Protein AF-A0A9P8C6A2-F1 (afdb_monomer_lite)

Sequence (750 aa):
MFENSEIDPVHVASVTIGTTHFINAVVEMDQARLAKVAIIRLYGPFGRGVPPCVDWPQRLRELISAYFCFVDGGLEVGGNLISDIDEEQIRKEALIIREKGIKSVVVNGIFSPVDVSCQQEERAAAILKGVYPGVEVIMSKDVANLGFLERENAAILNASILPFARKTIASFQSAISRLSLKCPVFITQNDGTIILASTASKLPIRTFLSGPTNSMRVAAFLTHNEIKETMMVVDTARQQTEISGVRTNFSYPDVRSIGLGGGSIVRRREDGTLTLTFGGDVATTTDYTVLAESELAIGNRDLIVKVGLAENLMEFKALVKKMLERAIDTMKTSAEDIPVMLVGGGAVIAPECWSGVANAIGAATARVSGIIDTIESTETKSTAQVKEEISKRVIKKAVENGAREDTVQVVEMDHIPLQYIANKSRFIIKAIPLSTEPEPVNGNMDEFSKNSKQEIAPTTNGDSNHTEEFDILTYKPKIQGREWIISEIYLAWITIGCYIVGTGGGGSPYSYMLRLREIMRKGGVVRVISPPDLKDGDLVACGGGKGSPTVTSEKLAGDEMMEAQNELYNYMNVKPDAVIALEIGGGNGLQAVALSRHTNQIEAVAESIIAQVGGDKSAKVLFKGKIVGVERTLRMGHVYGEVIIEGVDGEWKGRMKIPFKNENIVAYIVASVPDLICVIDAQNGEAIGTPEYRYGLLVIVLGIVASEKWTSTQRGLEIGGPKGFGMNDVVYKPLGNFVKPRSVINEYML

Organism: NCBI:txid45428

Radius of gyration: 28.16 Å; chains: 1; bounding box: 68×75×90 Å

pLDDT: mean 77.86, std 16.12, range [22.2, 98.62]

Structure (mmCIF, N/CA/C/O backbone):
data_AF-A0A9P8C6A2-F1
#
_entry.id   AF-A0A9P8C6A2-F1
#
loop_
_atom_site.group_PDB
_atom_site.id
_atom_site.type_symbol
_atom_site.label_atom_id
_atom_site.label_alt_id
_atom_site.label_comp_id
_atom_site.label_asym_id
_atom_site.label_entity_id
_atom_site.label_seq_id
_atom_site.pdbx_PDB_ins_code
_atom_site.Cartn_x
_atom_site.Cartn_y
_atom_site.Cartn_z
_atom_site.occupancy
_atom_site.B_iso_or_equiv
_atom_site.auth_seq_id
_atom_site.auth_comp_id
_atom_site.auth_asym_id
_atom_site.auth_atom_id
_atom_site.pdbx_PDB_model_num
ATOM 1 N N . MET A 1 1 ? -10.660 -11.711 41.673 1.00 66.31 1 MET A N 1
ATOM 2 C CA . MET A 1 1 ? -9.409 -11.131 41.122 1.00 66.31 1 MET A CA 1
ATOM 3 C C . MET A 1 1 ? -8.668 -10.395 42.220 1.00 66.31 1 MET A C 1
ATOM 5 O O . MET A 1 1 ? -7.771 -11.013 42.759 1.00 66.31 1 MET A O 1
ATOM 9 N N . PHE A 1 2 ? -9.078 -9.182 42.612 1.00 75.19 2 PHE A N 1
ATOM 10 C CA . PHE A 1 2 ? -8.416 -8.419 43.685 1.00 75.19 2 PHE A CA 1
ATOM 11 C C . PHE A 1 2 ? -8.308 -9.189 45.012 1.00 75.19 2 PHE A C 1
ATOM 13 O O . PHE A 1 2 ? -7.241 -9.215 45.609 1.00 75.19 2 PHE A O 1
ATOM 20 N N . GLU A 1 3 ? -9.352 -9.933 45.394 1.00 71.62 3 GLU A N 1
ATOM 21 C CA . GLU A 1 3 ? -9.337 -10.852 46.550 1.00 71.62 3 GLU A CA 1
ATOM 22 C C . GLU A 1 3 ? -8.289 -11.978 46.446 1.00 71.62 3 GLU A C 1
ATOM 24 O O . GLU A 1 3 ? -7.779 -12.427 47.462 1.00 71.62 3 GLU A O 1
ATOM 29 N N . ASN A 1 4 ? -7.938 -12.420 45.231 1.00 75.44 4 ASN A N 1
ATOM 30 C CA . ASN A 1 4 ? -6.939 -13.473 44.999 1.00 75.44 4 ASN A CA 1
ATOM 31 C C . ASN A 1 4 ? -5.522 -12.909 44.805 1.00 75.44 4 ASN A C 1
ATOM 33 O O . ASN A 1 4 ? -4.569 -13.680 44.789 1.00 75.44 4 ASN A O 1
ATOM 37 N N . SER A 1 5 ? -5.391 -11.604 44.546 1.00 75.44 5 SER A N 1
ATOM 38 C CA . SER A 1 5 ? -4.112 -10.948 44.253 1.00 75.44 5 SER A CA 1
ATOM 39 C C . SER A 1 5 ? -3.644 -10.007 45.360 1.00 75.44 5 SER A C 1
ATOM 41 O O . SER A 1 5 ? -2.578 -9.426 45.212 1.00 75.44 5 SER A O 1
ATOM 43 N N . GLU A 1 6 ? -4.448 -9.809 46.411 1.00 80.31 6 GLU A N 1
ATOM 44 C CA . GLU A 1 6 ? -4.167 -8.929 47.558 1.00 80.31 6 GLU A CA 1
ATOM 45 C C . GLU A 1 6 ? -3.833 -7.468 47.170 1.00 80.31 6 GLU A C 1
ATOM 47 O O . GLU A 1 6 ? -3.120 -6.760 47.878 1.00 80.31 6 GLU A O 1
ATOM 52 N N . ILE A 1 7 ? -4.374 -6.989 46.040 1.00 79.50 7 ILE A N 1
ATOM 53 C CA . ILE A 1 7 ? -4.152 -5.625 45.523 1.00 79.50 7 ILE A CA 1
ATOM 54 C C . ILE A 1 7 ? -5.399 -4.771 45.764 1.00 79.50 7 ILE A C 1
ATOM 56 O O . ILE A 1 7 ? -6.489 -5.128 45.315 1.00 79.50 7 ILE A O 1
ATOM 60 N N . ASP A 1 8 ? -5.223 -3.610 46.400 1.00 80.44 8 ASP A N 1
ATOM 61 C CA . ASP A 1 8 ? -6.260 -2.577 46.486 1.00 80.44 8 ASP A CA 1
ATOM 62 C C . ASP A 1 8 ? -6.532 -1.979 45.083 1.00 80.44 8 ASP A C 1
ATOM 64 O O . ASP A 1 8 ? -5.593 -1.498 44.437 1.00 80.44 8 ASP A O 1
ATOM 68 N N . PRO A 1 9 ? -7.791 -1.959 44.596 1.00 79.38 9 PRO A N 1
ATOM 69 C CA . PRO A 1 9 ? -8.177 -1.298 43.345 1.00 79.38 9 PRO A CA 1
ATOM 70 C C . PRO A 1 9 ? -7.699 0.159 43.201 1.00 79.38 9 PRO A C 1
ATOM 72 O O . PRO A 1 9 ? -7.498 0.623 42.078 1.00 79.38 9 PRO A O 1
ATOM 75 N N . VAL A 1 10 ? -7.488 0.886 44.305 1.00 80.12 10 VAL A N 1
ATOM 76 C CA . VAL A 1 10 ? -6.966 2.266 44.318 1.00 80.12 10 VAL A CA 1
ATOM 77 C C . VAL A 1 10 ? -5.506 2.345 43.847 1.00 80.12 10 VAL A C 1
ATOM 79 O O . VAL A 1 10 ? -5.095 3.375 43.316 1.00 80.12 10 VAL A O 1
ATOM 82 N N . HIS A 1 11 ? -4.728 1.266 43.971 1.00 83.19 11 HIS A N 1
ATOM 83 C CA . HIS A 1 11 ? -3.335 1.204 43.507 1.00 83.19 11 HIS A CA 1
ATOM 84 C C . HIS A 1 11 ? -3.184 0.831 42.020 1.00 83.19 11 HIS A C 1
ATOM 86 O O . HIS A 1 11 ? -2.067 0.795 41.503 1.00 83.19 11 HIS A O 1
ATOM 92 N N . VAL A 1 12 ? -4.280 0.581 41.296 1.00 83.62 12 VAL A N 1
ATOM 93 C CA . VAL A 1 12 ? -4.234 0.287 39.856 1.00 83.62 12 VAL A CA 1
ATOM 94 C C . VAL A 1 12 ? -4.043 1.585 39.065 1.00 83.62 12 VAL A C 1
ATOM 96 O O . VAL A 1 12 ? -4.995 2.329 38.843 1.00 83.62 12 VAL A O 1
ATOM 99 N N . ALA A 1 13 ? -2.820 1.843 38.596 1.00 81.06 13 ALA A N 1
ATOM 100 C CA . ALA A 1 13 ? -2.476 3.073 37.872 1.00 81.06 13 ALA A CA 1
ATOM 101 C C . ALA A 1 13 ? -3.147 3.208 36.487 1.00 81.06 13 ALA A C 1
ATOM 103 O O . ALA A 1 13 ? -3.465 4.316 36.062 1.00 81.06 13 ALA A O 1
ATOM 104 N N . SER A 1 14 ? -3.373 2.101 35.771 1.00 85.50 14 SER A N 1
ATOM 105 C CA . SER A 1 14 ? -4.074 2.073 34.475 1.00 85.50 14 SER A CA 1
ATOM 106 C C . SER A 1 14 ? -4.558 0.663 34.121 1.00 85.50 14 SER A C 1
ATOM 108 O O . SER A 1 14 ? -4.124 -0.317 34.729 1.00 85.50 14 SER A O 1
ATOM 110 N N . VAL A 1 15 ? -5.445 0.552 33.128 1.00 87.88 15 VAL A N 1
ATOM 111 C CA . VAL A 1 15 ? -5.824 -0.728 32.505 1.00 87.88 15 VAL A CA 1
ATOM 112 C C . VAL A 1 15 ? -5.519 -0.669 31.013 1.00 87.88 15 VAL A C 1
ATOM 114 O O . VAL A 1 15 ? -6.146 0.102 30.290 1.00 87.88 15 VAL A O 1
ATOM 117 N N . THR A 1 16 ? -4.606 -1.516 30.534 1.00 87.25 16 THR A N 1
ATOM 118 C CA . THR A 1 16 ? -4.254 -1.605 29.107 1.00 87.25 16 THR A CA 1
ATOM 119 C C . THR A 1 16 ? -4.794 -2.888 28.483 1.00 87.25 16 THR A C 1
ATOM 121 O O . THR A 1 16 ? -4.585 -3.981 29.005 1.00 87.25 16 THR A O 1
ATOM 124 N N . ILE A 1 17 ? -5.474 -2.762 27.341 1.00 85.88 17 ILE A N 1
ATOM 125 C CA . ILE A 1 17 ? -6.135 -3.864 26.636 1.00 85.88 17 ILE A CA 1
ATOM 126 C C . ILE A 1 17 ? -5.459 -4.096 25.279 1.00 85.88 17 ILE A C 1
ATOM 128 O O . ILE A 1 17 ? -5.492 -3.230 24.407 1.00 85.88 17 ILE A O 1
ATOM 132 N N . GLY A 1 18 ? -4.897 -5.289 25.070 1.00 81.88 18 GLY A N 1
ATOM 133 C CA . GLY A 1 18 ? -4.509 -5.778 23.742 1.00 81.88 18 GLY A CA 1
ATOM 134 C C . GLY A 1 18 ? -5.561 -6.737 23.195 1.00 81.88 18 GLY A C 1
ATOM 135 O O . GLY A 1 18 ? -5.806 -7.776 23.805 1.00 81.88 18 GLY A O 1
ATOM 136 N N . THR A 1 19 ? -6.199 -6.400 22.070 1.00 78.12 19 THR A N 1
ATOM 137 C CA . THR A 1 19 ? -7.351 -7.149 21.538 1.00 78.12 19 THR A CA 1
ATOM 138 C C . THR A 1 19 ? -7.269 -7.396 20.034 1.00 78.12 19 THR A C 1
ATOM 140 O O . THR A 1 19 ? -6.971 -6.498 19.255 1.00 78.12 19 THR A O 1
ATOM 143 N N . THR A 1 20 ? -7.607 -8.616 19.617 1.00 76.75 20 THR A N 1
ATOM 144 C CA . THR A 1 20 ? -7.760 -9.009 18.207 1.00 76.75 20 THR A CA 1
ATOM 145 C C . THR A 1 20 ? -9.208 -8.910 17.711 1.00 76.75 20 THR A C 1
ATOM 147 O O . THR A 1 20 ? -9.461 -9.096 16.523 1.00 76.75 20 THR A O 1
ATOM 150 N N . HIS A 1 21 ? -10.176 -8.563 18.573 1.00 79.50 21 HIS A N 1
ATOM 151 C CA . HIS A 1 21 ? -11.607 -8.568 18.224 1.00 79.50 21 HIS A CA 1
ATOM 152 C C . HIS A 1 21 ? -11.964 -7.721 16.991 1.00 79.50 21 HIS A C 1
ATOM 154 O O . HIS A 1 21 ? -12.874 -8.086 16.247 1.00 79.50 21 HIS A O 1
ATOM 160 N N . PHE A 1 22 ? -11.281 -6.592 16.773 1.00 84.62 22 PHE A N 1
ATOM 161 C CA . PHE A 1 22 ? -11.595 -5.687 15.663 1.00 84.62 22 PHE A CA 1
ATOM 162 C C . PHE A 1 22 ? -11.053 -6.186 14.322 1.00 84.62 22 PHE A C 1
ATOM 164 O O . PHE A 1 22 ? -11.785 -6.161 13.336 1.00 84.62 22 PHE A O 1
ATOM 171 N N . ILE A 1 23 ? -9.814 -6.693 14.288 1.00 81.56 23 ILE A N 1
ATOM 172 C CA . ILE A 1 23 ? -9.247 -7.283 13.069 1.00 81.56 23 ILE A CA 1
ATOM 173 C C . ILE A 1 23 ? -9.960 -8.589 12.706 1.00 81.56 23 ILE A C 1
ATOM 175 O O . ILE A 1 23 ? -10.263 -8.804 11.534 1.00 81.56 23 ILE A O 1
ATOM 179 N N . ASN A 1 24 ? -10.331 -9.408 13.696 1.00 80.44 24 ASN A N 1
ATOM 180 C CA . ASN A 1 24 ? -11.081 -10.641 13.462 1.00 80.44 24 ASN A CA 1
ATOM 181 C C . ASN A 1 24 ? -12.401 -10.383 12.729 1.00 80.44 24 ASN A C 1
ATOM 183 O O . ASN A 1 24 ? -12.704 -11.111 11.799 1.00 80.44 24 ASN A O 1
ATOM 187 N N . ALA A 1 25 ? -13.141 -9.315 13.045 1.00 84.88 25 ALA A N 1
ATOM 188 C CA . ALA A 1 25 ? -14.364 -8.974 12.312 1.00 84.88 25 ALA A CA 1
ATOM 189 C C . ALA A 1 25 ? -14.129 -8.722 10.804 1.00 84.88 25 ALA A C 1
ATOM 191 O O . ALA A 1 25 ? -14.985 -9.065 9.991 1.00 84.88 25 ALA A O 1
ATOM 192 N N . VAL A 1 26 ? -12.971 -8.159 10.430 1.00 85.06 26 VAL A N 1
ATOM 193 C CA . VAL A 1 26 ? -12.576 -7.898 9.030 1.00 85.06 26 VAL A CA 1
ATOM 194 C C . VAL A 1 26 ? -12.058 -9.168 8.340 1.00 85.06 26 VAL A C 1
ATOM 196 O O . VAL A 1 26 ? -12.344 -9.392 7.165 1.00 85.06 26 VAL A O 1
ATOM 199 N N . VAL A 1 27 ? -11.329 -10.022 9.064 1.00 80.12 27 VAL A N 1
ATOM 200 C CA . VAL A 1 27 ? -10.811 -11.312 8.562 1.00 80.12 27 VAL A CA 1
ATOM 201 C C . VAL A 1 27 ? -11.929 -12.353 8.408 1.00 80.12 27 VAL A C 1
ATOM 203 O O . VAL A 1 27 ? -11.976 -13.069 7.414 1.00 80.12 27 VAL A O 1
ATOM 206 N N . GLU A 1 28 ? -12.866 -12.404 9.357 1.00 80.56 28 GLU A N 1
ATOM 207 C CA . GLU A 1 28 ? -14.078 -13.241 9.329 1.00 80.56 28 GLU A CA 1
ATOM 208 C C . GLU A 1 28 ? -15.127 -12.712 8.330 1.00 80.56 28 GLU A C 1
ATOM 210 O O . GLU A 1 28 ? -16.074 -13.425 7.999 1.00 80.56 28 GLU A O 1
ATOM 215 N N . MET A 1 29 ? -14.967 -11.470 7.847 1.00 85.81 29 MET A N 1
ATOM 216 C CA . MET A 1 29 ? -15.942 -10.741 7.024 1.00 85.81 29 MET A CA 1
ATOM 217 C C . MET A 1 29 ? -17.350 -10.745 7.658 1.00 85.81 29 MET A C 1
ATOM 219 O O . MET A 1 29 ? -18.354 -11.003 6.990 1.00 85.81 29 MET A O 1
ATOM 223 N N . ASP A 1 30 ? -17.420 -10.491 8.972 1.00 85.56 30 ASP A N 1
ATOM 224 C CA . ASP A 1 30 ? -18.649 -10.607 9.765 1.00 85.56 30 ASP A CA 1
ATOM 225 C C . ASP A 1 30 ? -19.607 -9.433 9.491 1.00 85.56 30 ASP A C 1
ATOM 227 O O . ASP A 1 30 ? -19.441 -8.316 9.994 1.00 85.56 30 ASP A O 1
ATOM 231 N N . GLN A 1 31 ? -20.665 -9.714 8.729 1.00 87.88 31 GLN A N 1
ATOM 232 C CA . GLN A 1 31 ? -21.721 -8.765 8.371 1.00 87.88 31 GLN A CA 1
ATOM 233 C C . GLN A 1 31 ? -22.494 -8.183 9.570 1.00 87.88 31 GLN A C 1
ATOM 235 O O . GLN A 1 31 ? -23.090 -7.115 9.442 1.00 87.88 31 GLN A O 1
ATOM 240 N N . ALA A 1 32 ? -22.486 -8.829 10.739 1.00 88.56 32 ALA A N 1
ATOM 241 C CA . ALA A 1 32 ? -23.093 -8.283 11.953 1.00 88.56 32 ALA A CA 1
ATOM 242 C C . ALA A 1 32 ? -22.178 -7.277 12.682 1.00 88.56 32 ALA A C 1
ATOM 244 O O . ALA A 1 32 ? -22.652 -6.516 13.531 1.00 88.56 32 ALA A O 1
ATOM 245 N N . ARG A 1 33 ? -20.872 -7.262 12.368 1.00 91.56 33 ARG A N 1
ATOM 246 C CA . ARG A 1 33 ? -19.862 -6.370 12.975 1.00 91.56 33 ARG A CA 1
ATOM 247 C C . ARG A 1 33 ? -19.364 -5.278 12.026 1.00 91.56 33 ARG A C 1
ATOM 249 O O . ARG A 1 33 ? -18.873 -4.257 12.505 1.00 91.56 33 ARG A O 1
ATOM 256 N N . LEU A 1 34 ? -19.494 -5.474 10.714 1.00 94.81 34 LEU A N 1
ATOM 257 C CA . LEU A 1 34 ? -19.049 -4.543 9.678 1.00 94.81 34 LEU A CA 1
ATOM 258 C C . LEU A 1 34 ? -20.217 -3.725 9.118 1.00 94.81 34 LEU A C 1
ATOM 260 O O . LEU A 1 34 ? -21.179 -4.260 8.570 1.00 94.81 34 LEU A O 1
ATOM 264 N N . ALA A 1 35 ? -20.121 -2.403 9.236 1.00 96.12 35 ALA A N 1
ATOM 265 C CA . ALA A 1 35 ? -21.082 -1.472 8.669 1.00 96.12 35 ALA A CA 1
ATOM 266 C C . ALA A 1 35 ? -20.821 -1.211 7.180 1.00 96.12 35 ALA A C 1
ATOM 268 O O . ALA A 1 35 ? -19.678 -1.101 6.734 1.00 96.12 35 ALA A O 1
ATOM 269 N N . LYS A 1 36 ? -21.912 -1.019 6.434 1.00 97.69 36 LYS A N 1
ATOM 270 C CA . LYS A 1 36 ? -21.887 -0.467 5.077 1.00 97.69 36 LYS A CA 1
ATOM 271 C C . LYS A 1 36 ? -21.415 0.986 5.097 1.00 97.69 36 LYS A C 1
ATOM 273 O O . LYS A 1 36 ? -21.870 1.772 5.929 1.00 97.69 36 LYS A O 1
ATOM 278 N N . VAL A 1 37 ? -20.545 1.330 4.154 1.00 98.50 37 VAL A N 1
ATOM 279 C CA . VAL A 1 37 ? -19.881 2.631 4.023 1.00 98.50 37 VAL A CA 1
ATOM 280 C C . VAL A 1 37 ? -20.253 3.281 2.689 1.00 98.50 37 VAL A C 1
ATOM 282 O O . VAL A 1 37 ? -20.305 2.614 1.652 1.00 98.50 37 VAL A O 1
ATOM 285 N N . ALA A 1 38 ? -20.499 4.590 2.723 1.00 98.62 38 ALA A N 1
ATOM 286 C CA . ALA A 1 38 ? -20.545 5.448 1.545 1.00 98.62 38 ALA A CA 1
ATOM 287 C C . ALA A 1 38 ? -19.235 6.242 1.427 1.00 98.62 38 ALA A C 1
ATOM 289 O O . ALA A 1 38 ? -18.716 6.711 2.438 1.00 98.62 38 ALA A O 1
ATOM 290 N N . ILE A 1 39 ? -18.700 6.406 0.217 1.00 98.38 39 ILE A N 1
ATOM 291 C CA . ILE A 1 39 ? -17.434 7.109 -0.030 1.00 98.38 39 ILE A CA 1
ATOM 292 C C . ILE A 1 39 ? -17.686 8.349 -0.889 1.00 98.38 39 ILE A C 1
ATOM 294 O O . ILE A 1 39 ? -18.171 8.232 -2.011 1.00 98.38 39 ILE A O 1
ATOM 298 N N . ILE A 1 40 ? -17.314 9.526 -0.392 1.00 97.75 40 ILE A N 1
ATOM 299 C CA . ILE A 1 40 ? -17.306 10.775 -1.157 1.00 97.75 40 ILE A CA 1
ATOM 300 C C . ILE A 1 40 ? -15.853 11.161 -1.424 1.00 97.75 40 ILE A C 1
ATOM 302 O O . ILE A 1 40 ? -15.105 11.456 -0.489 1.00 97.75 40 ILE A O 1
ATOM 306 N N . ARG A 1 41 ? -15.450 11.173 -2.697 1.00 96.75 41 ARG A N 1
ATOM 307 C CA . ARG A 1 41 ? -14.142 11.704 -3.097 1.00 96.75 41 ARG A CA 1
ATOM 308 C C . ARG A 1 41 ? -14.253 13.171 -3.490 1.00 96.75 41 ARG A C 1
ATOM 310 O O . ARG A 1 41 ? -15.011 13.492 -4.404 1.00 96.75 41 ARG A O 1
ATOM 317 N N . LEU A 1 42 ? -13.467 14.021 -2.828 1.00 95.06 42 LEU A N 1
ATOM 318 C CA . LEU A 1 42 ? -13.307 15.440 -3.158 1.00 95.06 42 LEU A CA 1
ATOM 319 C C . LEU A 1 42 ? -12.190 15.569 -4.200 1.00 95.06 42 LEU A C 1
ATOM 321 O O . LEU A 1 42 ? -11.004 15.622 -3.850 1.00 95.06 42 LEU A O 1
ATOM 325 N N . TYR A 1 43 ? -12.560 15.527 -5.479 1.00 82.50 43 TYR A N 1
ATOM 326 C CA . TYR A 1 43 ? -11.620 15.615 -6.594 1.00 82.50 43 TYR A CA 1
ATOM 327 C C . TYR A 1 43 ? -12.304 16.005 -7.921 1.00 82.50 43 TYR A C 1
ATOM 329 O O . TYR A 1 43 ? -13.395 15.544 -8.234 1.00 82.50 43 TYR A O 1
ATOM 337 N N . GLY A 1 44 ? -11.659 16.842 -8.736 1.00 73.00 44 GLY A N 1
ATOM 338 C CA . GLY A 1 44 ? -12.228 17.277 -10.023 1.00 73.00 44 GLY A CA 1
ATOM 339 C C . GLY A 1 44 ? -12.210 16.195 -11.135 1.00 73.00 44 GLY A C 1
ATOM 340 O O . GLY A 1 44 ? -12.963 15.213 -11.090 1.00 73.00 44 GLY A O 1
ATOM 341 N N . PRO A 1 45 ? -11.386 16.351 -12.194 1.00 76.75 45 PRO A N 1
ATOM 342 C CA . PRO A 1 45 ? -11.353 15.415 -13.331 1.00 76.75 45 PRO A CA 1
ATOM 343 C C . PRO A 1 45 ? -10.507 14.148 -13.089 1.00 76.75 45 PRO A C 1
ATOM 345 O O . PRO A 1 45 ? -10.569 13.193 -13.862 1.00 76.75 45 PRO A O 1
ATOM 348 N N . PHE A 1 46 ? -9.700 14.135 -12.028 1.00 84.25 46 PHE A N 1
ATOM 349 C CA . PHE A 1 46 ? -8.682 13.117 -11.753 1.00 84.25 46 PHE A CA 1
ATOM 350 C C . PHE A 1 46 ? -9.272 11.746 -11.376 1.00 84.25 46 PHE A C 1
ATOM 352 O O . PHE A 1 46 ? -10.459 11.628 -11.101 1.00 84.25 46 PHE A O 1
ATOM 359 N N . GLY A 1 47 ? -8.460 10.682 -11.392 1.00 77.25 47 GLY A N 1
ATOM 360 C CA . GLY A 1 47 ? -8.720 9.351 -10.807 1.00 77.25 47 GLY A CA 1
ATOM 361 C C . GLY A 1 47 ? -10.050 8.609 -11.079 1.00 77.25 47 GLY A C 1
ATOM 362 O O . GLY A 1 47 ? -10.281 7.571 -10.458 1.00 77.25 47 GLY A O 1
ATOM 363 N N . ARG A 1 48 ? -10.943 9.072 -11.970 1.00 85.62 48 ARG A N 1
ATOM 364 C CA . ARG A 1 48 ? -12.241 8.424 -12.308 1.00 85.62 48 ARG A CA 1
ATOM 365 C C . ARG A 1 48 ? -12.093 6.998 -12.848 1.00 85.62 48 ARG A C 1
ATOM 367 O O . ARG A 1 48 ? -13.004 6.184 -12.712 1.00 85.62 48 ARG A O 1
ATOM 374 N N . GLY A 1 49 ? -10.925 6.673 -13.401 1.00 82.06 49 GLY A N 1
ATOM 375 C CA . GLY A 1 49 ? -10.571 5.326 -13.850 1.00 82.06 49 GLY A CA 1
ATOM 376 C C . GLY A 1 49 ? -10.263 4.311 -12.737 1.00 82.06 49 GLY A C 1
ATOM 377 O O . GLY A 1 49 ? -10.096 3.139 -13.054 1.00 82.06 49 GLY A O 1
ATOM 378 N N . VAL A 1 50 ? -10.177 4.725 -11.465 1.00 88.50 50 VAL A N 1
ATOM 379 C CA . VAL A 1 50 ? -9.774 3.872 -10.329 1.00 88.50 50 VAL A CA 1
ATOM 380 C C . VAL A 1 50 ? -10.793 4.025 -9.185 1.00 88.50 50 VAL A C 1
ATOM 382 O O . VAL A 1 50 ? -10.591 4.867 -8.308 1.00 88.50 50 VAL A O 1
ATOM 385 N N . PRO A 1 51 ? -11.924 3.292 -9.184 1.00 91.69 51 PRO A N 1
ATOM 386 C CA . PRO A 1 51 ? -12.982 3.456 -8.180 1.00 91.69 51 PRO A CA 1
ATOM 387 C C . PRO A 1 51 ? -12.535 3.011 -6.770 1.00 91.69 51 PRO A C 1
ATOM 389 O O . PRO A 1 51 ? -11.541 2.292 -6.644 1.00 91.69 51 PRO A O 1
ATOM 392 N N . PRO A 1 52 ? -13.257 3.389 -5.698 1.00 94.00 52 PRO A N 1
ATOM 393 C CA . PRO A 1 52 ? -12.982 2.884 -4.353 1.00 94.00 52 PRO A CA 1
ATOM 394 C C . PRO A 1 52 ? -13.043 1.353 -4.271 1.00 94.00 52 PRO A C 1
ATOM 396 O O . PRO A 1 52 ? -13.853 0.705 -4.950 1.00 94.00 52 PRO A O 1
ATOM 399 N N . CYS A 1 53 ? -12.187 0.784 -3.419 1.00 93.56 53 CYS A N 1
ATOM 400 C CA . CYS A 1 53 ? -12.069 -0.658 -3.171 1.00 93.56 53 CYS A CA 1
ATOM 401 C C . CYS A 1 53 ? -11.806 -1.518 -4.432 1.00 93.56 53 CYS A C 1
ATOM 403 O O . CYS A 1 53 ? -12.165 -2.694 -4.462 1.00 93.56 53 CYS A O 1
ATOM 405 N N . VAL A 1 54 ? -11.227 -0.951 -5.498 1.00 89.00 54 VAL A N 1
ATOM 406 C CA . VAL A 1 54 ? -11.007 -1.616 -6.804 1.00 89.00 54 VAL A CA 1
ATOM 407 C C . VAL A 1 54 ? -10.150 -2.889 -6.740 1.00 89.00 54 VAL A C 1
ATOM 409 O O . VAL A 1 54 ? -10.254 -3.759 -7.611 1.00 89.00 54 VAL A O 1
ATOM 412 N N . ASP A 1 55 ? -9.286 -2.981 -5.735 1.00 86.69 55 ASP A N 1
ATOM 413 C CA . ASP A 1 55 ? -8.305 -4.033 -5.473 1.00 86.69 55 ASP A CA 1
ATOM 414 C C . ASP A 1 55 ? -8.619 -4.896 -4.248 1.00 86.69 55 ASP A C 1
ATOM 416 O O . ASP A 1 55 ? -7.892 -5.846 -3.982 1.00 86.69 55 ASP A O 1
ATOM 420 N N . TRP A 1 56 ? -9.720 -4.621 -3.549 1.00 91.12 56 TRP A N 1
ATOM 421 C CA . TRP A 1 56 ? -10.140 -5.402 -2.387 1.00 91.12 56 TRP A CA 1
ATOM 422 C C . TRP A 1 56 ? -10.655 -6.791 -2.793 1.00 91.12 56 TRP A C 1
ATOM 424 O O . TRP A 1 56 ? -11.220 -6.941 -3.884 1.00 91.12 56 TRP A O 1
ATOM 434 N N . PRO A 1 57 ? -10.598 -7.790 -1.889 1.00 87.62 57 PRO A N 1
ATOM 435 C CA . PRO A 1 57 ? -11.316 -9.045 -2.067 1.00 87.62 57 PRO A CA 1
ATOM 436 C C . PRO A 1 57 ? -12.802 -8.784 -2.322 1.00 87.62 57 PRO A C 1
ATOM 438 O O . PRO A 1 57 ? -13.447 -8.044 -1.575 1.00 87.62 57 PRO A O 1
ATOM 441 N N . GLN A 1 58 ? -13.355 -9.407 -3.365 1.00 85.75 58 GLN A N 1
ATOM 442 C CA . GLN A 1 58 ? -14.700 -9.104 -3.864 1.00 85.75 58 GLN A CA 1
ATOM 443 C C . GLN A 1 58 ? -15.774 -9.167 -2.764 1.00 85.75 58 GLN A C 1
ATOM 445 O O . GLN A 1 58 ? -16.535 -8.216 -2.604 1.00 85.75 58 GLN A O 1
ATOM 450 N N . ARG A 1 59 ? -15.775 -10.225 -1.942 1.00 87.44 59 ARG A N 1
ATOM 451 C CA . ARG A 1 59 ? -16.716 -10.389 -0.818 1.00 87.44 59 ARG A CA 1
ATOM 452 C C . ARG A 1 59 ? -16.621 -9.251 0.207 1.00 87.44 59 ARG A C 1
ATOM 454 O O . ARG A 1 59 ? -17.646 -8.772 0.680 1.00 87.44 59 ARG A O 1
ATOM 461 N N . LEU A 1 60 ? -15.411 -8.787 0.529 1.00 90.88 60 LEU A N 1
ATOM 462 C CA . LEU A 1 60 ? -15.200 -7.679 1.469 1.00 90.88 60 LEU A CA 1
ATOM 463 C C . LEU A 1 60 ? -15.654 -6.340 0.863 1.00 90.88 60 LEU A C 1
ATOM 465 O O . LEU A 1 60 ? -16.276 -5.526 1.548 1.00 90.88 60 LEU A O 1
ATOM 469 N N . ARG A 1 61 ? -15.403 -6.139 -0.439 1.00 93.06 61 ARG A N 1
ATOM 470 C CA . ARG A 1 61 ? -15.894 -4.985 -1.205 1.00 93.06 61 ARG A CA 1
ATOM 471 C C . ARG A 1 61 ? -17.421 -4.929 -1.223 1.00 93.06 61 ARG A C 1
ATOM 473 O O . ARG A 1 61 ? -17.973 -3.887 -0.896 1.00 93.06 61 ARG A O 1
ATOM 480 N N . GLU A 1 62 ? -18.090 -6.024 -1.573 1.00 92.94 62 GLU A N 1
ATOM 481 C CA . GLU A 1 62 ? -19.559 -6.126 -1.627 1.00 92.94 62 GLU A CA 1
ATOM 482 C C . GLU A 1 62 ? -20.214 -5.939 -0.251 1.00 92.94 62 GLU A C 1
ATOM 484 O O . GLU A 1 62 ? -21.306 -5.374 -0.142 1.00 92.94 62 GLU A O 1
ATOM 489 N N . LEU A 1 63 ? -19.534 -6.382 0.810 1.00 93.81 63 LEU A N 1
ATOM 490 C CA . LEU A 1 63 ? -19.997 -6.239 2.184 1.00 93.81 63 LEU A CA 1
ATOM 491 C C . LEU A 1 63 ? -19.943 -4.784 2.680 1.00 93.81 63 LEU A C 1
ATOM 493 O O . LEU A 1 63 ? -20.898 -4.313 3.303 1.00 93.81 63 LEU A O 1
ATOM 497 N N . ILE A 1 64 ? -18.835 -4.084 2.414 1.00 96.38 64 ILE A N 1
ATOM 498 C CA . ILE A 1 64 ? -18.542 -2.765 2.994 1.00 96.38 64 ILE A CA 1
ATOM 499 C C . ILE A 1 64 ? -18.880 -1.610 2.038 1.00 96.38 64 ILE A C 1
ATOM 501 O O . ILE A 1 64 ? -19.516 -0.644 2.457 1.00 96.38 64 ILE A O 1
ATOM 505 N N . SER A 1 65 ? -18.468 -1.675 0.771 1.00 95.75 65 SER A N 1
ATOM 506 C CA . SER A 1 65 ? -18.564 -0.565 -0.190 1.00 95.75 65 SER A CA 1
ATOM 507 C C . SER A 1 65 ? -19.973 -0.481 -0.789 1.00 95.75 65 SER A C 1
ATOM 509 O O . SER A 1 65 ? -20.284 -1.104 -1.802 1.00 95.75 65 SER A O 1
ATOM 511 N N . ALA A 1 66 ? -20.862 0.265 -0.129 1.00 95.69 66 ALA A N 1
ATOM 512 C CA . ALA A 1 66 ? -22.291 0.291 -0.454 1.00 95.69 66 ALA A CA 1
ATOM 513 C C . ALA A 1 66 ? -22.705 1.443 -1.382 1.00 95.69 66 ALA A C 1
ATOM 515 O O . ALA A 1 66 ? -23.735 1.362 -2.057 1.00 95.69 66 ALA A O 1
ATOM 516 N N . TYR A 1 67 ? -21.930 2.526 -1.401 1.00 97.75 67 TYR A N 1
ATOM 517 C CA . TYR A 1 67 ? -22.108 3.651 -2.313 1.00 97.75 67 TYR A CA 1
ATOM 518 C C . TYR A 1 67 ? -20.788 4.399 -2.483 1.00 97.75 67 TYR A C 1
ATOM 520 O O . TYR A 1 67 ? -20.011 4.502 -1.536 1.00 97.75 67 TYR A O 1
ATOM 528 N N . PHE A 1 68 ? -20.549 4.975 -3.655 1.00 96.69 68 PHE A N 1
ATOM 529 C CA . PHE A 1 68 ? -19.511 5.983 -3.807 1.00 96.69 68 PHE A CA 1
ATOM 530 C C . PHE A 1 68 ? -19.929 7.039 -4.819 1.00 96.69 68 PHE A C 1
ATOM 532 O O . PHE A 1 68 ? -20.664 6.750 -5.765 1.00 96.69 68 PHE A O 1
ATOM 539 N N . CYS A 1 69 ? -19.432 8.252 -4.623 1.00 95.44 69 CYS A N 1
ATOM 540 C CA . CYS A 1 69 ? -19.622 9.359 -5.539 1.00 95.44 69 CYS A CA 1
ATOM 541 C C . CYS A 1 69 ? -18.377 10.248 -5.618 1.00 95.44 69 CYS A C 1
ATOM 543 O O . CYS A 1 69 ? -17.406 10.121 -4.865 1.00 95.44 69 CYS A O 1
ATOM 545 N N . PHE A 1 70 ? -18.425 11.121 -6.610 1.00 94.31 70 PHE A N 1
ATOM 546 C CA . PHE A 1 70 ? -17.355 11.989 -7.057 1.00 94.31 70 PHE A CA 1
ATOM 547 C C . PHE A 1 70 ? -17.915 13.408 -7.043 1.00 94.31 70 PHE A C 1
ATOM 549 O O . PHE A 1 70 ? -18.921 13.652 -7.710 1.00 94.31 70 PHE A O 1
ATOM 556 N N . VAL A 1 71 ? -17.304 14.302 -6.270 1.00 95.00 71 VAL A N 1
ATOM 557 C CA . VAL A 1 71 ? -17.713 15.709 -6.173 1.00 95.00 71 VAL A CA 1
ATOM 558 C C . VAL A 1 71 ? -16.500 16.612 -6.340 1.00 95.00 71 VAL A C 1
ATOM 560 O O . VAL A 1 71 ? -15.372 16.200 -6.047 1.00 95.00 71 VAL A O 1
ATOM 563 N N . ASP A 1 72 ? -16.742 17.841 -6.786 1.00 95.31 72 ASP A N 1
ATOM 564 C CA . ASP A 1 72 ? -15.683 18.834 -6.949 1.00 95.31 72 ASP A CA 1
ATOM 565 C C . ASP A 1 72 ? -14.938 19.104 -5.629 1.00 95.31 72 ASP A C 1
ATOM 567 O O . ASP A 1 72 ? -15.462 18.921 -4.525 1.00 95.31 72 ASP A O 1
ATOM 571 N N . GLY A 1 73 ? -13.668 19.485 -5.754 1.00 94.06 73 GLY A N 1
ATOM 572 C CA . GLY A 1 73 ? -12.736 19.615 -4.639 1.00 94.06 73 GLY A CA 1
ATOM 573 C C . GLY A 1 73 ? -11.332 19.112 -4.977 1.00 94.06 73 GLY A C 1
ATOM 574 O O . GLY A 1 73 ? -10.969 18.923 -6.143 1.00 94.06 73 GLY A O 1
ATOM 575 N N . GLY A 1 74 ? -10.545 18.871 -3.934 1.00 93.69 74 GLY A N 1
ATOM 576 C CA . GLY A 1 74 ? -9.161 18.427 -4.016 1.00 93.69 74 GLY A CA 1
ATOM 577 C C . GLY A 1 74 ? -8.174 19.590 -4.097 1.00 93.69 74 GLY A C 1
ATOM 578 O O . GLY A 1 74 ? -8.472 20.675 -4.606 1.00 93.69 74 GLY A O 1
ATOM 579 N N . LEU A 1 75 ? -6.963 19.342 -3.606 1.00 91.06 75 LEU A N 1
ATOM 580 C CA . LEU A 1 75 ? -5.874 20.311 -3.586 1.00 91.06 75 LEU A CA 1
ATOM 581 C C . LEU A 1 75 ? -4.748 19.886 -4.525 1.00 91.06 75 LEU A C 1
ATOM 583 O O . LEU A 1 75 ? -4.522 18.705 -4.773 1.00 91.06 75 LEU A O 1
ATOM 587 N N . GLU A 1 76 ? -3.996 20.860 -5.019 1.00 87.75 76 GLU A N 1
ATOM 588 C CA . GLU A 1 76 ? -2.656 20.633 -5.538 1.00 87.75 76 GLU A CA 1
ATOM 589 C C . GLU A 1 76 ? -1.680 20.425 -4.375 1.00 87.75 76 GLU A C 1
ATOM 591 O O . GLU A 1 76 ? -1.901 20.895 -3.260 1.00 87.75 76 GLU A O 1
ATOM 596 N N . VAL A 1 77 ? -0.511 19.841 -4.647 1.00 80.88 77 VAL A N 1
ATOM 597 C CA . VAL A 1 77 ? 0.582 19.690 -3.658 1.00 80.88 77 VAL A CA 1
ATOM 598 C C . VAL A 1 77 ? 1.045 21.024 -3.034 1.00 80.88 77 VAL A C 1
ATOM 600 O O . VAL A 1 77 ? 1.680 21.069 -1.976 1.00 80.88 77 VAL A O 1
ATOM 603 N N . GLY A 1 78 ? 0.707 22.146 -3.677 1.00 73.44 78 GLY A N 1
ATOM 604 C CA . GLY A 1 78 ? 0.867 23.498 -3.148 1.00 73.44 78 GLY A CA 1
ATOM 605 C C . GLY A 1 78 ? -0.001 23.807 -1.918 1.00 73.44 78 GLY A C 1
ATOM 606 O O . GLY A 1 78 ? 0.399 24.654 -1.126 1.00 73.44 78 GLY A O 1
ATOM 607 N N . GLY A 1 79 ? -1.111 23.096 -1.703 1.00 79.12 79 GLY A N 1
ATOM 608 C CA . GLY A 1 79 ? -2.207 23.516 -0.817 1.00 79.12 79 GLY A CA 1
ATOM 609 C C . GLY A 1 79 ? -3.185 24.488 -1.496 1.00 79.12 79 GLY A C 1
ATOM 610 O O . GLY A 1 79 ? -4.121 24.964 -0.865 1.00 79.12 79 GLY A O 1
ATOM 611 N N . ASN A 1 80 ? -2.970 24.778 -2.784 1.00 85.81 80 ASN A N 1
ATOM 612 C CA . ASN A 1 80 ? -3.904 25.520 -3.628 1.00 85.81 80 ASN A CA 1
ATOM 613 C C . ASN A 1 80 ? -5.039 24.590 -4.072 1.00 85.81 80 ASN A C 1
ATOM 615 O O . ASN A 1 80 ? -4.821 23.393 -4.235 1.00 85.81 80 ASN A O 1
ATOM 619 N N . LEU A 1 81 ? -6.218 25.141 -4.335 1.00 91.31 81 LEU A N 1
ATOM 620 C CA . LEU A 1 81 ? -7.367 24.390 -4.845 1.00 91.31 81 LEU A CA 1
ATOM 621 C C . LEU A 1 81 ? -7.101 23.854 -6.266 1.00 91.31 81 LEU A C 1
ATOM 623 O O . LEU A 1 81 ? -6.665 24.613 -7.130 1.00 91.31 81 LEU A O 1
ATOM 627 N N . ILE A 1 82 ? -7.422 22.578 -6.521 1.00 91.88 82 ILE A N 1
ATOM 628 C CA . ILE A 1 82 ? -7.736 22.091 -7.883 1.00 91.88 82 ILE A CA 1
ATOM 629 C C . ILE A 1 82 ? -9.088 22.686 -8.293 1.00 91.88 82 ILE A C 1
ATOM 631 O O . ILE A 1 82 ? -9.247 23.257 -9.367 1.00 91.88 82 ILE A O 1
ATOM 635 N N . SER A 1 83 ? -10.047 22.563 -7.379 1.00 93.75 83 SER A N 1
ATOM 636 C CA . SER A 1 83 ? -11.385 23.147 -7.400 1.00 93.75 83 SER A CA 1
ATOM 637 C C . SER A 1 83 ? -11.828 23.314 -5.947 1.00 93.75 83 SER A C 1
ATOM 639 O O . SER A 1 83 ? -11.360 22.563 -5.084 1.00 93.75 83 SER A O 1
ATOM 641 N N . ASP A 1 84 ? -12.698 24.283 -5.650 1.00 95.00 84 ASP A N 1
ATOM 642 C CA . ASP A 1 84 ? -13.378 24.261 -4.351 1.00 95.00 84 ASP A CA 1
ATOM 643 C C . ASP A 1 84 ? -14.516 23.235 -4.349 1.00 95.00 84 ASP A C 1
ATOM 645 O O . ASP A 1 84 ? -14.947 22.783 -5.410 1.00 95.00 84 ASP A O 1
ATOM 649 N N . ILE A 1 85 ? -14.984 22.853 -3.163 1.00 96.50 85 ILE A N 1
ATOM 650 C CA . ILE A 1 85 ? -16.123 21.946 -3.039 1.00 96.50 85 ILE A CA 1
ATOM 651 C C . ILE A 1 85 ? -17.416 22.601 -3.537 1.00 96.50 85 ILE A C 1
ATOM 653 O O . ILE A 1 85 ? -17.735 23.736 -3.178 1.00 96.50 85 ILE A O 1
ATOM 657 N N . ASP A 1 86 ? -18.203 21.856 -4.310 1.00 96.88 86 ASP A N 1
ATOM 658 C CA . ASP A 1 86 ? -19.587 22.220 -4.613 1.00 96.88 86 ASP A CA 1
ATOM 659 C C . ASP A 1 86 ? -20.490 21.711 -3.478 1.00 96.88 86 ASP A C 1
ATOM 661 O O . ASP A 1 86 ? -20.705 20.507 -3.291 1.00 96.88 86 ASP A O 1
ATOM 665 N N . GLU A 1 87 ? -21.014 22.642 -2.681 1.00 97.25 87 GLU A N 1
ATOM 666 C CA . GLU A 1 87 ? -21.868 22.295 -1.549 1.00 97.25 87 GLU A CA 1
ATOM 667 C C . GLU A 1 87 ? -23.205 21.669 -1.971 1.00 97.25 87 GLU A C 1
ATOM 669 O O . GLU A 1 87 ? -23.737 20.844 -1.228 1.00 97.25 87 GLU A O 1
ATOM 674 N N . GLU A 1 88 ? -23.753 22.018 -3.138 1.00 97.81 88 GLU A N 1
ATOM 675 C CA . GLU A 1 88 ? -25.019 21.461 -3.626 1.00 97.81 88 GLU A CA 1
ATOM 676 C C . GLU A 1 88 ? -24.834 20.039 -4.159 1.00 97.81 88 GLU A C 1
ATOM 678 O O . GLU A 1 88 ? -25.691 19.183 -3.919 1.00 97.81 88 GLU A O 1
ATOM 683 N N . GLN A 1 89 ? -23.683 19.735 -4.773 1.00 97.19 89 GLN A N 1
ATOM 684 C CA . GLN A 1 89 ? -23.280 18.347 -5.032 1.00 97.19 89 GLN A CA 1
ATOM 685 C C . GLN A 1 89 ? -23.244 17.552 -3.720 1.00 97.19 89 GLN A C 1
ATOM 687 O O . GLN A 1 89 ? -23.916 16.528 -3.607 1.00 97.19 89 GLN A O 1
ATOM 692 N N . ILE A 1 90 ? -22.551 18.047 -2.688 1.00 98.00 90 ILE A N 1
ATOM 693 C CA . ILE A 1 90 ? -22.455 17.346 -1.396 1.00 98.00 90 ILE A CA 1
ATOM 694 C C . ILE A 1 90 ? -23.836 17.196 -0.731 1.00 98.00 90 ILE A C 1
ATOM 696 O O . ILE A 1 90 ? -24.142 16.119 -0.217 1.00 98.00 90 ILE A O 1
ATOM 700 N N . ARG A 1 91 ? -24.706 18.217 -0.771 1.00 98.44 91 ARG A N 1
ATOM 701 C CA . ARG A 1 91 ? -26.089 18.133 -0.252 1.00 98.44 91 ARG A CA 1
ATOM 702 C C . ARG A 1 91 ? -26.911 17.075 -0.981 1.00 98.44 91 ARG A C 1
ATOM 704 O O . ARG A 1 91 ? -27.584 16.278 -0.328 1.00 98.44 91 ARG A O 1
ATOM 711 N N . LYS A 1 92 ? -26.840 17.031 -2.312 1.00 98.31 92 LYS A N 1
ATOM 712 C CA . LYS A 1 92 ? -27.530 16.030 -3.136 1.00 98.31 92 LYS A CA 1
ATOM 713 C C . LYS A 1 92 ? -27.048 14.612 -2.819 1.00 98.31 92 LYS A C 1
ATOM 715 O O . LYS A 1 92 ? -27.866 13.725 -2.581 1.00 98.31 92 LYS A O 1
ATOM 720 N N . GLU A 1 93 ? -25.738 14.403 -2.755 1.00 97.88 93 GLU A N 1
ATOM 721 C CA . GLU A 1 93 ? -25.157 13.097 -2.434 1.00 97.88 93 GLU A CA 1
ATOM 722 C C . GLU A 1 93 ? -25.484 12.664 -0.993 1.00 97.88 93 GLU A C 1
ATOM 724 O O . GLU A 1 93 ? -25.812 11.501 -0.752 1.00 97.88 93 GLU A O 1
ATOM 729 N N . ALA A 1 94 ? -25.524 13.602 -0.040 1.00 98.25 94 ALA A N 1
ATOM 730 C CA . ALA A 1 94 ? -25.970 13.349 1.330 1.00 98.25 94 ALA A CA 1
ATOM 731 C C . ALA A 1 94 ? -27.435 12.870 1.409 1.00 98.25 94 ALA A C 1
ATOM 733 O O . ALA A 1 94 ? -27.750 11.991 2.216 1.00 98.25 94 ALA A O 1
ATOM 734 N N . LEU A 1 95 ? -28.329 13.399 0.562 1.00 98.31 95 LEU A N 1
ATOM 735 C CA . LEU A 1 95 ? -29.714 12.920 0.456 1.00 98.31 95 LEU A CA 1
ATOM 736 C C . LEU A 1 95 ? -29.769 11.477 -0.068 1.00 98.31 95 LEU A C 1
ATOM 738 O O . LEU A 1 95 ? -30.447 10.649 0.537 1.00 98.31 95 LEU A O 1
ATOM 742 N N . ILE A 1 96 ? -28.999 11.149 -1.111 1.00 98.38 96 ILE A N 1
ATOM 743 C CA . ILE A 1 96 ? -28.920 9.790 -1.680 1.00 98.38 96 ILE A CA 1
ATOM 744 C C . ILE A 1 96 ? -28.382 8.786 -0.644 1.00 98.38 96 ILE A C 1
ATOM 746 O O . ILE A 1 96 ? -28.919 7.687 -0.491 1.00 98.38 96 ILE A O 1
ATOM 750 N N . ILE A 1 97 ? -27.344 9.162 0.109 1.00 98.38 97 ILE A N 1
ATOM 751 C CA . ILE A 1 97 ? -26.774 8.356 1.202 1.00 98.38 97 ILE A CA 1
ATOM 752 C C . ILE A 1 97 ? -27.820 8.101 2.300 1.00 98.38 97 ILE A C 1
ATOM 754 O O . ILE A 1 97 ? -27.958 6.968 2.776 1.00 98.38 97 ILE A O 1
ATOM 758 N N . ARG A 1 98 ? -28.598 9.131 2.660 1.00 97.94 98 ARG A N 1
ATOM 759 C CA . ARG A 1 98 ? -29.684 9.050 3.646 1.00 97.94 98 ARG A CA 1
ATOM 760 C C . ARG A 1 98 ? -30.831 8.153 3.179 1.00 97.94 98 ARG A C 1
ATOM 762 O O . ARG A 1 98 ? -31.308 7.339 3.964 1.00 97.94 98 ARG A O 1
ATOM 769 N N . GLU A 1 99 ? -31.245 8.255 1.917 1.00 97.69 99 GLU A N 1
ATOM 770 C CA . GLU A 1 99 ? -32.268 7.390 1.306 1.00 97.69 99 GLU A CA 1
ATOM 771 C C . GLU A 1 99 ? -31.830 5.920 1.251 1.00 97.69 99 GLU A C 1
ATOM 773 O O . GLU A 1 99 ? -32.633 5.022 1.493 1.00 97.69 99 GLU A O 1
ATOM 778 N N . LYS A 1 100 ? -30.536 5.664 1.021 1.00 97.25 100 LYS A N 1
ATOM 779 C CA . LYS A 1 100 ? -29.932 4.323 1.110 1.00 97.25 100 LYS A CA 1
ATOM 780 C C . LYS A 1 100 ? -29.751 3.820 2.552 1.00 97.25 100 LYS A C 1
ATOM 782 O O . LYS A 1 100 ? -29.356 2.671 2.740 1.00 97.25 100 LYS A O 1
ATOM 787 N N . GLY A 1 101 ? -30.005 4.655 3.565 1.00 96.81 101 GLY A N 1
ATOM 788 C CA . GLY A 1 101 ? -29.861 4.315 4.984 1.00 96.81 101 GLY A CA 1
ATOM 789 C C . GLY A 1 101 ? -28.416 4.082 5.447 1.00 96.81 101 GLY A C 1
ATOM 790 O O . GLY A 1 101 ? -28.203 3.429 6.471 1.00 96.81 101 GLY A O 1
ATOM 791 N N . ILE A 1 102 ? -27.420 4.574 4.703 1.00 97.75 102 ILE A N 1
ATOM 792 C CA . ILE A 1 102 ? -26.000 4.324 4.983 1.00 97.75 102 ILE A CA 1
ATOM 793 C C . ILE A 1 102 ? -25.507 5.323 6.036 1.00 97.75 102 ILE A C 1
ATOM 795 O O . ILE A 1 102 ? -25.442 6.522 5.779 1.00 97.75 102 ILE A O 1
ATOM 799 N N . LYS A 1 103 ? -25.157 4.831 7.231 1.00 96.88 103 LYS A N 1
ATOM 800 C CA . LYS A 1 103 ? -24.776 5.682 8.374 1.00 96.88 103 LYS A CA 1
ATOM 801 C C . LYS A 1 103 ? -23.289 6.011 8.477 1.00 96.88 103 LYS A C 1
ATOM 803 O O . LYS A 1 103 ? -22.971 7.008 9.114 1.00 96.88 103 LYS A O 1
ATOM 808 N N . SER A 1 104 ? -22.404 5.205 7.892 1.00 97.94 104 SER A N 1
ATOM 809 C CA . SER A 1 104 ? -20.961 5.471 7.864 1.00 97.94 104 SER A CA 1
ATOM 810 C C . SER A 1 104 ? -20.581 6.108 6.528 1.00 97.94 104 SER A C 1
ATOM 812 O O . SER A 1 104 ? -20.793 5.505 5.477 1.00 97.94 104 SER A O 1
ATOM 814 N N . VAL A 1 105 ? -20.003 7.307 6.557 1.00 98.56 105 VAL A N 1
ATOM 815 C CA . VAL A 1 105 ? -19.551 8.042 5.368 1.00 98.56 105 VAL A CA 1
ATOM 816 C C . VAL A 1 105 ? -18.068 8.365 5.498 1.00 98.56 105 VAL A C 1
ATOM 818 O O . VAL A 1 105 ? -17.642 8.924 6.504 1.00 98.56 105 VAL A O 1
ATOM 821 N N . VAL A 1 106 ? -17.284 8.045 4.473 1.00 98.56 106 VAL A N 1
ATOM 822 C CA . VAL A 1 106 ? -15.895 8.490 4.325 1.00 98.56 106 VAL A CA 1
ATOM 823 C C . VAL A 1 106 ? -15.859 9.684 3.384 1.00 98.56 106 VAL A C 1
ATOM 825 O O . VAL A 1 106 ? -16.439 9.627 2.301 1.00 98.56 106 VAL A O 1
ATOM 828 N N . VAL A 1 107 ? -15.145 10.737 3.774 1.00 98.31 107 VAL A N 1
ATOM 829 C CA . VAL A 1 107 ? -14.766 11.843 2.888 1.00 98.31 107 VAL A CA 1
ATOM 830 C C . VAL A 1 107 ? -13.262 11.756 2.650 1.00 98.31 107 VAL A C 1
ATOM 832 O O . VAL A 1 107 ? -12.499 11.734 3.614 1.00 98.31 107 VAL A O 1
ATOM 835 N N . ASN A 1 108 ? -12.846 11.676 1.385 1.00 96.75 108 ASN A N 1
ATOM 836 C CA . ASN A 1 108 ? -11.445 11.543 0.984 1.00 96.75 108 ASN A CA 1
ATOM 837 C C . ASN A 1 108 ? -11.079 12.581 -0.089 1.00 96.75 108 ASN A C 1
ATOM 839 O O . ASN A 1 108 ? -11.577 12.517 -1.213 1.00 96.75 108 ASN A O 1
ATOM 843 N N . GLY A 1 109 ? -10.221 13.542 0.250 1.00 95.31 109 GLY A N 1
ATOM 844 C CA . GLY A 1 109 ? -9.715 14.557 -0.677 1.00 95.31 109 GLY A CA 1
ATOM 845 C C . GLY A 1 109 ? -8.296 14.286 -1.174 1.00 95.31 109 GLY A C 1
ATOM 846 O O . GLY A 1 109 ? -7.453 13.749 -0.451 1.00 95.31 109 GLY A O 1
ATOM 847 N N . ILE A 1 110 ? -8.002 14.712 -2.408 1.00 94.06 110 ILE A N 1
ATOM 848 C CA . ILE A 1 110 ? -6.617 14.767 -2.909 1.00 94.06 110 ILE A CA 1
ATOM 849 C C . ILE A 1 110 ? -5.828 15.755 -2.042 1.00 94.06 110 ILE A C 1
ATOM 851 O O . ILE A 1 110 ? -6.257 16.899 -1.882 1.00 94.06 110 ILE A O 1
ATOM 855 N N . PHE A 1 111 ? -4.679 15.320 -1.505 1.00 91.00 111 PHE A N 1
ATOM 856 C CA . PHE A 1 111 ? -3.826 16.122 -0.619 1.00 91.00 111 PHE A CA 1
ATOM 857 C C . PHE A 1 111 ? -4.522 16.636 0.664 1.00 91.00 111 PHE A C 1
ATOM 859 O O . PHE A 1 111 ? -4.014 17.545 1.319 1.00 91.00 111 PHE A O 1
ATOM 866 N N . SER A 1 112 ? -5.626 16.025 1.109 1.00 91.19 112 SER A N 1
ATOM 867 C CA . SER A 1 112 ? -6.306 16.453 2.344 1.00 91.19 112 SER A CA 1
ATOM 868 C C . SER A 1 112 ? -5.457 16.410 3.632 1.00 91.19 112 SER A C 1
ATOM 870 O O . SER A 1 112 ? -5.672 17.286 4.472 1.00 91.19 112 SER A O 1
ATOM 872 N N . PRO A 1 113 ? -4.441 15.532 3.816 1.00 85.12 113 PRO A N 1
ATOM 873 C CA . PRO A 1 113 ? -3.567 15.586 4.996 1.00 85.12 113 PRO A CA 1
ATOM 874 C C . PRO A 1 113 ? -2.698 16.846 5.101 1.00 85.12 113 PRO A C 1
ATOM 876 O O . PRO A 1 113 ? -2.141 17.107 6.163 1.00 85.12 113 PRO A O 1
ATOM 879 N N . VAL A 1 114 ? -2.571 17.625 4.020 1.00 78.75 114 VAL A N 1
ATOM 880 C CA . VAL A 1 114 ? -1.825 18.897 4.002 1.00 78.75 114 VAL A CA 1
ATOM 881 C C . VAL A 1 114 ? -2.753 20.115 3.919 1.00 78.75 114 VAL A C 1
ATOM 883 O O . VAL A 1 114 ? -2.285 21.245 3.772 1.00 78.75 114 VAL A O 1
ATOM 886 N N . ASP A 1 115 ? -4.068 19.898 4.027 1.00 84.62 115 ASP A N 1
ATOM 887 C CA . ASP A 1 115 ? -5.076 20.955 4.044 1.00 84.62 115 ASP A CA 1
ATOM 888 C C . ASP A 1 115 ? -5.155 21.624 5.422 1.00 84.62 115 ASP A C 1
ATOM 890 O O . ASP A 1 115 ? -5.802 21.125 6.350 1.00 84.62 115 ASP A O 1
ATOM 894 N N . VAL A 1 116 ? -4.489 22.774 5.536 1.00 75.62 116 VAL A N 1
ATOM 895 C CA . VAL A 1 116 ? -4.517 23.640 6.725 1.00 75.62 116 VAL A CA 1
ATOM 896 C C . VAL A 1 116 ? -5.457 24.843 6.580 1.00 75.62 116 VAL A C 1
ATOM 898 O O . VAL A 1 116 ? -5.818 25.453 7.587 1.00 75.62 116 VAL A O 1
ATOM 901 N N . SER A 1 117 ? -5.840 25.205 5.351 1.00 79.69 117 SER A N 1
ATOM 902 C CA . SER A 1 117 ? -6.464 26.497 5.022 1.00 79.69 117 SER A CA 1
ATOM 903 C C . SER A 1 117 ? -7.831 26.393 4.348 1.00 79.69 117 SER A C 1
ATOM 905 O O . SER A 1 117 ? -8.682 27.241 4.604 1.00 79.69 117 SER A O 1
ATOM 907 N N . CYS A 1 118 ? -8.052 25.392 3.495 1.00 89.38 118 CYS A N 1
ATOM 908 C CA . CYS A 1 118 ? -9.291 25.232 2.729 1.00 89.38 118 CYS A CA 1
ATOM 909 C C . CYS A 1 118 ? -10.319 24.379 3.488 1.00 89.38 118 CYS A C 1
ATOM 911 O O . CYS A 1 118 ? -11.525 24.577 3.320 1.00 89.38 118 CYS A O 1
ATOM 913 N N . GLN A 1 119 ? -9.823 23.465 4.329 1.00 93.56 119 GLN A N 1
ATOM 914 C CA . GLN A 1 119 ? -10.566 22.579 5.231 1.00 93.56 119 GLN A CA 1
ATOM 915 C C . GLN A 1 119 ? -11.719 21.854 4.518 1.00 93.56 119 GLN A C 1
ATOM 917 O O . GLN A 1 119 ? -12.865 21.842 4.974 1.00 93.56 119 GLN A O 1
ATOM 922 N N . GLN A 1 120 ? -11.429 21.294 3.340 1.00 96.44 120 GLN A N 1
ATOM 923 C CA . GLN A 1 120 ? -12.452 20.746 2.449 1.00 96.44 120 GLN A CA 1
ATOM 924 C C . GLN A 1 120 ? -13.138 19.501 3.027 1.00 96.44 120 GLN A C 1
ATOM 926 O O . GLN A 1 120 ? -14.358 19.378 2.911 1.00 96.44 120 GLN A O 1
ATOM 931 N N . GLU A 1 121 ? -12.394 18.606 3.694 1.00 97.50 121 GLU A N 1
ATOM 932 C CA . GLU A 1 121 ? -12.994 17.442 4.366 1.00 97.50 121 GLU A CA 1
ATOM 933 C C . GLU A 1 121 ? -13.892 17.875 5.540 1.00 97.50 121 GLU A C 1
ATOM 935 O O . GLU A 1 121 ? -14.995 17.346 5.685 1.00 97.50 121 GLU A O 1
ATOM 940 N N . GLU A 1 122 ? -13.492 18.885 6.324 1.00 97.38 122 GLU A N 1
ATOM 941 C CA . GLU A 1 122 ? -14.297 19.436 7.420 1.00 97.38 122 GLU A CA 1
ATOM 942 C C . GLU A 1 122 ? -15.580 20.106 6.923 1.00 97.38 122 GLU A C 1
ATOM 944 O O . GLU A 1 122 ? -16.659 19.857 7.469 1.00 97.38 122 GLU A O 1
ATOM 949 N N . ARG A 1 123 ? -15.487 20.939 5.878 1.00 97.94 123 ARG A N 1
ATOM 950 C CA . ARG A 1 123 ? -16.646 21.615 5.275 1.00 97.94 123 ARG A CA 1
ATOM 951 C C . ARG A 1 123 ? -17.631 20.597 4.701 1.00 97.94 123 ARG A C 1
ATOM 953 O O . ARG A 1 123 ? -18.821 20.663 5.009 1.00 97.94 123 ARG A O 1
ATOM 960 N N . ALA A 1 124 ? -17.143 19.599 3.963 1.00 98.12 124 ALA A N 1
ATOM 961 C CA . ALA A 1 124 ? -17.968 18.497 3.473 1.00 98.12 124 ALA A CA 1
ATOM 962 C C . ALA A 1 124 ? -18.619 17.705 4.625 1.00 98.12 124 ALA A C 1
ATOM 964 O O . ALA A 1 124 ? -19.819 17.422 4.586 1.00 98.12 124 ALA A O 1
ATOM 965 N N . ALA A 1 125 ? -17.871 17.409 5.695 1.00 98.06 125 ALA A N 1
ATOM 966 C CA . ALA A 1 125 ? -18.393 16.723 6.875 1.00 98.06 125 ALA A CA 1
ATOM 967 C C . ALA A 1 125 ? -19.459 17.536 7.630 1.00 98.06 125 ALA A C 1
ATOM 969 O O . ALA A 1 125 ? -20.414 16.953 8.153 1.00 98.06 125 ALA A O 1
ATOM 970 N N . ALA A 1 126 ? -19.336 18.866 7.677 1.00 98.19 126 ALA A N 1
ATOM 971 C CA . ALA A 1 126 ? -20.345 19.752 8.251 1.00 98.19 126 ALA A CA 1
ATOM 972 C C . ALA A 1 126 ? -21.649 19.736 7.432 1.00 98.19 126 ALA A C 1
ATOM 974 O O . ALA A 1 126 ? -22.730 19.589 8.006 1.00 98.19 126 ALA A O 1
ATOM 975 N N . ILE A 1 127 ? -21.553 19.800 6.097 1.00 98.38 127 ILE A N 1
ATOM 976 C CA . ILE A 1 127 ? -22.710 19.730 5.186 1.00 98.38 127 ILE A CA 1
ATOM 977 C C . ILE A 1 127 ? -23.430 18.378 5.325 1.00 98.38 127 ILE A C 1
ATOM 979 O O . ILE A 1 127 ? -24.649 18.346 5.509 1.00 98.38 127 ILE A O 1
ATOM 983 N N . LEU A 1 128 ? -22.680 17.269 5.319 1.00 98.25 128 LEU A N 1
ATOM 984 C CA . LEU A 1 128 ? -23.210 15.913 5.510 1.00 98.25 128 LEU A CA 1
ATOM 985 C C . LEU A 1 128 ? -24.007 15.782 6.815 1.00 98.25 128 LEU A C 1
ATOM 987 O O . LEU A 1 128 ? -25.143 15.307 6.800 1.00 98.25 128 LEU A O 1
ATOM 991 N N . LYS A 1 129 ? -23.442 16.252 7.935 1.00 97.88 129 LYS A N 1
ATOM 992 C CA . LYS A 1 129 ? -24.096 16.220 9.256 1.00 97.88 129 LYS A CA 1
ATOM 993 C C . LYS A 1 129 ? -25.331 17.123 9.329 1.00 97.88 129 LYS A C 1
ATOM 995 O O . LYS A 1 129 ? -26.274 16.785 10.041 1.00 97.88 129 LYS A O 1
ATOM 1000 N N . GLY A 1 130 ? -25.348 18.233 8.587 1.00 97.56 130 GLY A N 1
ATOM 1001 C CA . GLY A 1 130 ? -26.513 19.113 8.470 1.00 97.56 130 GLY A CA 1
ATOM 1002 C C . GLY A 1 130 ? -27.680 18.482 7.700 1.00 97.56 130 GLY A C 1
ATOM 1003 O O . GLY A 1 130 ? -28.830 18.617 8.111 1.00 97.56 130 GLY A O 1
ATOM 1004 N N . VAL A 1 131 ? -27.400 17.760 6.609 1.00 97.62 131 VAL A N 1
ATOM 1005 C CA . VAL A 1 131 ? -28.428 17.116 5.759 1.00 97.62 131 VAL A CA 1
ATOM 1006 C C . VAL A 1 131 ? -28.908 15.777 6.336 1.00 97.62 131 VAL A C 1
ATOM 1008 O O . VAL A 1 131 ? -30.086 15.416 6.200 1.00 97.62 131 VAL A O 1
ATOM 1011 N N . TYR A 1 132 ? -28.014 15.038 6.999 1.00 97.38 132 TYR A N 1
ATOM 1012 C CA . TYR A 1 132 ? -28.310 13.763 7.647 1.00 97.38 132 TYR A CA 1
ATOM 1013 C C . TYR A 1 132 ? -27.847 13.755 9.119 1.00 97.38 132 TYR A C 1
ATOM 1015 O O . TYR A 1 132 ? -26.788 13.216 9.448 1.00 97.38 132 TYR A O 1
ATOM 1023 N N . PRO A 1 133 ? -28.660 14.299 10.044 1.00 94.75 133 PRO A N 1
ATOM 1024 C CA . PRO A 1 133 ? -28.383 14.218 11.475 1.00 94.75 133 PRO A CA 1
ATOM 1025 C C . PRO A 1 133 ? -28.223 12.765 11.947 1.00 94.75 133 PRO A C 1
ATOM 1027 O O . PRO A 1 133 ? -29.078 11.915 11.689 1.00 94.75 133 PRO A O 1
ATOM 1030 N N . GLY A 1 134 ? -27.127 12.484 12.656 1.00 90.31 134 GLY A N 1
ATOM 1031 C CA . GLY A 1 134 ? -26.778 11.135 13.121 1.00 90.31 134 GLY A CA 1
ATOM 1032 C C . GLY A 1 134 ? -25.985 10.282 12.122 1.00 90.31 134 GLY A C 1
ATOM 1033 O O . GLY A 1 134 ? -25.793 9.094 12.384 1.00 90.31 134 GLY A O 1
ATOM 1034 N N . VAL A 1 135 ? -25.522 10.858 11.006 1.00 96.12 135 VAL A N 1
ATOM 1035 C CA . VAL A 1 135 ? -24.507 10.240 10.142 1.00 96.12 135 VAL A CA 1
ATOM 1036 C C . VAL A 1 135 ? -23.114 10.338 10.779 1.00 96.12 135 VAL A C 1
ATOM 1038 O O . VAL A 1 135 ? -22.714 11.383 11.299 1.00 96.12 135 VAL A O 1
ATOM 1041 N N . GLU A 1 136 ? -22.358 9.246 10.729 1.00 95.56 136 GLU A N 1
ATOM 1042 C CA . GLU A 1 136 ? -20.956 9.192 11.134 1.00 95.56 136 GLU A CA 1
ATOM 1043 C C . GLU A 1 136 ? -20.085 9.551 9.932 1.00 95.56 136 GLU A C 1
ATOM 1045 O O . GLU A 1 136 ? -20.043 8.807 8.953 1.00 95.56 136 GLU A O 1
ATOM 1050 N N . VAL A 1 137 ? -19.388 10.688 10.001 1.00 97.62 137 VAL A N 1
ATOM 1051 C CA . VAL A 1 137 ? -18.462 11.122 8.944 1.00 97.62 137 VAL A CA 1
ATOM 1052 C C . VAL A 1 137 ? -17.025 10.927 9.403 1.00 97.62 137 VAL A C 1
ATOM 1054 O O . VAL A 1 137 ? -16.618 11.493 10.419 1.00 97.62 137 VAL A O 1
ATOM 1057 N N . ILE A 1 138 ? -16.274 10.145 8.634 1.00 97.38 138 ILE A N 1
ATOM 1058 C CA . ILE A 1 138 ? -14.855 9.863 8.803 1.00 97.38 138 ILE A CA 1
ATOM 1059 C C . ILE A 1 138 ? -14.106 10.686 7.751 1.00 97.38 138 ILE A C 1
ATOM 1061 O O . ILE A 1 138 ? -14.286 10.479 6.551 1.00 97.38 138 ILE A O 1
ATOM 1065 N N . MET A 1 139 ? -13.273 11.618 8.204 1.00 96.88 139 MET A N 1
ATOM 1066 C CA . MET A 1 139 ? -12.376 12.390 7.344 1.00 96.88 139 MET A CA 1
ATOM 1067 C C . MET A 1 139 ? -11.105 11.569 7.133 1.00 96.88 139 MET A C 1
ATOM 1069 O O . MET A 1 139 ? -10.512 11.088 8.101 1.00 96.88 139 MET A O 1
ATOM 1073 N N . SER A 1 140 ? -10.718 11.341 5.879 1.00 94.94 140 SER A N 1
ATOM 1074 C CA . SER A 1 140 ? -9.615 10.441 5.542 1.00 94.94 140 SER A CA 1
ATOM 1075 C C . SER A 1 140 ? -8.297 10.873 6.195 1.00 94.94 140 SER A C 1
ATOM 1077 O O . SER A 1 140 ? -7.537 10.020 6.665 1.00 94.94 140 SER A O 1
ATOM 1079 N N . LYS A 1 141 ? -8.075 12.191 6.315 1.00 89.19 141 LYS A N 1
ATOM 1080 C CA . LYS A 1 141 ? -6.861 12.778 6.897 1.00 89.19 141 LYS A CA 1
ATOM 1081 C C . LYS A 1 141 ? -6.679 12.529 8.396 1.00 89.19 141 LYS A C 1
ATOM 1083 O O . LYS A 1 141 ? -5.552 12.535 8.879 1.00 89.19 141 LYS A O 1
ATOM 1088 N N . ASP A 1 142 ? -7.763 12.264 9.127 1.00 87.31 142 ASP A N 1
ATOM 1089 C CA . ASP A 1 142 ? -7.692 11.897 10.549 1.00 87.31 142 ASP A CA 1
ATOM 1090 C C . ASP A 1 142 ? -7.234 10.439 10.736 1.00 87.31 142 ASP A C 1
ATOM 1092 O O . ASP A 1 142 ? -6.742 10.056 11.802 1.00 87.31 142 ASP A O 1
ATOM 1096 N N . VAL A 1 143 ? -7.415 9.603 9.707 1.00 87.75 143 VAL A N 1
ATOM 1097 C CA . VAL A 1 143 ? -7.147 8.164 9.767 1.00 87.75 143 VAL A CA 1
ATOM 1098 C C . VAL A 1 143 ? -5.692 7.868 9.419 1.00 87.75 143 VAL A C 1
ATOM 1100 O O . VAL A 1 143 ? -4.995 7.236 10.223 1.00 87.75 143 VAL A O 1
ATOM 1103 N N . ALA A 1 144 ? -5.234 8.343 8.258 1.00 80.38 144 ALA A N 1
ATOM 1104 C CA . ALA A 1 144 ? -3.889 8.104 7.741 1.00 80.38 144 ALA A CA 1
ATOM 1105 C C . ALA A 1 144 ? -3.373 9.265 6.868 1.00 80.38 144 ALA A C 1
ATOM 1107 O O . ALA A 1 144 ? -4.125 10.156 6.478 1.00 80.38 144 ALA A O 1
ATOM 1108 N N . ASN A 1 145 ? -2.073 9.237 6.563 1.00 80.62 145 ASN A N 1
ATOM 1109 C CA . ASN A 1 145 ? -1.362 10.329 5.892 1.00 80.62 145 ASN A CA 1
ATOM 1110 C C . ASN A 1 145 ? -1.352 10.135 4.358 1.00 80.62 145 ASN A C 1
ATOM 1112 O O . ASN A 1 145 ? -2.332 9.685 3.765 1.00 80.62 145 ASN A O 1
ATOM 1116 N N . LEU A 1 146 ? -0.247 10.489 3.695 1.00 80.38 146 LEU A N 1
ATOM 1117 C CA . LEU A 1 146 ? -0.096 10.422 2.237 1.00 80.38 146 LEU A CA 1
ATOM 1118 C C . LEU A 1 146 ? -0.117 8.985 1.680 1.00 80.38 146 LEU A C 1
ATOM 1120 O O . LEU A 1 146 ? 0.358 8.047 2.324 1.00 80.38 146 LEU A O 1
ATOM 1124 N N . GLY A 1 147 ? -0.609 8.857 0.448 1.00 81.38 147 GLY A N 1
ATOM 1125 C CA . GLY A 1 147 ? -0.987 7.612 -0.224 1.00 81.38 147 GLY A CA 1
ATOM 1126 C C . GLY A 1 147 ? -2.507 7.572 -0.353 1.00 81.38 147 GLY A C 1
ATOM 1127 O O . GLY A 1 147 ? -3.190 7.203 0.597 1.00 81.38 147 GLY A O 1
ATOM 1128 N N . PHE A 1 148 ? -3.054 8.017 -1.487 1.00 90.56 148 PHE A N 1
ATOM 1129 C CA . PHE A 1 148 ? -4.494 8.259 -1.647 1.00 90.56 148 PHE A CA 1
ATOM 1130 C C . PHE A 1 148 ? -5.320 6.976 -1.551 1.00 90.56 148 PHE A C 1
ATOM 1132 O O . PHE A 1 148 ? -6.333 6.950 -0.855 1.00 90.56 148 PHE A O 1
ATOM 1139 N N . LEU A 1 149 ? -4.884 5.906 -2.226 1.00 90.50 149 LEU A N 1
ATOM 1140 C CA . LEU A 1 149 ? -5.567 4.610 -2.184 1.00 90.50 149 LEU A CA 1
ATOM 1141 C C . LEU A 1 149 ? -5.428 3.978 -0.799 1.00 90.50 149 LEU A C 1
ATOM 1143 O O . LEU A 1 149 ? -6.401 3.495 -0.234 1.00 90.50 149 LEU A O 1
ATOM 1147 N N . GLU A 1 150 ? -4.234 4.039 -0.220 1.00 87.19 150 GLU A N 1
ATOM 1148 C CA . GLU A 1 150 ? -3.923 3.481 1.089 1.00 87.19 150 GLU A CA 1
ATOM 1149 C C . GLU A 1 150 ? -4.683 4.183 2.227 1.00 87.19 150 GLU A C 1
ATOM 1151 O O . GLU A 1 150 ? -5.218 3.512 3.115 1.00 87.19 150 GLU A O 1
ATOM 1156 N N . ARG A 1 151 ? -4.776 5.520 2.182 1.00 91.50 151 ARG A N 1
ATOM 1157 C CA . ARG A 1 151 ? -5.551 6.346 3.121 1.00 91.50 151 ARG A CA 1
ATOM 1158 C C . ARG A 1 151 ? -7.047 6.119 2.955 1.00 91.50 151 ARG A C 1
ATOM 1160 O O . ARG A 1 151 ? -7.742 5.959 3.956 1.00 91.50 151 ARG A O 1
ATOM 1167 N N . GLU A 1 152 ? -7.547 6.070 1.720 1.00 95.19 152 GLU A N 1
ATOM 1168 C CA . GLU A 1 152 ? -8.949 5.748 1.452 1.00 95.19 152 GLU A CA 1
ATOM 1169 C C . GLU A 1 152 ? -9.306 4.364 1.998 1.00 95.19 152 GLU A C 1
ATOM 1171 O O . GLU A 1 152 ? -10.278 4.220 2.738 1.00 95.19 152 GLU A O 1
ATOM 1176 N N . ASN A 1 153 ? -8.476 3.362 1.706 1.00 94.50 153 ASN A N 1
ATOM 1177 C CA . ASN A 1 153 ? -8.663 1.996 2.171 1.00 94.50 153 ASN A CA 1
ATOM 1178 C C . ASN A 1 153 ? -8.707 1.925 3.704 1.00 94.50 153 ASN A C 1
ATOM 1180 O O . ASN A 1 153 ? -9.621 1.326 4.277 1.00 94.50 153 ASN A O 1
ATOM 1184 N N . ALA A 1 154 ? -7.762 2.594 4.371 1.00 91.69 154 ALA A N 1
ATOM 1185 C CA . ALA A 1 154 ? -7.736 2.720 5.822 1.00 91.69 154 ALA A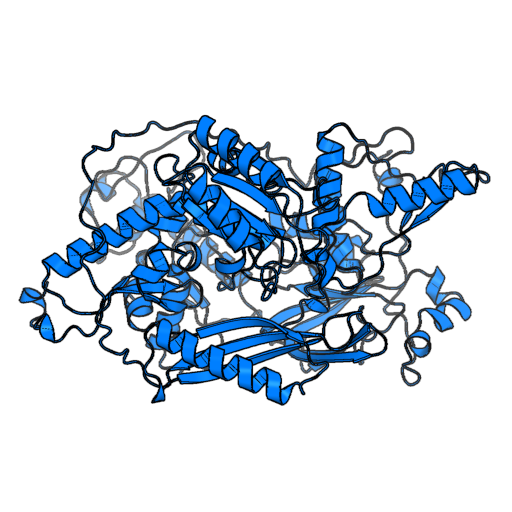 CA 1
ATOM 1186 C C . ALA A 1 154 ? -8.997 3.413 6.372 1.00 91.69 154 ALA A C 1
ATOM 1188 O O . ALA A 1 154 ? -9.584 2.944 7.349 1.00 91.69 154 ALA A O 1
ATOM 1189 N N . ALA A 1 155 ? -9.449 4.501 5.744 1.00 95.75 155 ALA A N 1
ATOM 1190 C CA . ALA A 1 155 ? -10.633 5.240 6.169 1.00 95.75 155 ALA A CA 1
ATOM 1191 C C . ALA A 1 155 ? -11.924 4.421 6.018 1.00 95.75 155 ALA A C 1
ATOM 1193 O O . ALA A 1 155 ? -12.748 4.424 6.934 1.00 95.75 155 ALA A O 1
ATOM 1194 N N . ILE A 1 156 ? -12.079 3.666 4.924 1.00 97.19 156 ILE A N 1
ATOM 1195 C CA . ILE A 1 156 ? -13.230 2.778 4.687 1.00 97.19 156 ILE A CA 1
ATOM 1196 C C . ILE A 1 156 ? -13.245 1.627 5.698 1.00 97.19 156 ILE A C 1
ATOM 1198 O O . ILE A 1 156 ? -14.276 1.381 6.328 1.00 97.19 156 ILE A O 1
ATOM 1202 N N . LEU A 1 157 ? -12.107 0.959 5.916 1.00 94.62 157 LEU A N 1
ATOM 1203 C CA . LEU A 1 157 ? -11.993 -0.085 6.939 1.00 94.62 157 LEU A CA 1
ATOM 1204 C C . LEU A 1 157 ? -12.333 0.467 8.331 1.00 94.62 157 LEU A C 1
ATOM 1206 O O . LEU A 1 157 ? -13.167 -0.114 9.029 1.00 94.62 157 LEU A O 1
ATOM 1210 N N . ASN A 1 158 ? -11.776 1.625 8.705 1.00 94.50 158 ASN A N 1
ATOM 1211 C CA . ASN A 1 158 ? -12.068 2.283 9.977 1.00 94.50 158 ASN A CA 1
ATOM 1212 C C . ASN A 1 158 ? -13.564 2.616 10.122 1.00 94.50 158 ASN A C 1
ATOM 1214 O O . ASN A 1 158 ? -14.160 2.300 11.149 1.00 94.50 158 ASN A O 1
ATOM 1218 N N . ALA A 1 159 ? -14.186 3.192 9.088 1.00 96.31 159 ALA A N 1
ATOM 1219 C CA . ALA A 1 159 ? -15.607 3.543 9.060 1.00 96.31 159 ALA A CA 1
ATOM 1220 C C . ALA A 1 159 ? -16.543 2.322 9.147 1.00 96.31 159 ALA A C 1
ATOM 1222 O O . ALA A 1 159 ? -17.625 2.420 9.734 1.00 96.31 159 ALA A O 1
ATOM 1223 N N . SER A 1 160 ? -16.126 1.177 8.594 1.00 96.19 160 SER A N 1
ATOM 1224 C CA . SER A 1 160 ? -16.889 -0.075 8.646 1.00 96.19 160 SER A CA 1
ATOM 1225 C C . SER A 1 160 ? -16.904 -0.695 10.048 1.00 96.19 160 SER A C 1
ATOM 1227 O O . SER A 1 160 ? -17.956 -1.120 10.522 1.00 96.19 160 SER A O 1
ATOM 1229 N N . ILE A 1 161 ? -15.769 -0.695 10.757 1.00 94.19 161 ILE A N 1
ATOM 1230 C CA . ILE A 1 161 ? -15.643 -1.324 12.081 1.00 94.19 161 ILE A CA 1
ATOM 1231 C C . ILE A 1 161 ? -16.064 -0.392 13.234 1.00 94.19 161 ILE A C 1
ATOM 1233 O O . ILE A 1 161 ? -16.320 -0.854 14.349 1.00 94.19 161 ILE A O 1
ATOM 1237 N N . LEU A 1 162 ? -16.164 0.921 12.982 1.00 92.62 162 LEU A N 1
ATOM 1238 C CA . LEU A 1 162 ? -16.400 1.956 13.997 1.00 92.62 162 LEU A CA 1
ATOM 1239 C C . LEU A 1 162 ? -17.592 1.680 14.940 1.00 92.62 162 LEU A C 1
ATOM 1241 O O . LEU A 1 162 ? -17.413 1.822 16.154 1.00 92.62 162 LEU A O 1
ATOM 1245 N N . PRO A 1 163 ? -18.782 1.248 14.466 1.00 92.81 163 PRO A N 1
ATOM 1246 C CA . PRO A 1 163 ? -19.924 1.016 15.355 1.00 92.81 163 PRO A CA 1
ATOM 1247 C C . PRO A 1 163 ? -19.699 -0.165 16.309 1.00 92.81 163 PRO A C 1
ATOM 1249 O O . PRO A 1 163 ? -20.026 -0.083 17.497 1.00 92.81 163 PRO A O 1
ATOM 1252 N N . PHE A 1 164 ? -19.088 -1.247 15.815 1.00 93.00 164 PHE A N 1
ATOM 1253 C CA . PHE A 1 164 ? -18.720 -2.409 16.624 1.00 93.00 164 PHE A CA 1
ATOM 1254 C C . PHE A 1 164 ? -17.613 -2.068 17.630 1.00 93.00 164 PHE A C 1
ATOM 1256 O O . PHE A 1 164 ? -17.703 -2.443 18.804 1.00 93.00 164 PHE A O 1
ATOM 1263 N N . ALA A 1 165 ? -16.609 -1.295 17.206 1.00 91.31 165 ALA A N 1
ATOM 1264 C CA . ALA A 1 165 ? -15.531 -0.844 18.074 1.00 91.31 165 ALA A CA 1
ATOM 1265 C C . ALA A 1 165 ? -16.047 0.000 19.246 1.00 91.31 165 ALA A C 1
ATOM 1267 O O . ALA A 1 165 ? -15.738 -0.305 20.398 1.00 91.31 165 ALA A O 1
ATOM 1268 N N . ARG A 1 166 ? -16.910 0.994 18.987 1.00 91.75 166 ARG A N 1
ATOM 1269 C CA . ARG A 1 166 ? -17.523 1.822 20.043 1.00 91.75 166 ARG A CA 1
ATOM 1270 C C . ARG A 1 166 ? -18.326 0.990 21.045 1.00 91.75 166 ARG A C 1
ATOM 1272 O O . ARG A 1 166 ? -18.135 1.153 22.247 1.00 91.75 166 ARG A O 1
ATOM 1279 N N . LYS A 1 167 ? -19.165 0.054 20.577 1.00 91.56 167 LYS A N 1
ATOM 1280 C CA . LYS A 1 167 ? -19.937 -0.856 21.451 1.00 91.56 167 LYS A CA 1
ATOM 1281 C C . LYS A 1 167 ? -19.026 -1.710 22.342 1.00 91.56 167 LYS A C 1
ATOM 1283 O O . LYS A 1 167 ? -19.304 -1.892 23.529 1.00 91.56 167 LYS A O 1
ATOM 1288 N N . THR A 1 168 ? -17.933 -2.216 21.778 1.00 90.62 168 THR A N 1
ATOM 1289 C CA . THR A 1 168 ? -16.956 -3.052 22.490 1.00 90.62 168 THR A CA 1
ATOM 1290 C C . THR A 1 168 ? -16.189 -2.240 23.537 1.00 90.62 168 THR A C 1
ATOM 1292 O O . THR A 1 168 ? -16.111 -2.641 24.694 1.00 90.62 168 THR A O 1
ATOM 1295 N N . ILE A 1 169 ? -15.706 -1.050 23.171 1.00 89.50 169 ILE A N 1
ATOM 1296 C CA . ILE A 1 169 ? -14.956 -0.162 24.068 1.00 89.50 169 ILE A CA 1
ATOM 1297 C C . ILE A 1 169 ? -15.829 0.344 25.223 1.00 89.50 169 ILE A C 1
ATOM 1299 O O . ILE A 1 169 ? -15.402 0.282 26.376 1.00 89.50 169 ILE A O 1
ATOM 1303 N N . ALA A 1 170 ? -17.077 0.738 24.952 1.00 89.00 170 ALA A N 1
ATOM 1304 C CA . ALA A 1 170 ? -18.034 1.100 25.998 1.00 89.00 170 ALA A CA 1
ATOM 1305 C C . ALA A 1 170 ? -18.307 -0.070 26.966 1.00 89.00 170 ALA A C 1
ATOM 1307 O O . ALA A 1 170 ? -18.503 0.138 28.164 1.00 89.00 170 ALA A O 1
ATOM 1308 N N . SER A 1 171 ? -18.264 -1.314 26.472 1.00 89.94 171 SER A N 1
ATOM 1309 C CA . SER A 1 171 ? -18.392 -2.513 27.311 1.00 89.94 171 SER A CA 1
ATOM 1310 C C . SER A 1 171 ? -17.166 -2.718 28.211 1.00 89.94 171 SER A C 1
ATOM 1312 O O . SER A 1 171 ? -17.338 -3.031 29.389 1.00 89.94 171 SER A O 1
ATOM 1314 N N . PHE A 1 172 ? -15.947 -2.473 27.709 1.00 88.00 172 PHE A N 1
ATOM 1315 C CA . PHE A 1 172 ? -14.726 -2.482 28.527 1.00 88.00 172 PHE A CA 1
ATOM 1316 C C . PHE A 1 172 ? -14.757 -1.401 29.614 1.00 88.00 172 PHE A C 1
ATOM 1318 O O . PHE A 1 172 ? -14.530 -1.703 30.783 1.00 88.00 172 PHE A O 1
ATOM 1325 N N . GLN A 1 173 ? -15.114 -0.163 29.259 1.00 86.25 173 GLN A N 1
ATOM 1326 C CA . GLN A 1 173 ? -15.250 0.934 30.223 1.00 86.25 173 GLN A CA 1
ATOM 1327 C C . GLN A 1 173 ? -16.299 0.597 31.295 1.00 86.25 173 GLN A C 1
ATOM 1329 O O . GLN A 1 173 ? -16.007 0.686 32.482 1.00 86.25 173 GLN A O 1
ATOM 1334 N N . SER A 1 174 ? -17.472 0.086 30.901 1.00 87.12 174 SER A N 1
ATOM 1335 C CA . SER A 1 174 ? -18.523 -0.349 31.835 1.00 87.12 174 SER A CA 1
ATOM 1336 C C . SER A 1 174 ? -18.093 -1.486 32.774 1.00 87.12 174 SER A C 1
ATOM 1338 O O . SER A 1 174 ? -18.595 -1.569 33.898 1.00 87.12 174 SER A O 1
ATOM 1340 N N . ALA A 1 175 ? -17.197 -2.377 32.340 1.00 87.06 175 ALA A N 1
ATOM 1341 C CA . ALA A 1 175 ? -16.628 -3.414 33.199 1.00 87.06 175 ALA A CA 1
ATOM 1342 C C . ALA A 1 175 ? -15.641 -2.821 34.221 1.00 87.06 175 ALA A C 1
ATOM 1344 O O . ALA A 1 175 ? -15.694 -3.169 35.397 1.00 87.06 175 ALA A O 1
ATOM 1345 N N . ILE A 1 176 ? -14.803 -1.874 33.797 1.00 86.62 176 ILE A N 1
ATOM 1346 C CA . ILE A 1 176 ? -13.804 -1.200 34.641 1.00 86.62 176 ILE A CA 1
ATOM 1347 C C . ILE A 1 176 ? -14.485 -0.310 35.694 1.00 86.62 176 ILE A C 1
ATOM 1349 O O . ILE A 1 176 ? -14.152 -0.405 36.875 1.00 86.62 176 ILE A O 1
ATOM 1353 N N . SER A 1 177 ? -15.529 0.442 35.324 1.00 84.94 177 SER A N 1
ATOM 1354 C CA . SER A 1 177 ? -16.356 1.195 36.282 1.00 84.94 177 SER A CA 1
ATOM 1355 C C . SER A 1 177 ? -17.054 0.283 37.301 1.00 84.94 177 SER A C 1
ATOM 1357 O O . SER A 1 177 ? -17.179 0.649 38.465 1.00 84.94 177 SER A O 1
ATOM 1359 N N . ARG A 1 178 ? -17.482 -0.926 36.896 1.00 87.00 178 ARG A N 1
ATOM 1360 C CA . ARG A 1 178 ? -18.071 -1.932 37.805 1.00 87.00 178 ARG A CA 1
ATOM 1361 C C . ARG A 1 178 ? -17.067 -2.535 38.790 1.00 87.00 178 ARG A C 1
ATOM 1363 O O . ARG A 1 178 ? -17.484 -3.021 39.835 1.00 87.00 178 ARG A O 1
ATOM 1370 N N . LEU A 1 179 ? -15.773 -2.481 38.480 1.00 84.50 179 LEU A N 1
ATOM 1371 C CA . LEU A 1 179 ? -14.683 -2.836 39.393 1.00 84.50 179 LEU A CA 1
ATOM 1372 C C . LEU A 1 179 ? -14.261 -1.658 40.296 1.00 84.50 179 LEU A C 1
ATOM 1374 O O . LEU A 1 179 ? -13.271 -1.771 41.013 1.00 84.50 179 LEU A O 1
ATOM 1378 N N . SER A 1 180 ? -14.989 -0.532 40.265 1.00 82.62 180 SER A N 1
ATOM 1379 C CA . SER A 1 180 ? -14.686 0.709 41.002 1.00 82.62 180 SER A CA 1
ATOM 1380 C C . SER A 1 180 ? -13.313 1.324 40.687 1.00 82.62 180 SER A C 1
ATOM 1382 O O . SER A 1 180 ? -12.808 2.153 41.447 1.00 82.62 180 SER A O 1
ATOM 1384 N N . LEU A 1 181 ? -12.719 0.957 39.549 1.00 84.31 181 LEU A N 1
ATOM 1385 C CA . LEU A 1 181 ? -11.431 1.468 39.094 1.00 84.31 181 LEU A CA 1
ATOM 1386 C C . LEU A 1 181 ? -11.593 2.881 38.519 1.00 84.31 181 LEU A C 1
ATOM 1388 O O . LEU A 1 181 ? -12.433 3.120 37.651 1.00 84.31 181 LEU A O 1
ATOM 1392 N N . LYS A 1 182 ? -10.764 3.818 38.993 1.00 80.69 182 LYS A N 1
ATOM 1393 C CA . LYS A 1 182 ? -10.764 5.236 38.573 1.00 80.69 182 LYS A CA 1
ATOM 1394 C C . LYS A 1 182 ? -9.659 5.586 37.571 1.00 80.69 182 LYS A C 1
ATOM 1396 O O . LYS A 1 182 ? -9.428 6.757 37.293 1.00 80.69 182 LYS A O 1
ATOM 1401 N N . CYS A 1 183 ? -8.946 4.585 37.073 1.00 81.25 183 CYS A N 1
ATOM 1402 C CA . CYS A 1 183 ? -7.758 4.761 36.253 1.00 81.25 183 CYS A CA 1
ATOM 1403 C C . CYS A 1 183 ? -8.072 4.847 34.746 1.00 81.25 183 CYS A C 1
ATOM 1405 O O . CYS A 1 183 ? -9.123 4.373 34.298 1.00 81.25 183 CYS A O 1
ATOM 1407 N N . PRO A 1 184 ? -7.180 5.455 33.939 1.00 82.25 184 PRO A N 1
ATOM 1408 C CA . PRO A 1 184 ? -7.338 5.508 32.492 1.00 82.25 184 PRO A CA 1
ATOM 1409 C C . PRO A 1 184 ? -7.316 4.112 31.857 1.00 82.25 184 PRO A C 1
ATOM 1411 O O . PRO A 1 184 ? -6.566 3.218 32.262 1.00 82.25 184 PRO A O 1
ATOM 1414 N N . VAL A 1 185 ? -8.131 3.958 30.812 1.00 86.81 185 VAL A N 1
ATOM 1415 C CA . VAL A 1 185 ? -8.212 2.744 29.994 1.00 86.81 185 VAL A CA 1
ATOM 1416 C C . VAL A 1 185 ? -7.481 2.986 28.680 1.00 86.81 185 VAL A C 1
ATOM 1418 O O . VAL A 1 185 ? -7.851 3.887 27.923 1.00 86.81 185 VAL A O 1
ATOM 1421 N N . PHE A 1 186 ? -6.476 2.168 28.398 1.00 88.81 186 PHE A N 1
ATOM 1422 C CA . PHE A 1 186 ? -5.661 2.218 27.190 1.00 88.81 186 PHE A CA 1
ATOM 1423 C C . PHE A 1 186 ? -5.910 1.000 26.296 1.00 88.81 186 PHE A C 1
ATOM 1425 O O . PHE A 1 186 ? -6.284 -0.076 26.766 1.00 88.81 186 PHE A O 1
ATOM 1432 N N . ILE A 1 187 ? -5.674 1.158 24.996 1.00 88.19 187 ILE A N 1
ATOM 1433 C CA . ILE A 1 187 ? -5.690 0.076 24.009 1.00 88.19 187 ILE A CA 1
ATOM 1434 C C . ILE A 1 187 ? -4.370 0.099 23.240 1.00 88.19 187 ILE A C 1
ATOM 1436 O O . ILE A 1 187 ? -3.876 1.173 22.884 1.00 88.19 187 ILE A O 1
ATOM 1440 N N . THR A 1 188 ? -3.786 -1.078 23.011 1.00 86.38 188 THR A N 1
ATOM 1441 C CA . THR A 1 188 ? -2.515 -1.206 22.289 1.00 86.38 188 THR A CA 1
ATOM 1442 C C . THR A 1 188 ? -2.677 -0.996 20.792 1.00 86.38 188 THR A C 1
ATOM 1444 O O . THR A 1 188 ? -3.664 -1.409 20.177 1.00 86.38 188 THR A O 1
ATOM 1447 N N . GLN A 1 189 ? -1.675 -0.354 20.205 1.00 83.00 189 GLN A N 1
ATOM 1448 C CA . GLN A 1 189 ? -1.582 -0.079 18.783 1.00 83.00 189 GLN A CA 1
ATOM 1449 C C . GLN A 1 189 ? -0.737 -1.110 18.035 1.00 83.00 189 GLN A C 1
ATOM 1451 O O . GLN A 1 189 ? 0.087 -1.824 18.608 1.00 83.00 189 GLN A O 1
ATOM 1456 N N . ASN A 1 190 ? -0.909 -1.115 16.718 1.00 76.44 190 ASN A N 1
ATOM 1457 C CA . ASN A 1 190 ? -0.114 -1.872 15.758 1.00 76.44 190 ASN A CA 1
ATOM 1458 C C . ASN A 1 190 ? 1.397 -1.551 15.821 1.00 76.44 190 ASN A C 1
ATOM 1460 O O . ASN A 1 190 ? 2.219 -2.427 15.571 1.00 76.44 190 ASN A O 1
ATOM 1464 N N . ASP A 1 191 ? 1.774 -0.328 16.205 1.00 72.12 191 ASP A N 1
ATOM 1465 C CA . ASP A 1 191 ? 3.169 0.119 16.343 1.00 72.12 191 ASP A CA 1
ATOM 1466 C C . ASP A 1 191 ? 3.785 -0.154 17.735 1.00 72.12 191 ASP A C 1
ATOM 1468 O O . ASP A 1 191 ? 4.901 0.281 18.022 1.00 72.12 191 ASP A O 1
ATOM 1472 N N . GLY A 1 192 ? 3.065 -0.866 18.612 1.00 74.38 192 GLY A N 1
ATOM 1473 C CA . GLY A 1 192 ? 3.544 -1.243 19.946 1.00 74.38 192 GLY A CA 1
ATOM 1474 C C . GLY A 1 192 ? 3.422 -0.141 20.999 1.00 74.38 192 GLY A C 1
ATOM 1475 O O . GLY A 1 192 ? 3.986 -0.264 22.091 1.00 74.38 192 GLY A O 1
ATOM 1476 N N . THR A 1 193 ? 2.706 0.937 20.678 1.00 80.31 193 THR A N 1
ATOM 1477 C CA . THR A 1 193 ? 2.393 2.033 21.602 1.00 80.31 193 THR A CA 1
ATOM 1478 C C . THR A 1 193 ? 0.949 1.928 22.111 1.00 80.31 193 THR A C 1
ATOM 1480 O O . THR A 1 193 ? 0.236 0.979 21.774 1.00 80.31 193 THR A O 1
ATOM 1483 N N . ILE A 1 194 ? 0.514 2.836 22.987 1.00 85.19 194 ILE A N 1
ATOM 1484 C CA . ILE A 1 194 ? -0.851 2.850 23.545 1.00 85.19 194 ILE A CA 1
ATOM 1485 C C . ILE A 1 194 ? -1.566 4.180 23.327 1.00 85.19 194 ILE A C 1
ATOM 1487 O O . ILE A 1 194 ? -0.964 5.251 23.410 1.00 85.19 194 ILE A O 1
ATOM 1491 N N . ILE A 1 195 ? -2.883 4.085 23.130 1.00 84.06 195 ILE A N 1
ATOM 1492 C CA . ILE A 1 195 ? -3.826 5.210 23.074 1.00 84.06 195 ILE A CA 1
ATOM 1493 C C . ILE A 1 195 ? -4.959 5.023 24.072 1.00 84.06 195 ILE A C 1
ATOM 1495 O O . ILE A 1 195 ? -5.384 3.902 24.352 1.00 84.06 195 ILE A O 1
ATOM 1499 N N . LEU A 1 196 ? -5.496 6.137 24.570 1.00 84.25 196 LEU A N 1
ATOM 1500 C CA . LEU A 1 196 ? -6.721 6.147 25.367 1.00 84.25 196 LEU A CA 1
ATOM 1501 C C . LEU A 1 196 ? -7.871 5.461 24.614 1.00 84.25 196 LEU A C 1
ATOM 1503 O O . LEU A 1 196 ? -8.070 5.678 23.416 1.00 84.25 196 LEU A O 1
ATOM 1507 N N . ALA A 1 197 ? -8.680 4.684 25.331 1.00 85.56 197 ALA A N 1
ATOM 1508 C CA . ALA A 1 197 ? -9.824 3.964 24.775 1.00 85.56 197 ALA A CA 1
ATOM 1509 C C . ALA A 1 197 ? -10.843 4.903 24.091 1.00 85.56 197 ALA A C 1
ATOM 1511 O O . ALA A 1 197 ? -11.418 4.562 23.057 1.00 85.56 197 ALA A O 1
ATOM 1512 N N . SER A 1 198 ? -11.004 6.128 24.601 1.00 80.56 198 SER A N 1
ATOM 1513 C CA . SER A 1 198 ? -11.812 7.190 23.982 1.00 80.56 198 SER A CA 1
ATOM 1514 C C . SER A 1 198 ? -11.281 7.633 22.609 1.00 80.56 198 SER A C 1
ATOM 1516 O O . SER A 1 198 ? -12.076 7.918 21.713 1.00 80.56 198 SER A O 1
ATOM 1518 N N . THR A 1 199 ? -9.963 7.619 22.396 1.00 79.56 199 THR A N 1
ATOM 1519 C CA . THR A 1 199 ? -9.320 7.873 21.093 1.00 79.56 199 THR A CA 1
ATOM 1520 C C . THR A 1 199 ? -9.413 6.645 20.183 1.00 79.56 199 THR A C 1
ATOM 1522 O O . THR A 1 199 ? -9.788 6.768 19.015 1.00 79.56 199 THR A O 1
ATOM 1525 N N . ALA A 1 200 ? -9.184 5.445 20.723 1.00 83.25 200 ALA A N 1
ATOM 1526 C CA . ALA A 1 200 ? -9.349 4.183 19.996 1.00 83.25 200 ALA A CA 1
ATOM 1527 C C . ALA A 1 200 ? -10.791 3.962 19.495 1.00 83.25 200 ALA A C 1
ATOM 1529 O O . ALA A 1 200 ? -10.996 3.329 18.466 1.00 83.25 200 ALA A O 1
ATOM 1530 N N . SER A 1 201 ? -11.798 4.542 20.157 1.00 84.69 201 SER A N 1
ATOM 1531 C CA . SER A 1 201 ? -13.205 4.512 19.716 1.00 84.69 201 SER A CA 1
ATOM 1532 C C . SER A 1 201 ? -13.521 5.396 18.492 1.00 84.69 201 SER A C 1
ATOM 1534 O O . SER A 1 201 ? -14.625 5.329 17.943 1.00 84.69 201 SER A O 1
ATOM 1536 N N . LYS A 1 202 ? -12.551 6.215 18.056 1.00 84.12 202 LYS A N 1
ATOM 1537 C CA . LYS A 1 202 ? -12.590 7.036 16.831 1.00 84.12 202 LYS A CA 1
ATOM 1538 C C . LYS A 1 202 ? -11.732 6.428 15.715 1.00 84.12 202 LYS A C 1
ATOM 1540 O O . LYS A 1 202 ? -12.124 6.466 14.551 1.00 84.12 202 LYS A O 1
ATOM 1545 N N . LEU A 1 203 ? -10.587 5.844 16.080 1.00 86.19 203 LEU A N 1
ATOM 1546 C CA . LEU A 1 203 ? -9.606 5.253 15.161 1.00 86.19 203 LEU A CA 1
ATOM 1547 C C . LEU A 1 203 ? -9.267 3.785 15.509 1.00 86.19 203 LEU A C 1
ATOM 1549 O O . LEU A 1 203 ? -8.092 3.466 15.716 1.00 86.19 203 LEU A O 1
ATOM 1553 N N . PRO A 1 204 ? -10.256 2.870 15.585 1.00 89.19 204 PRO A N 1
ATOM 1554 C CA . PRO A 1 204 ? -10.016 1.467 15.934 1.00 89.19 204 PRO A CA 1
ATOM 1555 C C . PRO A 1 204 ? -9.035 0.753 15.001 1.00 89.19 204 PRO A C 1
ATOM 1557 O O . PRO A 1 204 ? -8.356 -0.174 15.441 1.00 89.19 204 PRO A O 1
ATOM 1560 N N . ILE A 1 205 ? -8.893 1.193 13.747 1.00 86.38 205 ILE A N 1
ATOM 1561 C CA . ILE A 1 205 ? -7.947 0.588 12.800 1.00 86.38 205 ILE A CA 1
ATOM 1562 C C . ILE A 1 205 ? -6.489 0.619 13.288 1.00 86.38 205 ILE A C 1
ATOM 1564 O O . ILE A 1 205 ? -5.735 -0.310 13.018 1.00 86.38 205 ILE A O 1
ATOM 1568 N N . ARG A 1 206 ? -6.105 1.613 14.107 1.00 82.38 206 ARG A N 1
ATOM 1569 C CA . ARG A 1 206 ? -4.755 1.711 14.701 1.00 82.38 206 ARG A CA 1
ATOM 1570 C C . ARG A 1 206 ? -4.440 0.609 15.719 1.00 82.38 206 ARG A C 1
ATOM 1572 O O . ARG A 1 206 ? -3.302 0.501 16.159 1.00 82.38 206 ARG A O 1
ATOM 1579 N N . THR A 1 207 ? -5.436 -0.185 16.106 1.00 83.44 207 THR A N 1
ATOM 1580 C CA . THR A 1 207 ? -5.310 -1.299 17.064 1.00 83.44 207 THR A CA 1
ATOM 1581 C C . THR A 1 207 ? -5.286 -2.672 16.379 1.00 83.44 207 THR A C 1
ATOM 1583 O O . THR A 1 207 ? -5.103 -3.694 17.038 1.00 83.44 207 THR A O 1
ATOM 1586 N N . PHE A 1 208 ? -5.450 -2.721 15.051 1.00 81.44 208 PHE A N 1
ATOM 1587 C CA . PHE A 1 208 ? -5.304 -3.953 14.273 1.00 81.44 208 PHE A CA 1
ATOM 1588 C C . PHE A 1 208 ? -3.855 -4.451 14.369 1.00 81.44 208 PHE A C 1
ATOM 1590 O O . PHE A 1 208 ? -2.948 -3.644 14.503 1.00 81.44 208 PHE A O 1
ATOM 1597 N N . LEU A 1 209 ? -3.614 -5.765 14.301 1.00 70.62 209 LEU A N 1
ATOM 1598 C CA . LEU A 1 209 ? -2.259 -6.342 14.396 1.00 70.62 209 LEU A CA 1
ATOM 1599 C C . LEU A 1 209 ? -1.461 -5.935 15.664 1.00 70.62 209 LEU A C 1
ATOM 1601 O O . LEU A 1 209 ? -0.244 -6.080 15.686 1.00 70.62 209 LEU A O 1
ATOM 1605 N N . SER A 1 210 ? -2.101 -5.472 16.750 1.00 76.00 210 SER A N 1
ATOM 1606 C CA . SER A 1 210 ? -1.370 -5.153 17.991 1.00 76.00 210 SER A CA 1
ATOM 1607 C C . SER A 1 210 ? -0.856 -6.396 18.731 1.00 76.00 210 SER A C 1
ATOM 1609 O O . SER A 1 210 ? 0.080 -6.293 19.517 1.00 76.00 210 SER A O 1
ATOM 1611 N N . GLY A 1 211 ? -1.438 -7.575 18.472 1.00 72.75 211 GLY A N 1
ATOM 1612 C CA . GLY A 1 211 ? -1.036 -8.856 19.070 1.00 72.75 211 GLY A CA 1
ATOM 1613 C C . GLY A 1 211 ? 0.439 -9.204 18.826 1.00 72.75 211 GLY A C 1
ATOM 1614 O O . GLY A 1 211 ? 1.187 -9.275 19.801 1.00 72.75 211 GLY A O 1
ATOM 1615 N N . PRO A 1 212 ? 0.889 -9.337 17.561 1.00 70.50 212 PRO A N 1
ATOM 1616 C CA . PRO A 1 212 ? 2.294 -9.567 17.233 1.00 70.50 212 PRO A CA 1
ATOM 1617 C C . PRO A 1 212 ? 3.232 -8.536 17.856 1.00 70.50 212 PRO A C 1
ATOM 1619 O O . PRO A 1 212 ? 4.262 -8.906 18.414 1.00 70.50 212 PRO A O 1
ATOM 1622 N N . THR A 1 213 ? 2.864 -7.252 17.852 1.00 74.19 213 THR A N 1
ATOM 1623 C CA . THR A 1 213 ? 3.705 -6.203 18.440 1.00 74.19 213 THR A CA 1
ATOM 1624 C C . THR A 1 213 ? 3.780 -6.310 19.964 1.00 74.19 213 THR A C 1
ATOM 1626 O O . THR A 1 213 ? 4.851 -6.111 20.533 1.00 74.19 213 THR A O 1
ATOM 1629 N N . ASN A 1 214 ? 2.698 -6.700 20.646 1.00 76.94 214 ASN A N 1
ATOM 1630 C CA . ASN A 1 214 ? 2.738 -7.026 22.075 1.00 76.94 214 ASN A CA 1
ATOM 1631 C C . ASN A 1 214 ? 3.671 -8.227 22.322 1.00 76.94 214 ASN A C 1
ATOM 1633 O O . ASN A 1 214 ? 4.543 -8.157 23.186 1.00 76.94 214 ASN A O 1
ATOM 1637 N N . SER A 1 215 ? 3.551 -9.286 21.522 1.00 76.00 215 SER A N 1
ATOM 1638 C CA . SER A 1 215 ? 4.401 -10.481 21.586 1.00 76.00 215 SER A CA 1
ATOM 1639 C C . SER A 1 215 ? 5.893 -10.167 21.369 1.00 76.00 215 SER A C 1
ATOM 1641 O O . SER A 1 215 ? 6.728 -10.588 22.172 1.00 76.00 215 SER A O 1
ATOM 1643 N N . MET A 1 216 ? 6.243 -9.330 20.385 1.00 74.00 216 MET A N 1
ATOM 1644 C CA . MET A 1 216 ? 7.616 -8.837 20.180 1.00 74.00 216 MET A CA 1
ATOM 1645 C C . MET A 1 216 ? 8.146 -8.053 21.386 1.00 74.00 216 MET A C 1
ATOM 1647 O O . MET A 1 216 ? 9.307 -8.194 21.773 1.00 74.00 216 MET A O 1
ATOM 1651 N N . ARG A 1 217 ? 7.295 -7.237 22.015 1.00 75.44 217 ARG A N 1
ATOM 1652 C CA . ARG A 1 217 ? 7.681 -6.443 23.188 1.00 75.44 217 ARG A CA 1
ATOM 1653 C C . ARG A 1 217 ? 7.876 -7.291 24.441 1.00 75.44 217 ARG A C 1
ATOM 1655 O O . ARG A 1 217 ? 8.713 -6.936 25.265 1.00 75.44 217 ARG A O 1
ATOM 1662 N N . VAL A 1 218 ? 7.180 -8.424 24.567 1.00 74.44 218 VAL A N 1
ATOM 1663 C CA . VAL A 1 218 ? 7.487 -9.421 25.605 1.00 74.44 218 VAL A CA 1
ATOM 1664 C C . VAL A 1 218 ? 8.851 -10.044 25.388 1.00 74.44 218 VAL A C 1
ATOM 1666 O O . VAL A 1 218 ? 9.608 -10.127 26.347 1.00 74.44 218 VAL A O 1
ATOM 1669 N N . ALA A 1 219 ? 9.198 -10.424 24.158 1.00 72.88 219 ALA A N 1
ATOM 1670 C CA . ALA A 1 219 ? 10.519 -10.979 23.881 1.00 72.88 219 ALA A CA 1
ATOM 1671 C C . ALA A 1 219 ? 11.640 -9.989 24.241 1.00 72.88 219 ALA A C 1
ATOM 1673 O O . ALA A 1 219 ? 12.578 -10.354 24.945 1.00 72.88 219 ALA A O 1
ATOM 1674 N N . ALA A 1 220 ? 11.498 -8.713 23.864 1.00 73.06 220 ALA A N 1
ATOM 1675 C CA . ALA A 1 220 ? 12.440 -7.658 24.250 1.00 73.06 220 ALA A CA 1
ATOM 1676 C C . ALA A 1 220 ? 12.491 -7.402 25.774 1.00 73.06 220 ALA A C 1
ATOM 1678 O O . ALA A 1 220 ? 13.548 -7.092 26.319 1.00 73.06 220 ALA A O 1
ATOM 1679 N N . PHE A 1 221 ? 11.361 -7.535 26.478 1.00 73.12 221 PHE A N 1
ATOM 1680 C CA . PHE A 1 221 ? 11.300 -7.378 27.934 1.00 73.12 221 PHE A CA 1
ATOM 1681 C C . PHE A 1 221 ? 11.956 -8.556 28.671 1.00 73.12 221 PHE A C 1
ATOM 1683 O O . PHE A 1 221 ? 12.785 -8.341 29.551 1.00 73.12 221 PHE A O 1
ATOM 1690 N N . LEU A 1 222 ? 11.627 -9.798 28.297 1.00 70.44 222 LEU A N 1
ATOM 1691 C CA . LEU A 1 222 ? 12.146 -11.009 28.943 1.00 70.44 222 LEU A CA 1
ATOM 1692 C C . LEU A 1 222 ? 13.655 -11.184 28.739 1.00 70.44 222 LEU A C 1
ATOM 1694 O O . LEU A 1 222 ? 14.337 -11.658 29.645 1.00 70.44 222 LEU A O 1
ATOM 1698 N N . THR A 1 223 ? 14.196 -10.768 27.591 1.00 70.19 223 THR A N 1
ATOM 1699 C CA . THR A 1 223 ? 15.644 -10.823 27.326 1.00 70.19 223 THR A CA 1
ATOM 1700 C C . THR A 1 223 ? 16.435 -9.689 27.980 1.00 70.19 223 THR A C 1
ATOM 1702 O O . THR A 1 223 ? 17.652 -9.659 27.831 1.00 70.19 223 THR A O 1
ATOM 1705 N N . HIS A 1 224 ? 15.784 -8.752 28.687 1.00 62.88 224 HIS A N 1
ATOM 1706 C CA . HIS A 1 224 ? 16.416 -7.633 29.409 1.00 62.88 224 HIS A CA 1
ATOM 1707 C C . HIS A 1 224 ? 17.364 -6.750 28.554 1.00 62.88 224 HIS A C 1
ATOM 1709 O O . HIS A 1 224 ? 18.158 -5.980 29.094 1.00 62.88 224 HIS A O 1
ATOM 1715 N N . ASN A 1 225 ? 17.269 -6.817 27.218 1.00 55.47 225 ASN A N 1
ATOM 1716 C CA . ASN A 1 225 ? 18.263 -6.313 26.251 1.00 55.47 225 ASN A CA 1
ATOM 1717 C C . ASN A 1 225 ? 19.689 -6.904 26.400 1.00 55.47 225 ASN A C 1
ATOM 1719 O O . ASN A 1 225 ? 20.652 -6.323 25.893 1.00 55.47 225 ASN A O 1
ATOM 1723 N N . GLU A 1 226 ? 19.850 -8.043 27.081 1.00 52.59 226 GLU A N 1
ATOM 1724 C CA . GLU A 1 226 ? 21.130 -8.758 27.189 1.00 52.59 226 GLU A CA 1
ATOM 1725 C C . GLU A 1 226 ? 21.493 -9.454 25.870 1.00 52.59 226 GLU A C 1
ATOM 1727 O O . GLU A 1 226 ? 22.648 -9.415 25.439 1.00 52.59 226 GLU A O 1
ATOM 1732 N N . ILE A 1 227 ? 20.492 -10.014 25.182 1.00 57.44 227 ILE A N 1
ATOM 1733 C CA . ILE A 1 227 ? 20.636 -10.528 23.817 1.00 57.44 227 ILE A CA 1
ATOM 1734 C C . ILE A 1 227 ? 20.657 -9.336 22.854 1.00 57.44 227 ILE A C 1
ATOM 1736 O O . ILE A 1 227 ? 19.639 -8.691 22.613 1.00 57.44 227 ILE A O 1
ATOM 1740 N N . LYS A 1 228 ? 21.840 -9.049 22.301 1.00 54.88 228 LYS A N 1
ATOM 1741 C CA . LYS A 1 228 ? 22.063 -8.010 21.274 1.00 54.88 228 LYS A CA 1
ATOM 1742 C C . LYS A 1 228 ? 21.924 -8.528 19.839 1.00 54.88 228 LYS A C 1
ATOM 1744 O O . LYS A 1 228 ? 22.094 -7.764 18.892 1.00 54.88 228 LYS A O 1
ATOM 1749 N N . GLU A 1 229 ? 21.672 -9.821 19.695 1.00 56.34 229 GLU A N 1
ATOM 1750 C CA . GLU A 1 229 ? 21.554 -10.533 18.425 1.00 56.34 229 GLU A CA 1
ATOM 1751 C C . GLU A 1 229 ? 20.111 -10.507 17.903 1.00 56.34 229 GLU A C 1
ATOM 1753 O O . GLU A 1 229 ? 19.158 -10.257 18.645 1.00 56.34 229 GLU A O 1
ATOM 1758 N N . THR A 1 230 ? 19.942 -10.764 16.606 1.00 54.69 230 THR A N 1
ATOM 1759 C CA . THR A 1 230 ? 18.621 -10.814 15.971 1.00 54.69 230 THR A CA 1
ATOM 1760 C C . THR A 1 230 ? 17.841 -12.026 16.483 1.00 54.69 230 THR A C 1
ATOM 1762 O O . THR A 1 230 ? 18.239 -13.163 16.248 1.00 54.69 230 THR A O 1
ATOM 1765 N N . MET A 1 231 ? 16.712 -11.786 17.152 1.00 60.31 231 MET A N 1
ATOM 1766 C CA . MET A 1 231 ? 15.817 -12.825 17.670 1.00 60.31 231 MET A CA 1
ATOM 1767 C C . MET A 1 231 ? 14.525 -12.893 16.854 1.00 60.31 231 MET A C 1
ATOM 1769 O O . MET A 1 231 ? 13.949 -11.862 16.502 1.00 60.31 231 MET A O 1
ATOM 1773 N N . MET A 1 232 ? 14.029 -14.107 16.618 1.00 64.62 232 MET A N 1
ATOM 1774 C CA . MET A 1 232 ? 12.713 -14.324 16.021 1.00 64.62 232 MET A CA 1
ATOM 1775 C C . MET A 1 232 ? 11.650 -14.562 17.089 1.00 64.62 232 MET A C 1
ATOM 1777 O O . MET A 1 232 ? 11.862 -15.341 18.014 1.00 64.62 232 MET A O 1
ATOM 1781 N N . VAL A 1 233 ? 10.485 -13.935 16.932 1.00 63.03 233 VAL A N 1
ATOM 1782 C CA . VAL A 1 233 ? 9.339 -14.120 17.830 1.00 63.03 233 VAL A CA 1
ATOM 1783 C C . VAL A 1 233 ? 8.228 -14.828 17.071 1.00 63.03 233 VAL A C 1
ATOM 1785 O O . VAL A 1 233 ? 7.687 -14.285 16.109 1.00 63.03 233 VAL A O 1
ATOM 1788 N N . VAL A 1 234 ? 7.894 -16.043 17.498 1.00 62.94 234 VAL A N 1
ATOM 1789 C CA . VAL A 1 234 ? 6.856 -16.867 16.871 1.00 62.94 234 VAL A CA 1
ATOM 1790 C C . VAL A 1 234 ? 5.614 -16.847 17.756 1.00 62.94 234 VAL A C 1
ATOM 1792 O O . VAL A 1 234 ? 5.551 -17.535 18.776 1.00 62.94 234 VAL A O 1
ATOM 1795 N N . ASP A 1 235 ? 4.627 -16.047 17.352 1.00 61.06 235 ASP A N 1
ATOM 1796 C CA . ASP A 1 235 ? 3.282 -16.038 17.932 1.00 61.06 235 ASP A CA 1
ATOM 1797 C C . ASP A 1 235 ? 2.366 -16.961 17.114 1.00 61.06 235 ASP A C 1
ATOM 1799 O O . ASP A 1 235 ? 2.236 -16.843 15.893 1.00 61.06 235 ASP A O 1
ATOM 1803 N N . THR A 1 236 ? 1.731 -17.911 17.789 1.00 46.62 236 THR A N 1
ATOM 1804 C CA . THR A 1 236 ? 0.943 -19.001 17.186 1.00 46.62 236 THR A CA 1
ATOM 1805 C C . THR A 1 236 ? -0.515 -18.585 16.958 1.00 46.62 236 THR A C 1
ATOM 1807 O O . THR A 1 236 ? -1.466 -19.220 17.424 1.00 46.62 236 THR A O 1
ATOM 1810 N N . ALA A 1 237 ? -0.686 -17.490 16.210 1.00 44.31 237 ALA A N 1
ATOM 1811 C CA . ALA A 1 237 ? -1.969 -16.904 15.831 1.00 44.31 237 ALA A CA 1
ATOM 1812 C C . ALA A 1 237 ? -2.096 -16.715 14.302 1.00 44.31 237 ALA A C 1
ATOM 1814 O O . ALA A 1 237 ? -1.119 -16.463 13.595 1.00 44.31 237 ALA A O 1
ATOM 1815 N N . ARG A 1 238 ? -3.327 -16.803 13.774 1.00 36.91 238 ARG A N 1
ATOM 1816 C CA . ARG A 1 238 ? -3.629 -16.599 12.340 1.00 36.91 238 ARG A CA 1
ATOM 1817 C C . ARG A 1 238 ? -3.740 -15.098 12.021 1.00 36.91 238 ARG A C 1
ATOM 1819 O O . ARG A 1 238 ? -4.742 -14.502 12.406 1.00 36.91 238 ARG A O 1
ATOM 1826 N N . GLN A 1 239 ? -2.765 -14.494 11.330 1.00 38.31 239 GLN A N 1
ATOM 1827 C CA . GLN A 1 239 ? -2.779 -13.066 10.929 1.00 38.31 239 GLN A CA 1
ATOM 1828 C C . GLN A 1 239 ? -2.035 -12.810 9.602 1.00 38.31 239 GLN A C 1
ATOM 1830 O O . GLN A 1 239 ? -0.895 -13.221 9.445 1.00 38.31 239 GLN A O 1
ATOM 1835 N N . GLN A 1 240 ? -2.641 -12.122 8.633 1.00 37.78 240 GLN A N 1
ATOM 1836 C CA . GLN A 1 240 ? -1.980 -11.816 7.352 1.00 37.78 240 GLN A CA 1
ATOM 1837 C C . GLN A 1 240 ? -1.247 -10.464 7.373 1.00 37.78 240 GLN A C 1
ATOM 1839 O O . GLN A 1 240 ? -1.621 -9.561 8.118 1.00 37.78 240 GLN A O 1
ATOM 1844 N N . THR A 1 241 ? -0.228 -10.332 6.517 1.00 44.69 241 THR A N 1
ATOM 1845 C CA . THR A 1 241 ? 0.563 -9.105 6.291 1.00 44.69 241 THR A CA 1
ATOM 1846 C C . THR A 1 241 ? -0.220 -7.974 5.625 1.00 44.69 241 THR A C 1
ATOM 1848 O O . THR A 1 241 ? 0.196 -6.824 5.706 1.00 44.69 241 THR A O 1
ATOM 1851 N N . GLU A 1 242 ? -1.346 -8.270 4.977 1.00 62.09 242 GLU A N 1
ATOM 1852 C CA . GLU A 1 242 ? -2.345 -7.281 4.558 1.00 62.09 242 GLU A CA 1
ATOM 1853 C C . GLU A 1 242 ? -3.578 -7.393 5.459 1.00 62.09 242 GLU A C 1
ATOM 1855 O O . GLU A 1 242 ? -3.912 -8.482 5.939 1.00 62.09 242 GLU A O 1
ATOM 1860 N N . ILE A 1 243 ? -4.309 -6.292 5.659 1.00 69.25 243 ILE A N 1
ATOM 1861 C CA . ILE A 1 243 ? -5.527 -6.305 6.479 1.00 69.25 243 ILE A CA 1
ATOM 1862 C C . ILE A 1 243 ? -6.648 -6.975 5.673 1.00 69.25 243 ILE A C 1
ATOM 1864 O O . ILE A 1 243 ? -7.408 -6.306 4.981 1.00 69.25 243 ILE A O 1
ATOM 1868 N N . SER A 1 244 ? -6.742 -8.307 5.743 1.00 73.44 244 SER A N 1
ATOM 1869 C CA . SER A 1 244 ? -7.722 -9.105 4.984 1.00 73.44 244 SER A CA 1
ATOM 1870 C C . SER A 1 244 ? -7.657 -8.821 3.470 1.00 73.44 244 SER A C 1
ATOM 1872 O O . SER A 1 244 ? -8.667 -8.534 2.833 1.00 73.44 244 SER A O 1
ATOM 1874 N N . GLY A 1 245 ? -6.444 -8.823 2.900 1.00 73.44 245 GLY A N 1
ATOM 1875 C CA . GLY A 1 245 ? -6.207 -8.526 1.478 1.00 73.44 245 GLY A CA 1
ATOM 1876 C C . GLY A 1 245 ? -6.364 -7.051 1.078 1.00 73.44 245 GLY A C 1
ATOM 1877 O O . GLY A 1 245 ? -6.551 -6.754 -0.100 1.00 73.44 245 GLY A O 1
ATOM 1878 N N . VAL A 1 246 ? -6.364 -6.120 2.040 1.00 82.12 246 VAL A N 1
ATOM 1879 C CA . VAL A 1 246 ? -6.474 -4.676 1.784 1.00 82.12 246 VAL A CA 1
ATOM 1880 C C . VAL A 1 246 ? -5.150 -3.970 2.070 1.00 82.12 246 VAL A C 1
ATOM 1882 O O . VAL A 1 246 ? -4.656 -3.968 3.204 1.00 82.12 246 VAL A O 1
ATOM 1885 N N . ARG A 1 247 ? -4.613 -3.296 1.047 1.00 79.62 247 ARG A N 1
ATOM 1886 C CA . ARG A 1 247 ? -3.430 -2.435 1.158 1.00 79.62 247 ARG A CA 1
ATOM 1887 C C . ARG A 1 247 ? -3.747 -1.158 1.946 1.00 79.62 247 ARG A C 1
ATOM 1889 O O . ARG A 1 247 ? -4.695 -0.442 1.622 1.00 79.62 247 ARG A O 1
ATOM 1896 N N . THR A 1 248 ? -2.910 -0.844 2.934 1.00 77.81 248 THR A N 1
ATOM 1897 C CA . THR A 1 248 ? -2.928 0.411 3.711 1.00 77.81 248 THR A CA 1
ATOM 1898 C C . THR A 1 248 ? -1.495 0.911 3.940 1.00 77.81 248 THR A C 1
ATOM 1900 O O . THR A 1 248 ? -0.540 0.188 3.673 1.00 77.81 248 THR A O 1
ATOM 1903 N N . ASN A 1 249 ? -1.332 2.142 4.430 1.00 69.12 249 ASN A N 1
ATOM 1904 C CA . ASN A 1 249 ? -0.042 2.810 4.665 1.00 69.12 249 ASN A CA 1
ATOM 1905 C C . ASN A 1 249 ? 0.343 2.878 6.158 1.00 69.12 249 ASN A C 1
ATOM 1907 O O . ASN A 1 249 ? 1.180 3.695 6.543 1.00 69.12 249 ASN A O 1
ATOM 1911 N N . PHE A 1 250 ? -0.256 2.043 7.013 1.00 67.94 250 PHE A N 1
ATOM 1912 C CA . PHE A 1 250 ? 0.145 1.955 8.417 1.00 67.94 250 PHE A CA 1
ATOM 1913 C C . PHE A 1 250 ? 1.491 1.241 8.571 1.00 67.94 250 PHE A C 1
ATOM 1915 O O . PHE A 1 250 ? 1.740 0.225 7.932 1.00 67.94 250 PHE A O 1
ATOM 1922 N N . SER A 1 251 ? 2.333 1.722 9.484 1.00 57.34 251 SER A N 1
ATOM 1923 C CA . SER A 1 251 ? 3.531 1.000 9.920 1.00 57.34 251 SER A CA 1
ATOM 1924 C C . SER A 1 251 ? 3.147 -0.092 10.920 1.00 57.34 251 SER A C 1
ATOM 1926 O O . SER A 1 251 ? 2.791 0.219 12.054 1.00 57.34 251 SER A O 1
ATOM 1928 N N . TYR A 1 252 ? 3.215 -1.355 10.512 1.00 65.88 252 TYR A N 1
ATOM 1929 C CA . TYR A 1 252 ? 3.100 -2.542 11.368 1.00 65.88 252 TYR A CA 1
ATOM 1930 C C . TYR A 1 252 ? 4.394 -3.372 11.271 1.00 65.88 252 TYR A C 1
ATOM 1932 O O . TYR A 1 252 ? 5.123 -3.224 10.285 1.00 65.88 252 TYR A O 1
ATOM 1940 N N . PRO A 1 253 ? 4.731 -4.204 12.276 1.00 59.62 253 PRO A N 1
ATOM 1941 C CA . PRO A 1 253 ? 5.837 -5.152 12.142 1.00 59.62 253 PRO A CA 1
ATOM 1942 C C . PRO A 1 253 ? 5.575 -6.132 10.990 1.00 59.62 253 PRO A C 1
ATOM 1944 O O . PRO A 1 253 ? 4.426 -6.504 10.752 1.00 59.62 253 PRO A O 1
ATOM 1947 N N . ASP A 1 254 ? 6.626 -6.581 10.299 1.00 60.44 254 ASP A N 1
ATOM 1948 C CA . ASP A 1 254 ? 6.492 -7.700 9.359 1.00 60.44 254 ASP A CA 1
ATOM 1949 C C . ASP A 1 254 ? 6.222 -8.988 10.147 1.00 60.44 254 ASP A C 1
ATOM 1951 O O . ASP A 1 254 ? 6.958 -9.335 11.072 1.00 60.44 254 ASP A O 1
ATOM 1955 N N . VAL A 1 255 ? 5.119 -9.662 9.821 1.00 63.75 255 VAL A N 1
ATOM 1956 C CA . VAL A 1 255 ? 4.598 -10.811 10.567 1.00 63.75 255 VAL A CA 1
ATOM 1957 C C . VAL A 1 255 ? 4.187 -11.889 9.579 1.00 63.75 255 VAL A C 1
ATOM 1959 O O . VAL A 1 255 ? 3.146 -11.798 8.924 1.00 63.75 255 VAL A O 1
ATOM 1962 N N . ARG A 1 256 ? 4.969 -12.966 9.505 1.00 61.69 256 ARG A N 1
ATOM 1963 C CA . ARG A 1 256 ? 4.567 -14.174 8.779 1.00 61.69 256 ARG A CA 1
ATOM 1964 C C . ARG A 1 256 ? 3.742 -15.075 9.682 1.00 61.69 256 ARG A C 1
ATOM 1966 O O . ARG A 1 256 ? 4.273 -15.733 10.570 1.00 61.69 256 ARG A O 1
ATOM 1973 N N . SER A 1 257 ? 2.440 -15.147 9.424 1.00 59.09 257 SER A N 1
ATOM 1974 C CA . SER A 1 257 ? 1.602 -16.172 10.042 1.00 59.09 257 SER A CA 1
ATOM 1975 C C . SER A 1 257 ? 1.646 -17.473 9.256 1.00 59.09 257 SER A C 1
ATOM 1977 O O . SER A 1 257 ? 1.437 -17.518 8.043 1.00 59.09 257 SER A O 1
ATOM 1979 N N . ILE A 1 258 ? 1.839 -18.550 10.005 1.00 60.75 258 ILE A N 1
ATOM 1980 C CA . ILE A 1 258 ? 1.515 -19.907 9.592 1.00 60.75 258 ILE A CA 1
ATOM 1981 C C . ILE A 1 258 ? 0.102 -20.267 10.051 1.00 60.75 258 ILE A C 1
ATOM 1983 O O . ILE A 1 258 ? -0.371 -19.830 11.098 1.00 60.75 258 ILE A O 1
ATOM 1987 N N . GLY A 1 259 ? -0.570 -21.142 9.300 1.00 61.66 259 GLY A N 1
ATOM 1988 C CA . GLY A 1 259 ? -1.882 -21.698 9.656 1.00 61.66 259 GLY A CA 1
ATOM 1989 C C . GLY A 1 259 ? -1.864 -22.683 10.837 1.00 61.66 259 GLY A C 1
ATOM 1990 O O . GLY A 1 259 ? -2.639 -23.639 10.834 1.00 61.66 259 GLY A O 1
ATOM 1991 N N . LEU A 1 260 ? -0.988 -22.479 11.822 1.00 65.88 260 LEU A N 1
ATOM 1992 C CA . LEU A 1 260 ? -0.732 -23.375 12.945 1.00 65.88 260 LEU A CA 1
ATOM 1993 C C . LEU A 1 260 ? -1.055 -22.680 14.274 1.00 65.88 260 LEU A C 1
ATOM 1995 O O . LEU A 1 260 ? -0.421 -21.701 14.653 1.00 65.88 260 LEU A O 1
ATOM 1999 N N . GLY A 1 261 ? -2.039 -23.220 14.982 1.00 69.50 261 GLY A N 1
ATOM 2000 C CA . GLY A 1 261 ? -2.440 -22.818 16.326 1.00 69.50 261 GLY A CA 1
ATOM 2001 C C . GLY A 1 261 ? -3.284 -23.921 16.961 1.00 69.50 261 GLY A C 1
ATOM 2002 O O . GLY A 1 261 ? -3.563 -24.934 16.314 1.00 69.50 261 GLY A O 1
ATOM 2003 N N . GLY A 1 262 ? -3.695 -23.743 18.220 1.00 68.94 262 GLY A N 1
ATOM 2004 C CA . GLY A 1 262 ? -4.308 -24.817 19.018 1.00 68.94 262 GLY A CA 1
ATOM 2005 C C . GLY A 1 262 ? -5.498 -25.490 18.332 1.00 68.94 262 GLY A C 1
ATOM 2006 O O . GLY A 1 262 ? -5.488 -26.698 18.129 1.00 68.94 262 GLY A O 1
ATOM 2007 N N . GLY A 1 263 ? -6.459 -24.691 17.862 1.00 66.69 263 GLY A N 1
ATOM 2008 C CA . GLY A 1 263 ? -7.639 -25.158 17.125 1.00 66.69 263 GLY A CA 1
ATOM 2009 C C . GLY A 1 263 ? -7.438 -25.451 15.630 1.00 66.69 263 GLY A C 1
ATOM 2010 O O . GLY A 1 263 ? -8.432 -25.592 14.920 1.00 66.69 263 GLY A O 1
ATOM 2011 N N . SER A 1 264 ? -6.205 -25.494 15.102 1.00 67.44 264 SER A N 1
ATOM 2012 C CA . SER A 1 264 ? -5.988 -25.852 13.689 1.00 67.44 264 SER A CA 1
ATOM 2013 C C . SER A 1 264 ? -6.318 -27.326 13.455 1.00 67.44 264 SER A C 1
ATOM 2015 O O . SER A 1 264 ? -5.863 -28.196 14.191 1.00 67.44 264 SER A O 1
ATOM 2017 N N . ILE A 1 265 ? -7.106 -27.614 12.417 1.00 71.75 265 ILE A N 1
ATOM 2018 C CA . ILE A 1 265 ? -7.637 -28.961 12.185 1.00 71.75 265 ILE A CA 1
ATOM 2019 C C . ILE A 1 265 ? -6.596 -29.857 11.511 1.00 71.75 265 ILE A C 1
ATOM 2021 O O . ILE A 1 265 ? -6.183 -29.591 10.382 1.00 71.75 265 ILE A O 1
ATOM 2025 N N . VAL A 1 266 ? -6.242 -30.961 12.170 1.00 69.56 266 VAL A N 1
ATOM 2026 C CA . VAL A 1 266 ? -5.358 -32.004 11.629 1.00 69.56 266 VAL A CA 1
ATOM 2027 C C . VAL A 1 266 ? -6.197 -33.000 10.820 1.00 69.56 266 VAL A C 1
ATOM 2029 O O . VAL A 1 266 ? -7.143 -33.579 11.348 1.00 69.56 266 VAL A O 1
ATOM 2032 N N . ARG A 1 267 ? -5.882 -33.192 9.531 1.00 69.12 267 ARG A N 1
ATOM 2033 C CA . ARG A 1 267 ? -6.600 -34.116 8.629 1.00 69.12 267 ARG A CA 1
ATOM 2034 C C . ARG A 1 267 ? -5.623 -34.934 7.792 1.00 69.12 267 ARG A C 1
ATOM 2036 O O . ARG A 1 267 ? -4.673 -34.375 7.247 1.00 69.12 267 ARG A O 1
ATOM 2043 N N . ARG A 1 268 ? -5.928 -36.216 7.589 1.00 59.84 268 ARG A N 1
ATOM 2044 C CA . ARG A 1 268 ? -5.411 -36.997 6.455 1.00 59.84 268 ARG A CA 1
ATOM 2045 C C . ARG A 1 268 ? -6.311 -36.707 5.245 1.00 59.84 268 ARG A C 1
ATOM 2047 O O . ARG A 1 268 ? -7.508 -36.502 5.429 1.00 59.84 268 ARG A O 1
ATOM 2054 N N . ARG A 1 269 ? -5.762 -36.609 4.029 1.00 44.03 269 ARG A N 1
ATOM 2055 C CA . ARG A 1 269 ? -6.570 -36.313 2.829 1.00 44.03 269 ARG A CA 1
ATOM 2056 C C . ARG A 1 269 ? -7.325 -37.556 2.351 1.00 44.03 269 ARG A C 1
ATOM 2058 O O . ARG A 1 269 ? -6.804 -38.280 1.518 1.00 44.03 269 ARG A O 1
ATOM 2065 N N . GLU A 1 270 ? -8.535 -37.728 2.868 1.00 34.28 270 GLU A N 1
ATOM 2066 C CA . GLU A 1 270 ? -9.765 -38.025 2.119 1.00 34.28 270 GLU A CA 1
ATOM 2067 C C . GLU A 1 270 ? -10.974 -37.610 3.008 1.00 34.28 270 GLU A C 1
ATOM 2069 O O . GLU A 1 270 ? -10.797 -37.191 4.153 1.00 34.28 270 GLU A O 1
ATOM 2074 N N . ASP A 1 271 ? -12.153 -37.508 2.403 1.00 33.25 271 ASP A N 1
ATOM 2075 C CA . ASP A 1 271 ? -13.480 -37.109 2.924 1.00 33.25 271 ASP A CA 1
ATOM 2076 C C . ASP A 1 271 ? -13.786 -36.980 4.457 1.00 33.25 271 ASP A C 1
ATOM 2078 O O . ASP A 1 271 ? -14.498 -37.781 5.045 1.00 33.25 271 ASP A O 1
ATOM 2082 N N . GLY A 1 272 ? -13.464 -35.816 5.056 1.00 30.56 272 GLY A N 1
ATOM 2083 C CA . GLY A 1 272 ? -14.368 -35.071 5.979 1.00 30.56 272 GLY A CA 1
ATOM 2084 C C . GLY A 1 272 ? -14.501 -35.422 7.494 1.00 30.56 272 GLY A C 1
ATOM 2085 O O . GLY A 1 272 ? -15.276 -36.291 7.862 1.00 30.56 272 GLY A O 1
ATOM 2086 N N . THR A 1 273 ? -13.951 -34.548 8.375 1.00 35.59 273 THR A N 1
ATOM 2087 C CA . THR A 1 273 ? -14.302 -34.274 9.824 1.00 35.59 273 THR A CA 1
ATOM 2088 C C . THR A 1 273 ? -14.141 -35.387 10.926 1.00 35.59 273 THR A C 1
ATOM 2090 O O . THR A 1 273 ? -14.658 -36.460 10.700 1.00 35.59 273 THR A O 1
ATOM 2093 N N . LEU A 1 274 ? -13.473 -35.163 12.110 1.00 36.34 274 LEU A N 1
ATOM 2094 C CA . LEU A 1 274 ? -13.903 -35.470 13.544 1.00 36.34 274 LEU A CA 1
ATOM 2095 C C . LEU A 1 274 ? -12.832 -35.116 14.714 1.00 36.34 274 LEU A C 1
ATOM 2097 O O . LEU A 1 274 ? -11.681 -35.038 14.310 1.00 36.34 274 LEU A O 1
ATOM 2101 N N . THR A 1 275 ? -13.096 -34.848 16.059 1.00 48.62 275 THR A N 1
ATOM 2102 C CA . THR A 1 275 ? -12.167 -34.401 17.238 1.00 48.62 275 THR A CA 1
ATOM 2103 C C . THR A 1 275 ? -11.964 -35.388 18.439 1.00 48.62 275 THR A C 1
ATOM 2105 O O . THR A 1 275 ? -12.624 -36.419 18.474 1.00 48.62 275 THR A O 1
ATOM 2108 N N . LEU A 1 276 ? -11.149 -35.029 19.488 1.00 54.09 276 LEU A N 1
ATOM 2109 C CA . LEU A 1 276 ? -11.646 -34.587 20.849 1.00 54.09 276 LEU A CA 1
ATOM 2110 C C . LEU A 1 276 ? -10.609 -34.172 21.959 1.00 54.09 276 LEU A C 1
ATOM 2112 O O . LEU A 1 276 ? -9.838 -35.012 22.410 1.00 54.09 276 LEU A O 1
ATOM 2116 N N . THR A 1 277 ? -10.746 -32.967 22.565 1.00 49.31 277 THR A N 1
ATOM 2117 C CA . THR A 1 277 ? -10.287 -32.611 23.957 1.00 49.31 277 THR A CA 1
ATOM 2118 C C . THR A 1 277 ? -11.269 -31.741 24.753 1.00 49.31 277 THR A C 1
ATOM 2120 O O . THR A 1 277 ? -11.417 -31.923 25.963 1.00 49.31 277 THR A O 1
ATOM 2123 N N . PHE A 1 278 ? -11.941 -30.789 24.096 1.00 57.66 278 PHE A N 1
ATOM 2124 C CA . PHE A 1 278 ? -12.878 -29.833 24.716 1.00 57.66 278 PHE A CA 1
ATOM 2125 C C . PHE A 1 278 ? -14.362 -30.222 24.563 1.00 57.66 278 PHE A C 1
ATOM 2127 O O . PHE A 1 278 ? -15.237 -29.362 24.607 1.00 57.66 278 PHE A O 1
ATOM 2134 N N . GLY A 1 279 ? -14.666 -31.504 24.330 1.00 53.72 279 GLY A N 1
ATOM 2135 C CA . GLY A 1 279 ? -16.033 -31.956 24.023 1.00 53.72 279 GLY A CA 1
ATOM 2136 C C . GLY A 1 279 ? -16.529 -31.583 22.616 1.00 53.72 279 GLY A C 1
ATOM 2137 O O . GLY A 1 279 ? -17.723 -31.676 22.358 1.00 53.72 279 GLY A O 1
ATOM 2138 N N . GLY A 1 280 ? -15.632 -31.120 21.735 1.00 62.06 280 GLY A N 1
ATOM 2139 C CA . GLY A 1 280 ? -15.934 -30.825 20.330 1.00 62.06 280 GLY A CA 1
ATOM 2140 C C . GLY A 1 280 ? -16.044 -32.076 19.461 1.00 62.06 280 GLY A C 1
ATOM 2141 O O . GLY A 1 280 ? -15.886 -33.182 19.957 1.00 62.06 280 GLY A O 1
ATOM 2142 N N . ASP A 1 281 ? -16.275 -31.877 18.162 1.00 63.22 281 ASP A N 1
ATOM 2143 C CA . ASP A 1 281 ? -16.477 -32.985 17.226 1.00 63.22 281 ASP A CA 1
ATOM 2144 C C . ASP A 1 281 ? -15.626 -32.943 15.943 1.00 63.22 281 ASP A C 1
ATOM 2146 O O . ASP A 1 281 ? -15.590 -33.988 15.345 1.00 63.22 281 ASP A O 1
ATOM 2150 N N . VAL A 1 282 ? -14.916 -31.862 15.522 1.00 68.69 282 VAL A N 1
ATOM 2151 C CA . VAL A 1 282 ? -13.805 -31.846 14.499 1.00 68.69 282 VAL A CA 1
ATOM 2152 C C . VAL A 1 282 ? -12.365 -31.538 15.055 1.00 68.69 282 VAL A C 1
ATOM 2154 O O . VAL A 1 282 ? -12.217 -30.564 15.789 1.00 68.69 282 VAL A O 1
ATOM 2157 N N . ALA A 1 283 ? -11.318 -32.339 14.744 1.00 72.81 283 ALA A N 1
ATOM 2158 C CA . ALA A 1 283 ? -9.970 -32.439 15.395 1.00 72.81 283 ALA A CA 1
ATOM 2159 C C . ALA A 1 283 ? -9.068 -31.204 15.431 1.00 72.81 283 ALA A C 1
ATOM 2161 O O . ALA A 1 283 ? -9.257 -30.278 14.650 1.00 72.81 283 ALA A O 1
ATOM 2162 N N . THR A 1 284 ? -8.045 -31.228 16.308 1.00 75.94 284 THR A N 1
ATOM 2163 C CA . THR A 1 284 ? -7.148 -30.087 16.542 1.00 75.94 284 THR A CA 1
ATOM 2164 C C . THR A 1 284 ? -5.687 -30.420 16.900 1.00 75.94 284 THR A C 1
ATOM 2166 O O . THR A 1 284 ? -5.364 -31.477 17.443 1.00 75.94 284 THR A O 1
ATOM 2169 N N . THR A 1 285 ? -4.792 -29.460 16.645 1.00 77.44 285 THR A N 1
ATOM 2170 C CA . THR A 1 285 ? -3.390 -29.439 17.103 1.00 77.44 285 THR A CA 1
ATOM 2171 C C . THR A 1 285 ? -3.269 -29.656 18.613 1.00 77.44 285 THR A C 1
ATOM 2173 O O . THR A 1 285 ? -2.408 -30.412 19.054 1.00 77.44 285 THR A O 1
ATOM 2176 N N . THR A 1 286 ? -4.150 -29.034 19.408 1.00 78.50 286 THR A N 1
ATOM 2177 C CA . THR A 1 286 ? -4.156 -29.168 20.872 1.00 78.50 286 THR A CA 1
ATOM 2178 C C . THR A 1 286 ? -4.392 -30.608 21.328 1.00 78.50 286 THR A C 1
ATOM 2180 O O . THR A 1 286 ? -3.765 -31.019 22.300 1.00 78.50 286 THR A O 1
ATOM 2183 N N . ASP A 1 287 ? -5.207 -31.400 20.624 1.00 77.75 287 ASP A N 1
ATOM 2184 C CA . ASP A 1 287 ? -5.429 -32.811 20.979 1.00 77.75 287 ASP A CA 1
ATOM 2185 C C . ASP A 1 287 ? -4.121 -33.616 20.887 1.00 77.75 287 ASP A C 1
ATOM 2187 O O . ASP A 1 287 ? -3.773 -34.374 21.794 1.00 77.75 287 ASP A O 1
ATOM 2191 N N . TYR A 1 288 ? -3.353 -33.401 19.815 1.00 78.44 288 TYR A N 1
ATOM 2192 C CA . TYR A 1 288 ? -2.051 -34.039 19.614 1.00 78.44 288 TYR A CA 1
ATOM 2193 C C . TYR A 1 288 ? -0.969 -33.504 20.563 1.00 78.44 288 TYR A C 1
ATOM 2195 O O . TYR A 1 288 ? -0.138 -34.283 21.022 1.00 78.44 288 TYR A O 1
ATOM 2203 N N . THR A 1 289 ? -0.983 -32.211 20.896 1.00 78.94 289 THR A N 1
ATOM 2204 C CA . THR A 1 289 ? -0.084 -31.614 21.899 1.00 78.94 289 THR A CA 1
ATOM 2205 C C . THR A 1 289 ? -0.347 -32.164 23.302 1.00 78.94 289 THR A C 1
ATOM 2207 O O . THR A 1 289 ? 0.579 -32.590 23.985 1.00 78.94 289 THR A O 1
ATOM 2210 N N . VAL A 1 290 ? -1.609 -32.244 23.733 1.00 78.62 290 VAL A N 1
ATOM 2211 C CA . VAL A 1 290 ? -1.934 -32.869 25.023 1.00 78.62 290 VAL A CA 1
ATOM 2212 C C . VAL A 1 290 ? -1.557 -34.349 24.995 1.00 78.62 290 VAL A C 1
ATOM 2214 O O . VAL A 1 290 ? -1.035 -34.853 25.980 1.00 78.62 290 VAL A O 1
ATOM 2217 N N . LEU A 1 291 ? -1.725 -35.058 23.874 1.00 78.25 291 LEU A N 1
ATOM 2218 C CA . LEU A 1 291 ? -1.254 -36.441 23.757 1.00 78.25 291 LEU A CA 1
ATOM 2219 C C . LEU A 1 291 ? 0.279 -36.568 23.851 1.00 78.25 291 LEU A C 1
ATOM 2221 O O . LEU A 1 291 ? 0.759 -37.523 24.462 1.00 78.25 291 LEU A O 1
ATOM 2225 N N . ALA A 1 292 ? 1.016 -35.609 23.285 1.00 76.25 292 ALA A N 1
ATOM 2226 C CA . ALA A 1 292 ? 2.476 -35.542 23.261 1.00 76.25 292 ALA A CA 1
ATOM 2227 C C . ALA A 1 292 ? 3.117 -35.361 24.643 1.00 76.25 292 ALA A C 1
ATOM 2229 O O . ALA A 1 292 ? 4.062 -36.082 24.963 1.00 76.25 292 ALA A O 1
ATOM 2230 N N . GLU A 1 293 ? 2.610 -34.429 25.449 1.00 75.56 293 GLU A N 1
ATOM 2231 C CA . GLU A 1 293 ? 3.130 -34.143 26.786 1.00 75.56 293 GLU A CA 1
ATOM 2232 C C . GLU A 1 293 ? 2.165 -34.653 27.868 1.00 75.56 293 GLU A C 1
ATOM 2234 O O . GLU A 1 293 ? 1.014 -34.226 27.980 1.00 75.56 293 GLU A O 1
ATOM 2239 N N . SER A 1 294 ? 2.634 -35.575 28.713 1.00 66.00 294 SER A N 1
ATOM 2240 C CA . SER A 1 294 ? 1.846 -36.157 29.813 1.00 66.00 294 SER A CA 1
ATOM 2241 C C . SER A 1 294 ? 1.446 -35.153 30.898 1.00 66.00 294 SER A C 1
ATOM 2243 O O . SER A 1 294 ? 0.440 -35.359 31.571 1.00 66.00 294 SER A O 1
ATOM 2245 N N . GLU A 1 295 ? 2.213 -34.074 31.056 1.00 68.50 295 GLU A N 1
ATOM 2246 C CA . GLU A 1 295 ? 2.087 -33.104 32.156 1.00 68.50 295 GLU A CA 1
ATOM 2247 C C . GLU A 1 295 ? 1.232 -31.873 31.798 1.00 68.50 295 GLU A C 1
ATOM 2249 O O . GLU A 1 295 ? 0.921 -31.048 32.658 1.00 68.50 295 GLU A O 1
ATOM 2254 N N . LEU A 1 296 ? 0.816 -31.742 30.533 1.00 70.75 296 LEU A N 1
ATOM 2255 C CA . LEU A 1 296 ? 0.082 -30.580 30.032 1.00 70.75 296 LEU A CA 1
ATOM 2256 C C . LEU A 1 296 ? -1.401 -30.629 30.450 1.00 70.75 296 LEU A C 1
ATOM 2258 O O . LEU A 1 296 ? -2.219 -31.345 29.870 1.00 70.75 296 LEU A O 1
ATOM 2262 N N . ALA A 1 297 ? -1.753 -29.839 31.468 1.00 68.69 297 ALA A N 1
ATOM 2263 C CA . ALA A 1 297 ? -3.095 -29.754 32.050 1.00 68.69 297 ALA A CA 1
ATOM 2264 C C . ALA A 1 297 ? -4.074 -28.911 31.197 1.00 68.69 297 ALA A C 1
ATOM 2266 O O . ALA A 1 297 ? -4.534 -27.850 31.620 1.00 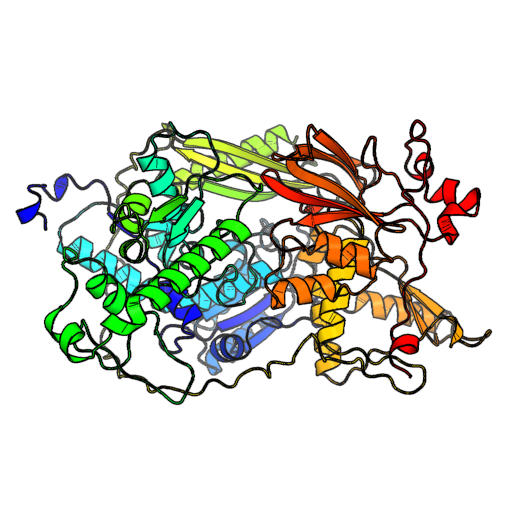68.69 297 ALA A O 1
ATOM 2267 N N . ILE A 1 298 ? -4.389 -29.376 29.982 1.00 73.06 298 ILE A N 1
ATOM 2268 C CA . ILE A 1 298 ? -5.332 -28.725 29.055 1.00 73.06 298 ILE A CA 1
ATOM 2269 C C . ILE A 1 298 ? -6.434 -29.707 28.627 1.00 73.06 298 ILE A C 1
ATOM 2271 O O . ILE A 1 298 ? -6.155 -30.797 28.134 1.00 73.06 298 ILE A O 1
ATOM 2275 N N . GLY A 1 299 ? -7.697 -29.287 28.760 1.00 72.44 299 GLY A N 1
ATOM 2276 C CA . GLY A 1 299 ? -8.865 -30.073 28.341 1.00 72.44 299 GLY A CA 1
ATOM 2277 C C . GLY A 1 299 ? -9.065 -31.357 29.158 1.00 72.44 299 GLY A C 1
ATOM 2278 O O . GLY A 1 299 ? -8.579 -31.475 30.281 1.00 72.44 299 GLY A O 1
ATOM 2279 N N . ASN A 1 300 ? -9.804 -32.322 28.601 1.00 72.81 300 ASN A N 1
ATOM 2280 C CA . ASN A 1 300 ? -9.952 -33.653 29.194 1.00 72.81 300 ASN A CA 1
ATOM 2281 C C . ASN A 1 300 ? -9.216 -34.711 28.352 1.00 72.81 300 ASN A C 1
ATOM 2283 O O . ASN A 1 300 ? -9.664 -35.085 27.265 1.00 72.81 300 ASN A O 1
ATOM 2287 N N . ARG A 1 301 ? -8.102 -35.224 28.892 1.00 73.25 301 ARG A N 1
ATOM 2288 C CA . ARG A 1 301 ? -7.230 -36.220 28.247 1.00 73.25 301 ARG A CA 1
ATOM 2289 C C . ARG A 1 301 ? -7.933 -37.553 27.957 1.00 73.25 301 ARG A C 1
ATOM 2291 O O . ARG A 1 301 ? -7.624 -38.191 26.951 1.00 73.25 301 ARG A O 1
ATOM 2298 N N . ASP A 1 302 ? -8.911 -37.949 28.773 1.00 70.69 302 ASP A N 1
ATOM 2299 C CA . ASP A 1 302 ? -9.626 -39.230 28.635 1.00 70.69 302 ASP A CA 1
ATOM 2300 C C . ASP A 1 302 ? -10.503 -39.296 27.376 1.00 70.69 302 ASP A C 1
ATOM 2302 O O . ASP A 1 302 ? -10.919 -40.378 26.951 1.00 70.69 302 ASP A O 1
ATOM 2306 N N . LEU A 1 303 ? -10.798 -38.139 26.772 1.00 68.31 303 LEU A N 1
ATOM 2307 C CA . LEU A 1 303 ? -11.501 -38.046 25.495 1.00 68.31 303 LEU A CA 1
ATOM 2308 C C . LEU A 1 303 ? -10.561 -38.359 24.316 1.00 68.31 303 LEU A C 1
ATOM 2310 O O . LEU A 1 303 ? -10.988 -39.017 23.374 1.00 68.31 303 LEU A O 1
ATOM 2314 N N . ILE A 1 304 ? -9.276 -37.996 24.413 1.00 65.81 304 ILE A N 1
ATOM 2315 C CA . ILE A 1 304 ? -8.253 -38.226 23.375 1.00 65.81 304 ILE A CA 1
ATOM 2316 C C . ILE A 1 304 ? -7.946 -39.720 23.225 1.00 65.81 304 ILE A C 1
ATOM 2318 O O . ILE A 1 304 ? -7.897 -40.261 22.119 1.00 65.81 304 ILE A O 1
ATOM 2322 N N . VAL A 1 305 ? -7.736 -40.402 24.358 1.00 62.59 305 VAL A N 1
ATOM 2323 C CA . VAL A 1 305 ? -7.266 -41.800 24.404 1.00 62.59 305 VAL A CA 1
ATOM 2324 C C . VAL A 1 305 ? -8.258 -42.752 23.722 1.00 62.59 305 VAL A C 1
ATOM 2326 O O . VAL A 1 305 ? -7.852 -43.750 23.132 1.00 62.59 305 VAL A O 1
ATOM 2329 N N . LYS A 1 306 ? -9.553 -42.414 23.729 1.00 59.06 306 LYS A N 1
ATOM 2330 C CA . LYS A 1 306 ? -10.623 -43.191 23.082 1.00 59.06 306 LYS A CA 1
ATOM 2331 C C . LYS A 1 306 ? -10.640 -43.089 21.552 1.00 59.06 306 LYS A C 1
ATOM 2333 O O . LYS A 1 306 ? -11.282 -43.920 20.920 1.00 59.06 306 LYS A O 1
ATOM 2338 N N . VAL A 1 307 ? -9.958 -42.101 20.966 1.00 64.75 307 VAL A N 1
ATOM 2339 C CA . VAL A 1 307 ? -9.982 -41.801 19.517 1.00 64.75 307 VAL A CA 1
ATOM 2340 C C . VAL A 1 307 ? -8.762 -42.383 18.777 1.00 64.75 307 VAL A C 1
ATOM 2342 O O . VAL A 1 307 ? -8.701 -42.350 17.554 1.00 64.75 307 VAL A O 1
ATOM 2345 N N . GLY A 1 308 ? -7.788 -42.968 19.488 1.00 65.88 308 GLY A N 1
ATOM 2346 C CA . GLY A 1 308 ? -6.678 -43.709 18.862 1.00 65.88 308 GLY A CA 1
ATOM 2347 C C . GLY A 1 308 ? -5.607 -42.846 18.175 1.00 65.88 308 GLY A C 1
ATOM 2348 O O . GLY A 1 308 ? -4.812 -43.356 17.393 1.00 65.88 308 GLY A O 1
ATOM 2349 N N . LEU A 1 309 ? -5.531 -41.546 18.484 1.00 69.81 309 LEU A N 1
ATOM 2350 C CA . LEU A 1 309 ? -4.637 -40.581 17.814 1.00 69.81 309 LEU A CA 1
ATOM 2351 C C . LEU A 1 309 ? -3.121 -40.840 18.002 1.00 69.81 309 LEU A C 1
ATOM 2353 O O . LEU A 1 309 ? -2.302 -40.190 17.353 1.00 69.81 309 LEU A O 1
ATOM 2357 N N . ALA A 1 310 ? -2.730 -41.781 18.869 1.00 71.50 310 ALA A N 1
ATOM 2358 C CA . ALA A 1 310 ? -1.336 -42.034 19.246 1.00 71.50 310 ALA A CA 1
ATOM 2359 C C . ALA A 1 310 ? -0.451 -42.521 18.086 1.00 71.50 310 ALA A C 1
ATOM 2361 O O . ALA A 1 310 ? 0.729 -42.177 18.039 1.00 71.50 310 ALA A O 1
ATOM 2362 N N . GLU A 1 311 ? -1.009 -43.269 17.131 1.00 71.06 311 GLU A N 1
ATOM 2363 C CA . GLU A 1 311 ? -0.252 -43.816 15.994 1.00 71.06 311 GLU A CA 1
ATOM 2364 C C . GLU A 1 311 ? 0.296 -42.713 15.069 1.00 71.06 311 GLU A C 1
ATOM 2366 O O . GLU A 1 311 ? 1.400 -42.829 14.540 1.00 71.06 311 GLU A O 1
ATOM 2371 N N . ASN A 1 312 ? -0.429 -41.595 14.942 1.00 72.88 312 ASN A N 1
ATOM 2372 C CA . ASN A 1 312 ? -0.064 -40.477 14.064 1.00 72.88 312 ASN A CA 1
ATOM 2373 C C . ASN A 1 312 ? 0.828 -39.425 14.761 1.00 72.88 312 ASN A C 1
ATOM 2375 O O . ASN A 1 312 ? 1.201 -38.422 14.151 1.00 72.88 312 ASN A O 1
ATOM 2379 N N . LEU A 1 313 ? 1.178 -39.620 16.040 1.00 76.62 313 LEU A N 1
ATOM 2380 C CA . LEU A 1 313 ? 1.844 -38.607 16.869 1.00 76.62 313 LEU A CA 1
ATOM 2381 C C . LEU A 1 313 ? 3.235 -38.207 16.348 1.00 76.62 313 LEU A C 1
ATOM 2383 O O . LEU A 1 313 ? 3.593 -37.029 16.387 1.00 76.62 313 LEU A O 1
ATOM 2387 N N . MET A 1 314 ? 4.016 -39.164 15.832 1.00 75.50 314 MET A N 1
ATOM 2388 C CA . MET A 1 314 ? 5.332 -38.871 15.243 1.00 75.50 314 MET A CA 1
ATOM 2389 C C . MET A 1 314 ? 5.220 -38.092 13.927 1.00 75.50 314 MET A C 1
ATOM 2391 O O . MET A 1 314 ? 5.983 -37.151 13.716 1.00 75.50 314 MET A O 1
ATOM 2395 N N . GLU A 1 315 ? 4.258 -38.442 13.066 1.00 74.06 315 GLU A N 1
ATOM 2396 C CA . GLU A 1 315 ? 4.012 -37.729 11.805 1.00 74.06 315 GLU A CA 1
ATOM 2397 C C . GLU A 1 315 ? 3.544 -36.292 12.077 1.00 74.06 315 GLU A C 1
ATOM 2399 O O . GLU A 1 315 ? 4.060 -35.348 11.479 1.00 74.06 315 GLU A O 1
ATOM 2404 N N . PHE A 1 316 ? 2.660 -36.108 13.062 1.00 79.88 316 PHE A N 1
ATOM 2405 C CA . PHE A 1 316 ? 2.250 -34.793 13.549 1.00 79.88 316 PHE A CA 1
ATOM 2406 C C . PHE A 1 316 ? 3.435 -33.967 14.078 1.00 79.88 316 PHE A C 1
ATOM 2408 O O . PHE A 1 316 ? 3.621 -32.835 13.629 1.00 79.88 316 PHE A O 1
ATOM 2415 N N . LYS A 1 317 ? 4.274 -34.515 14.977 1.00 78.88 317 LYS A N 1
ATOM 2416 C CA . LYS A 1 317 ? 5.453 -33.795 15.502 1.00 78.88 317 LYS A CA 1
ATOM 2417 C C . LYS A 1 317 ? 6.424 -33.410 14.375 1.00 78.88 317 LYS A C 1
ATOM 2419 O O . LYS A 1 317 ? 6.920 -32.285 14.363 1.00 78.88 317 LYS A O 1
ATOM 2424 N N . ALA A 1 318 ? 6.651 -34.294 13.400 1.00 74.25 318 ALA A N 1
ATOM 2425 C CA . ALA A 1 318 ? 7.487 -34.007 12.233 1.00 74.25 318 ALA A CA 1
ATOM 2426 C C . ALA A 1 318 ? 6.887 -32.918 11.322 1.00 74.25 318 ALA A C 1
ATOM 2428 O O . ALA A 1 318 ? 7.617 -32.048 10.846 1.00 74.25 318 ALA A O 1
ATOM 2429 N N . LEU A 1 319 ? 5.567 -32.925 11.107 1.00 74.75 319 LEU A N 1
ATOM 2430 C CA . LEU A 1 319 ? 4.863 -31.904 10.329 1.00 74.75 319 LEU A CA 1
ATOM 2431 C C . LEU A 1 319 ? 4.914 -30.532 11.015 1.00 74.75 319 LEU A C 1
ATOM 2433 O O . LEU A 1 319 ? 5.274 -29.551 10.368 1.00 74.75 319 LEU A O 1
ATOM 2437 N N . VAL A 1 320 ? 4.610 -30.465 12.316 1.00 76.12 320 VAL A N 1
ATOM 2438 C CA . VAL A 1 320 ? 4.694 -29.236 13.126 1.00 76.12 320 VAL A CA 1
ATOM 2439 C C . VAL A 1 320 ? 6.110 -28.670 13.099 1.00 76.12 320 VAL A C 1
ATOM 2441 O O . VAL A 1 320 ? 6.285 -27.494 12.781 1.00 76.12 320 VAL A O 1
ATOM 2444 N N . LYS A 1 321 ? 7.120 -29.514 13.348 1.00 78.00 321 LYS A N 1
ATOM 2445 C CA . LYS A 1 321 ? 8.531 -29.127 13.267 1.00 78.00 321 LYS A CA 1
ATOM 2446 C C . LYS A 1 321 ? 8.863 -28.539 11.890 1.00 78.00 321 LYS A C 1
ATOM 2448 O O . LYS A 1 321 ? 9.324 -27.407 11.820 1.00 78.00 321 LYS A O 1
ATOM 2453 N N . LYS A 1 322 ? 8.522 -29.238 10.802 1.00 70.50 322 LYS A N 1
ATOM 2454 C CA . LYS A 1 322 ? 8.765 -28.778 9.424 1.00 70.50 322 LYS A CA 1
ATOM 2455 C C . LYS A 1 322 ? 8.026 -27.479 9.073 1.00 70.50 322 LYS A C 1
ATOM 2457 O O . LYS A 1 322 ? 8.532 -26.684 8.286 1.00 70.50 322 LYS A O 1
ATOM 2462 N N . MET A 1 323 ? 6.826 -27.258 9.617 1.00 67.88 323 MET A N 1
ATOM 2463 C CA . MET A 1 323 ? 6.079 -26.007 9.436 1.00 67.88 323 MET A CA 1
ATOM 2464 C C . MET A 1 323 ? 6.745 -24.833 10.161 1.00 67.88 323 MET A C 1
ATOM 2466 O O . MET A 1 323 ? 6.808 -23.745 9.594 1.00 67.88 323 MET A O 1
ATOM 2470 N N . LEU A 1 324 ? 7.246 -25.056 11.381 1.00 73.25 324 LEU A N 1
ATOM 2471 C CA . LEU A 1 324 ? 7.979 -24.055 12.156 1.00 73.25 324 LEU A CA 1
ATOM 2472 C C . LEU A 1 324 ? 9.341 -23.749 11.523 1.00 73.25 324 LEU A C 1
ATOM 2474 O O . LEU A 1 324 ? 9.611 -22.586 11.253 1.00 73.25 324 LEU A O 1
ATOM 2478 N N . GLU A 1 325 ? 10.148 -24.768 11.208 1.00 71.56 325 GLU A N 1
ATOM 2479 C CA . GLU A 1 325 ? 11.444 -24.618 10.525 1.00 71.56 325 GLU A CA 1
ATOM 2480 C C . GLU A 1 325 ? 11.287 -23.832 9.221 1.00 71.56 325 GLU A C 1
ATOM 2482 O O . GLU A 1 325 ? 11.924 -22.799 9.054 1.00 71.56 325 GLU A O 1
ATOM 2487 N N . ARG A 1 326 ? 10.336 -24.212 8.352 1.00 65.56 326 ARG A N 1
ATOM 2488 C CA . ARG A 1 326 ? 10.082 -23.473 7.105 1.00 65.56 326 ARG A CA 1
ATOM 2489 C C . ARG A 1 326 ? 9.695 -22.011 7.350 1.00 65.56 326 ARG A C 1
ATOM 2491 O O . ARG A 1 326 ? 10.097 -21.150 6.573 1.00 65.56 326 ARG A O 1
ATOM 2498 N N . ALA A 1 327 ? 8.898 -21.722 8.378 1.00 66.19 327 ALA A N 1
ATOM 2499 C CA . ALA A 1 327 ? 8.500 -20.353 8.708 1.00 66.19 327 ALA A CA 1
ATOM 2500 C C . ALA A 1 327 ? 9.675 -19.521 9.235 1.00 66.19 327 ALA A C 1
ATOM 2502 O O . ALA A 1 327 ? 9.807 -18.356 8.863 1.00 66.19 327 ALA A O 1
ATOM 2503 N N . ILE A 1 328 ? 10.524 -20.140 10.060 1.00 68.38 328 ILE A N 1
ATOM 2504 C CA . ILE A 1 328 ? 11.746 -19.546 10.596 1.00 68.38 328 ILE A CA 1
ATOM 2505 C C . ILE A 1 328 ? 12.721 -19.256 9.456 1.00 68.38 328 ILE A C 1
ATOM 2507 O O . ILE A 1 328 ? 13.125 -18.111 9.296 1.00 68.38 328 ILE A O 1
ATOM 2511 N N . ASP A 1 329 ? 13.029 -20.246 8.618 1.00 64.44 329 ASP A N 1
ATOM 2512 C CA . ASP A 1 329 ? 13.968 -20.095 7.503 1.00 64.44 329 ASP A CA 1
ATOM 2513 C C . ASP A 1 329 ? 13.484 -19.039 6.490 1.00 64.44 329 ASP A C 1
ATOM 2515 O O . ASP A 1 329 ? 14.257 -18.168 6.106 1.00 64.44 329 ASP A O 1
ATOM 2519 N N . THR A 1 330 ? 12.178 -18.987 6.186 1.00 58.47 330 THR A N 1
ATOM 2520 C CA . THR A 1 330 ? 11.595 -17.943 5.306 1.00 58.47 330 THR A CA 1
ATOM 2521 C C . THR A 1 330 ? 11.732 -16.517 5.877 1.00 58.47 330 THR A C 1
ATOM 2523 O O . THR A 1 330 ? 11.635 -15.546 5.126 1.00 58.47 330 THR A O 1
ATOM 2526 N N . MET A 1 331 ? 11.916 -16.359 7.194 1.00 59.59 331 MET A N 1
ATOM 2527 C CA . MET A 1 331 ? 12.140 -15.061 7.848 1.00 59.59 331 MET A CA 1
ATOM 2528 C C . MET A 1 331 ? 13.590 -14.837 8.316 1.00 59.59 331 MET A C 1
ATOM 2530 O O . MET A 1 331 ? 13.906 -13.738 8.778 1.00 59.59 331 MET A O 1
ATOM 2534 N N . LYS A 1 332 ? 14.478 -15.835 8.218 1.00 59.44 332 LYS A N 1
ATOM 2535 C CA . LYS A 1 332 ? 15.901 -15.685 8.547 1.00 59.44 332 LYS A CA 1
ATOM 2536 C C . LYS A 1 332 ? 16.558 -14.692 7.585 1.00 59.44 332 LYS A C 1
ATOM 2538 O O . LYS A 1 332 ? 16.258 -14.641 6.396 1.00 59.44 332 LYS A O 1
ATOM 2543 N N . THR A 1 333 ? 17.499 -13.909 8.108 1.00 53.25 333 THR A N 1
ATOM 2544 C CA . THR A 1 333 ? 18.251 -12.908 7.329 1.00 53.25 333 THR A CA 1
ATOM 2545 C C . THR A 1 333 ? 19.631 -13.401 6.884 1.00 53.25 333 THR A C 1
ATOM 2547 O O . THR A 1 333 ? 20.305 -12.722 6.114 1.00 53.25 333 THR A O 1
ATOM 2550 N N . SER A 1 334 ? 20.057 -14.557 7.394 1.00 53.88 334 SER A N 1
ATOM 2551 C CA . SER A 1 334 ? 21.302 -15.266 7.091 1.00 53.88 334 SER A CA 1
ATOM 2552 C C . SER A 1 334 ? 21.058 -16.776 7.227 1.00 53.88 334 SER A C 1
ATOM 2554 O O . SER A 1 334 ? 20.037 -17.200 7.763 1.00 53.88 334 SER A O 1
ATOM 2556 N N . ALA A 1 335 ? 21.990 -17.604 6.751 1.00 50.97 335 ALA A N 1
ATOM 2557 C CA . ALA A 1 335 ? 21.893 -19.064 6.869 1.00 50.97 335 ALA A CA 1
ATOM 2558 C C . ALA A 1 335 ? 22.272 -19.605 8.267 1.00 50.97 335 ALA A C 1
ATOM 2560 O O . ALA A 1 335 ? 22.325 -20.818 8.458 1.00 50.97 335 ALA A O 1
ATOM 2561 N N . GLU A 1 336 ? 22.584 -18.725 9.220 1.00 56.09 336 GLU A N 1
ATOM 2562 C CA . GLU A 1 336 ? 23.009 -19.096 10.570 1.00 56.09 336 GLU A CA 1
ATOM 2563 C C . GLU A 1 336 ? 21.801 -19.394 11.475 1.00 56.09 336 GLU A C 1
ATOM 2565 O O . GLU A 1 336 ? 20.671 -18.959 11.222 1.00 56.09 336 GLU A O 1
ATOM 2570 N N . ASP A 1 337 ? 22.032 -20.164 12.538 1.00 63.41 337 ASP A N 1
ATOM 2571 C CA . ASP A 1 337 ? 21.008 -20.405 13.549 1.00 63.41 337 ASP A CA 1
ATOM 2572 C C . ASP A 1 337 ? 20.790 -19.140 14.383 1.00 63.41 337 ASP A C 1
ATOM 2574 O O . ASP A 1 337 ? 21.730 -18.542 14.903 1.00 63.41 337 ASP A O 1
ATOM 2578 N N . ILE A 1 338 ? 19.525 -18.746 14.518 1.00 64.12 338 ILE A N 1
ATOM 2579 C CA . ILE A 1 338 ? 19.102 -17.572 15.284 1.00 64.12 338 ILE A CA 1
ATOM 2580 C C . ILE A 1 338 ? 18.301 -18.010 16.514 1.00 64.12 338 ILE A C 1
ATOM 2582 O O . ILE A 1 338 ? 17.568 -19.002 16.442 1.00 64.12 338 ILE A O 1
ATOM 2586 N N . PRO A 1 339 ? 18.372 -17.278 17.638 1.00 69.44 339 PRO A N 1
ATOM 2587 C CA . PRO A 1 339 ? 17.516 -17.551 18.782 1.00 69.44 339 PRO A CA 1
ATOM 2588 C C . PRO A 1 339 ? 16.042 -17.310 18.418 1.00 69.44 339 PRO A C 1
ATOM 2590 O O . PRO A 1 339 ? 15.660 -16.234 17.946 1.00 69.44 339 PRO A O 1
ATOM 2593 N N . VAL A 1 340 ? 15.199 -18.315 18.665 1.00 70.81 340 VAL A N 1
ATOM 2594 C CA . VAL A 1 340 ? 13.749 -18.264 18.433 1.00 70.81 340 VAL A CA 1
ATOM 2595 C C . VAL A 1 340 ? 13.025 -18.283 19.774 1.00 70.81 340 VAL A C 1
ATOM 2597 O O . VAL A 1 340 ? 13.190 -19.213 20.559 1.00 70.81 340 VAL A O 1
ATOM 2600 N N . MET A 1 341 ? 12.185 -17.280 20.029 1.00 72.56 341 MET A N 1
ATOM 2601 C CA . MET A 1 341 ? 11.285 -17.250 21.178 1.00 72.56 341 MET A CA 1
ATOM 2602 C C . MET A 1 341 ? 9.848 -17.539 20.732 1.00 72.56 341 MET A C 1
ATOM 2604 O O . MET A 1 341 ? 9.228 -16.767 19.999 1.00 72.56 341 MET A O 1
ATOM 2608 N N . LEU A 1 342 ? 9.313 -18.663 21.203 1.00 71.06 342 LEU A N 1
ATOM 2609 C CA . LEU A 1 342 ? 7.924 -19.072 21.005 1.00 71.06 342 LEU A CA 1
ATOM 2610 C C . LEU A 1 342 ? 7.054 -18.495 22.119 1.00 71.06 342 LEU A C 1
ATOM 2612 O O . LEU A 1 342 ? 7.312 -18.752 23.296 1.00 71.06 342 LEU A O 1
ATOM 2616 N N . VAL A 1 343 ? 6.027 -17.732 21.744 1.00 69.00 343 VAL A N 1
ATOM 2617 C CA . VAL A 1 343 ? 5.181 -16.976 22.678 1.00 69.00 343 VAL A CA 1
ATOM 2618 C C . VAL A 1 343 ? 3.689 -17.170 22.398 1.00 69.00 343 VAL A C 1
ATOM 2620 O O . VAL A 1 343 ? 3.274 -17.522 21.293 1.00 69.00 343 VAL A O 1
ATOM 2623 N N . GLY A 1 344 ? 2.867 -16.917 23.418 1.00 66.50 344 GLY A N 1
ATOM 2624 C CA . GLY A 1 344 ? 1.408 -16.958 23.305 1.00 66.50 344 GLY A CA 1
ATOM 2625 C C . GLY A 1 344 ? 0.804 -18.334 23.596 1.00 66.50 344 GLY A C 1
ATOM 2626 O O . GLY A 1 344 ? 1.496 -19.316 23.854 1.00 66.50 344 GLY A O 1
ATOM 2627 N N . GLY A 1 345 ? -0.530 -18.409 23.597 1.00 62.22 345 GLY A N 1
ATOM 2628 C CA . GLY A 1 345 ? -1.265 -19.584 24.089 1.00 62.22 345 GLY A CA 1
ATOM 2629 C C . GLY A 1 345 ? -1.060 -20.875 23.285 1.00 62.22 345 GLY A C 1
ATOM 2630 O O . GLY A 1 345 ? -1.278 -21.956 23.820 1.00 62.22 345 GLY A O 1
ATOM 2631 N N . GLY A 1 346 ? -0.628 -20.782 22.024 1.00 63.53 346 GLY A N 1
ATOM 2632 C CA . GLY A 1 346 ? -0.269 -21.938 21.200 1.00 63.53 346 GLY A CA 1
ATOM 2633 C C . GLY A 1 346 ? 1.218 -22.306 21.244 1.00 63.53 346 GLY A C 1
ATOM 2634 O O . GLY A 1 346 ? 1.592 -23.284 20.608 1.00 63.53 346 GLY A O 1
ATOM 2635 N N . ALA A 1 347 ? 2.073 -21.595 21.996 1.00 68.38 347 ALA A N 1
ATOM 2636 C CA . ALA A 1 347 ? 3.496 -21.939 22.119 1.00 68.38 347 ALA A CA 1
ATOM 2637 C C . ALA A 1 347 ? 3.716 -23.356 22.682 1.00 68.38 347 ALA A C 1
ATOM 2639 O O . ALA A 1 347 ? 4.717 -23.990 22.368 1.00 68.38 347 ALA A O 1
ATOM 2640 N N . VAL A 1 348 ? 2.733 -23.883 23.425 1.00 69.50 348 VAL A N 1
ATOM 2641 C CA . VAL A 1 348 ? 2.663 -25.280 23.895 1.00 69.50 348 VAL A CA 1
ATOM 2642 C C . VAL A 1 348 ? 2.714 -26.323 22.769 1.00 69.50 348 VAL A C 1
ATOM 2644 O O . VAL A 1 348 ? 2.964 -27.487 23.034 1.00 69.50 348 VAL A O 1
ATOM 2647 N N . ILE A 1 349 ? 2.457 -25.936 21.515 1.00 69.62 349 ILE A N 1
ATOM 2648 C CA . ILE A 1 349 ? 2.506 -26.821 20.338 1.00 69.62 349 ILE A CA 1
ATOM 2649 C C . ILE A 1 349 ? 3.955 -27.124 19.921 1.00 69.62 349 ILE A C 1
ATOM 2651 O O . ILE A 1 349 ? 4.205 -28.108 19.222 1.00 69.62 349 ILE A O 1
ATOM 2655 N N . ALA A 1 350 ? 4.903 -26.272 20.315 1.00 66.69 350 ALA A N 1
ATOM 2656 C CA . ALA A 1 350 ? 6.306 -26.382 19.950 1.00 66.69 350 ALA A CA 1
ATOM 2657 C C . ALA A 1 350 ? 7.140 -27.070 21.053 1.00 66.69 350 ALA A C 1
ATOM 2659 O O . ALA A 1 350 ? 6.748 -27.033 22.218 1.00 66.69 350 ALA A O 1
ATOM 2660 N N . PRO A 1 351 ? 8.296 -27.685 20.717 1.00 53.88 351 PRO A N 1
ATOM 2661 C CA . PRO A 1 351 ? 9.006 -28.590 21.632 1.00 53.88 351 PRO A CA 1
ATOM 2662 C C . PRO A 1 351 ? 9.584 -27.940 22.898 1.00 53.88 351 PRO A C 1
ATOM 2664 O O . PRO A 1 351 ? 9.823 -28.638 23.879 1.00 53.88 351 PRO A O 1
ATOM 2667 N N . GLU A 1 352 ? 9.828 -26.628 22.872 1.00 53.75 352 GLU A N 1
ATOM 2668 C CA . GLU A 1 352 ? 10.373 -25.841 23.981 1.00 53.75 352 GLU A CA 1
ATOM 2669 C C . GLU A 1 352 ? 9.614 -24.502 24.025 1.00 53.75 352 GLU A C 1
ATOM 2671 O O . GLU A 1 352 ? 9.551 -23.795 23.01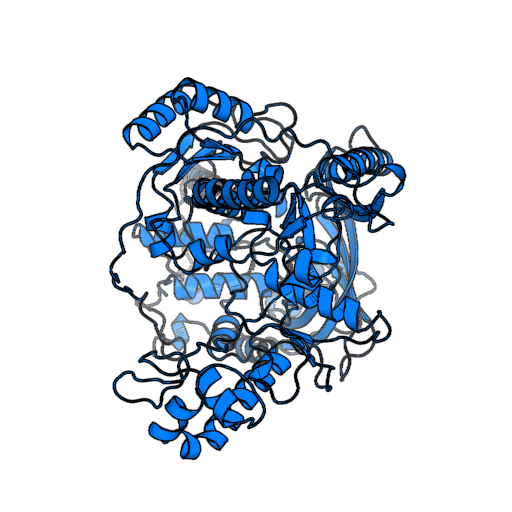7 1.00 53.75 352 GLU A O 1
ATOM 2676 N N . CYS A 1 353 ? 8.982 -24.157 25.155 1.00 47.72 353 CYS A N 1
ATOM 2677 C CA . CYS A 1 353 ? 8.011 -23.053 25.214 1.00 47.72 353 CYS A CA 1
ATOM 2678 C C . CYS A 1 353 ? 8.240 -22.079 26.381 1.00 47.72 353 CYS A C 1
ATOM 2680 O O . CYS A 1 353 ? 8.619 -22.494 27.477 1.00 47.72 353 CYS A O 1
ATOM 2682 N N . TRP A 1 354 ? 7.913 -20.795 26.174 1.00 49.50 354 TRP A N 1
ATOM 2683 C CA . TRP A 1 354 ? 7.943 -19.766 27.219 1.00 49.50 354 TRP A CA 1
ATOM 2684 C C . TRP A 1 354 ? 6.659 -18.906 27.209 1.00 49.50 354 TRP A C 1
ATOM 2686 O O . TRP A 1 354 ? 6.446 -18.077 26.333 1.00 49.50 354 TRP A O 1
ATOM 2696 N N . SER A 1 355 ? 5.846 -19.046 28.264 1.00 49.12 355 SER A N 1
ATOM 2697 C CA . SER A 1 355 ? 4.708 -18.179 28.646 1.00 49.12 355 SER A CA 1
ATOM 2698 C C . SER A 1 355 ? 3.471 -18.097 27.725 1.00 49.12 355 SER A C 1
ATOM 2700 O O . SER A 1 355 ? 3.471 -17.520 26.637 1.00 49.12 355 SER A O 1
ATOM 2702 N N . GLY A 1 356 ? 2.323 -18.513 28.277 1.00 51.66 356 GLY A N 1
ATOM 2703 C CA . GLY A 1 356 ? 0.994 -18.342 27.672 1.00 51.66 356 GLY A CA 1
ATOM 2704 C C . GLY A 1 356 ? 0.353 -16.950 27.833 1.00 51.66 356 GLY A C 1
ATOM 2705 O O . GLY A 1 356 ? -0.792 -16.775 27.426 1.00 51.66 356 GLY A O 1
ATOM 2706 N N . VAL A 1 357 ? 1.040 -15.961 28.428 1.00 58.25 357 VAL A N 1
ATOM 2707 C CA . VAL A 1 357 ? 0.454 -14.645 28.808 1.00 58.25 357 VAL A CA 1
ATOM 2708 C C . VAL A 1 357 ? 1.059 -13.469 28.010 1.00 58.25 357 VAL A C 1
ATOM 2710 O O . VAL A 1 357 ? 0.850 -12.299 28.332 1.00 58.25 357 VAL A O 1
ATOM 2713 N N . ALA A 1 358 ? 1.789 -13.759 26.926 1.00 65.56 358 ALA A N 1
ATOM 2714 C CA . ALA A 1 358 ? 2.587 -12.776 26.189 1.00 65.56 358 ALA A CA 1
ATOM 2715 C C . ALA A 1 358 ? 1.810 -11.510 25.758 1.00 65.56 358 ALA A C 1
ATOM 2717 O O . ALA A 1 358 ? 2.192 -10.403 26.126 1.00 65.56 358 ALA A O 1
ATOM 2718 N N . ASN A 1 359 ? 0.667 -11.634 25.075 1.00 68.75 359 ASN A N 1
ATOM 2719 C CA . ASN A 1 359 ? -0.100 -10.459 24.626 1.00 68.75 359 ASN A CA 1
ATOM 2720 C C . ASN A 1 359 ? -0.468 -9.486 25.775 1.00 68.75 359 ASN A C 1
ATOM 2722 O O . ASN A 1 359 ? -0.457 -8.273 25.576 1.00 68.75 359 ASN A O 1
ATOM 2726 N N . ALA A 1 360 ? -0.737 -9.986 26.988 1.00 72.38 360 ALA A N 1
ATOM 2727 C CA . ALA A 1 360 ? -1.073 -9.139 28.136 1.00 72.38 360 ALA A CA 1
ATOM 2728 C C . ALA A 1 360 ? 0.158 -8.443 28.748 1.00 72.38 360 ALA A C 1
ATOM 2730 O O . ALA A 1 360 ? 0.082 -7.263 29.082 1.00 72.38 360 ALA A O 1
ATOM 2731 N N . ILE A 1 361 ? 1.307 -9.124 28.840 1.00 74.00 361 ILE A N 1
ATOM 2732 C CA . ILE A 1 361 ? 2.571 -8.518 29.310 1.00 74.00 361 ILE A CA 1
ATOM 2733 C C . ILE A 1 361 ? 3.073 -7.477 28.291 1.00 74.00 361 ILE A C 1
ATOM 2735 O O . ILE A 1 361 ? 3.515 -6.385 28.654 1.00 74.00 361 ILE A O 1
ATOM 2739 N N . GLY A 1 362 ? 2.946 -7.780 26.998 1.00 71.38 362 GLY A N 1
ATOM 2740 C CA . GLY A 1 362 ? 3.303 -6.878 25.906 1.00 71.38 362 GLY A CA 1
ATOM 2741 C C . GLY A 1 362 ? 2.433 -5.627 25.865 1.00 71.38 362 GLY A C 1
ATOM 2742 O O . GLY A 1 362 ? 2.941 -4.541 25.590 1.00 71.38 362 GLY A O 1
ATOM 2743 N N . ALA A 1 363 ? 1.154 -5.765 26.225 1.00 76.25 363 ALA A N 1
ATOM 2744 C CA . ALA A 1 363 ? 0.251 -4.643 26.424 1.00 76.25 363 ALA A CA 1
ATOM 2745 C C . ALA A 1 363 ? 0.587 -3.830 27.683 1.00 76.25 363 ALA A C 1
ATOM 2747 O O . ALA A 1 363 ? 0.686 -2.608 27.612 1.00 76.25 363 ALA A O 1
ATOM 2748 N N . ALA A 1 364 ? 0.819 -4.483 28.825 1.00 78.69 364 ALA A N 1
ATOM 2749 C CA . ALA A 1 364 ? 1.124 -3.811 30.090 1.00 78.69 364 ALA A CA 1
ATOM 2750 C C . ALA A 1 364 ? 2.431 -2.998 30.050 1.00 78.69 364 ALA A C 1
ATOM 2752 O O . ALA A 1 364 ? 2.546 -1.973 30.713 1.00 78.69 364 ALA A O 1
ATOM 2753 N N . THR A 1 365 ? 3.411 -3.426 29.251 1.00 75.81 365 THR A N 1
ATOM 2754 C CA . THR A 1 365 ? 4.697 -2.726 29.093 1.00 75.81 365 THR A CA 1
ATOM 2755 C C . THR A 1 365 ? 4.669 -1.611 28.035 1.00 75.81 365 THR A C 1
ATOM 2757 O O . THR A 1 365 ? 5.709 -0.990 27.790 1.00 75.81 365 THR A O 1
ATOM 2760 N N . ALA A 1 366 ? 3.548 -1.392 27.335 1.00 77.00 366 ALA A N 1
ATOM 2761 C CA . ALA A 1 366 ? 3.458 -0.480 26.191 1.00 77.00 366 ALA A CA 1
ATOM 2762 C C . ALA A 1 366 ? 3.506 0.999 26.600 1.00 77.00 366 ALA A C 1
ATOM 2764 O O . ALA A 1 366 ? 3.003 1.392 27.648 1.00 77.00 366 ALA A O 1
ATOM 2765 N N . ARG A 1 367 ? 4.142 1.831 25.764 1.00 79.06 367 ARG A N 1
ATOM 2766 C CA . ARG A 1 367 ? 4.364 3.260 26.043 1.00 79.06 367 ARG A CA 1
ATOM 2767 C C . ARG A 1 367 ? 3.436 4.133 25.210 1.00 79.06 367 ARG A C 1
ATOM 2769 O O . ARG A 1 367 ? 3.138 3.795 24.069 1.00 79.06 367 ARG A O 1
ATOM 2776 N N . VAL A 1 368 ? 3.028 5.276 25.750 1.00 83.31 368 VAL A N 1
ATOM 2777 C CA . VAL A 1 368 ? 2.364 6.334 24.972 1.00 83.31 368 VAL A CA 1
ATOM 2778 C C . VAL A 1 368 ? 3.343 6.881 23.923 1.00 83.31 368 VAL A C 1
ATOM 2780 O O . VAL A 1 368 ? 4.547 6.930 24.170 1.00 83.31 368 VAL A O 1
ATOM 2783 N N . SER A 1 369 ? 2.855 7.308 22.758 1.00 82.75 369 SER A N 1
ATOM 2784 C CA . SER A 1 369 ? 3.670 8.037 21.779 1.00 82.75 369 SER A CA 1
ATOM 2785 C C . SER A 1 369 ? 2.899 9.166 21.097 1.00 82.75 369 SER A C 1
ATOM 2787 O O . SER A 1 369 ? 1.668 9.191 21.101 1.00 82.75 369 SER A O 1
ATOM 2789 N N . GLY A 1 370 ? 3.632 10.104 20.501 1.00 81.31 370 GLY A N 1
ATOM 2790 C CA . GLY A 1 370 ? 3.126 11.041 19.504 1.00 81.31 370 GLY A CA 1
ATOM 2791 C C . GLY A 1 370 ? 3.867 10.828 18.186 1.00 81.31 370 GLY A C 1
ATOM 2792 O O . GLY A 1 370 ? 5.087 10.675 18.190 1.00 81.31 370 GLY A O 1
ATOM 2793 N N . ILE A 1 371 ? 3.149 10.836 17.061 1.00 78.56 371 ILE A N 1
ATOM 2794 C CA . ILE A 1 371 ? 3.724 10.794 15.707 1.00 78.56 371 ILE A CA 1
ATOM 2795 C C . ILE A 1 371 ? 3.038 11.872 14.867 1.00 78.56 371 ILE A C 1
ATOM 2797 O O . ILE A 1 371 ? 1.811 11.990 14.906 1.00 78.56 371 ILE A O 1
ATOM 2801 N N . ILE A 1 372 ? 3.822 12.635 14.105 1.00 75.88 372 ILE A N 1
ATOM 2802 C CA . ILE A 1 372 ? 3.337 13.548 13.063 1.00 75.88 372 ILE A CA 1
ATOM 2803 C C . ILE A 1 372 ? 4.075 13.243 11.762 1.00 75.88 372 ILE A C 1
ATOM 2805 O O . ILE A 1 372 ? 5.298 13.141 11.756 1.00 75.88 372 ILE A O 1
ATOM 2809 N N . ASP A 1 373 ? 3.321 13.145 10.671 1.00 73.62 373 ASP A N 1
ATOM 2810 C CA . ASP A 1 373 ? 3.795 12.952 9.301 1.00 73.62 373 ASP A CA 1
ATOM 2811 C C . ASP A 1 373 ? 3.051 13.959 8.411 1.00 73.62 373 ASP A C 1
ATOM 2813 O O . ASP A 1 373 ? 1.836 13.868 8.246 1.00 73.62 373 ASP A O 1
ATOM 2817 N N . THR A 1 374 ? 3.759 14.983 7.936 1.00 72.56 374 THR A N 1
ATOM 2818 C CA . THR A 1 374 ? 3.178 16.182 7.299 1.00 72.56 374 THR A CA 1
ATOM 2819 C C . THR A 1 374 ? 4.073 16.698 6.171 1.00 72.56 374 THR A C 1
ATOM 2821 O O . THR A 1 374 ? 5.278 16.449 6.183 1.00 72.56 374 THR A O 1
ATOM 2824 N N . ILE A 1 375 ? 3.520 17.450 5.211 1.00 75.62 375 ILE A N 1
ATOM 2825 C CA . ILE A 1 375 ? 4.309 18.269 4.275 1.00 75.62 375 ILE A CA 1
ATOM 2826 C C . ILE A 1 375 ? 4.234 19.723 4.724 1.00 75.62 375 ILE A C 1
ATOM 2828 O O . ILE A 1 375 ? 3.153 20.297 4.799 1.00 75.62 375 ILE A O 1
ATOM 2832 N N . GLU A 1 376 ? 5.392 20.342 4.917 1.00 76.94 376 GLU A N 1
ATOM 2833 C CA . GLU A 1 376 ? 5.508 21.753 5.285 1.00 76.94 376 GLU A CA 1
ATOM 2834 C C . GLU A 1 376 ? 6.269 22.537 4.205 1.00 76.94 376 GLU A C 1
ATOM 2836 O O . GLU A 1 376 ? 7.083 21.982 3.452 1.00 76.94 376 GLU A O 1
ATOM 2841 N N . SER A 1 377 ? 6.013 23.846 4.139 1.00 75.12 377 SER A N 1
ATOM 2842 C CA . SER A 1 377 ? 6.801 24.771 3.319 1.00 75.12 377 SER A CA 1
ATOM 2843 C C . SER A 1 377 ? 8.061 25.216 4.063 1.00 75.12 377 SER A C 1
ATOM 2845 O O . SER A 1 377 ? 8.006 25.637 5.218 1.00 75.12 377 SER A O 1
ATOM 2847 N N . THR A 1 378 ? 9.194 25.168 3.369 1.00 73.56 378 THR A N 1
ATOM 2848 C CA . THR A 1 378 ? 10.495 25.706 3.787 1.00 73.56 378 THR A CA 1
ATOM 2849 C C . THR A 1 378 ? 10.869 26.952 2.972 1.00 73.56 378 THR A C 1
ATOM 2851 O O . THR A 1 378 ? 12.046 27.236 2.771 1.00 73.56 378 THR A O 1
ATOM 2854 N N . GLU A 1 379 ? 9.879 27.658 2.415 1.00 73.81 379 GLU A N 1
ATOM 2855 C CA . GLU A 1 379 ? 10.092 28.836 1.558 1.00 73.81 379 GLU A CA 1
ATOM 2856 C C . GLU A 1 379 ? 10.390 30.095 2.373 1.00 73.81 379 GLU A C 1
ATOM 2858 O O . GLU A 1 379 ? 11.294 30.860 2.051 1.00 73.81 379 GLU A O 1
ATOM 2863 N N . THR A 1 380 ? 9.651 30.281 3.468 1.00 72.88 380 THR A N 1
ATOM 2864 C CA . THR A 1 380 ? 9.779 31.422 4.388 1.00 72.88 380 THR A CA 1
ATOM 2865 C C . THR A 1 380 ? 10.430 31.053 5.721 1.00 72.88 380 THR A C 1
ATOM 2867 O O . THR A 1 380 ? 10.762 31.938 6.510 1.00 72.88 380 THR A O 1
ATOM 2870 N N . LYS A 1 381 ? 10.626 29.755 5.983 1.00 78.69 381 LYS A N 1
ATOM 2871 C CA . LYS A 1 381 ? 11.214 29.206 7.212 1.00 78.69 381 LYS A CA 1
ATOM 2872 C C . LYS A 1 381 ? 12.330 28.230 6.867 1.00 78.69 381 LYS A C 1
ATOM 2874 O O . LYS A 1 381 ? 12.191 27.417 5.956 1.00 78.69 381 LYS A O 1
ATOM 2879 N N . SER A 1 382 ? 13.415 28.255 7.633 1.00 81.75 382 SER A N 1
ATOM 2880 C CA . SER A 1 382 ? 14.469 27.246 7.510 1.00 81.75 382 SER A CA 1
ATOM 2881 C C . SER A 1 382 ? 13.972 25.868 7.962 1.00 81.75 382 SER A C 1
ATOM 2883 O O . SER A 1 382 ? 13.116 25.755 8.843 1.00 81.75 382 SER A O 1
ATOM 2885 N N . THR A 1 383 ? 14.567 24.800 7.425 1.00 80.00 383 THR A N 1
ATOM 2886 C CA . THR A 1 383 ? 14.267 23.413 7.822 1.00 80.00 383 THR A CA 1
ATOM 2887 C C . THR A 1 383 ? 14.385 23.195 9.335 1.00 80.00 383 THR A C 1
ATOM 2889 O O . THR A 1 383 ? 13.624 22.414 9.896 1.00 80.00 383 THR A O 1
ATOM 2892 N N . ALA A 1 384 ? 15.298 23.901 10.013 1.00 82.94 384 ALA A N 1
ATOM 2893 C CA . ALA A 1 384 ? 15.453 23.837 11.466 1.00 82.94 384 ALA A CA 1
ATOM 2894 C C . ALA A 1 384 ? 14.242 24.429 12.213 1.00 82.94 384 ALA A C 1
ATOM 2896 O O . ALA A 1 384 ? 13.725 23.793 13.127 1.00 82.94 384 ALA A O 1
ATOM 2897 N N . GLN A 1 385 ? 13.738 25.590 11.780 1.00 85.31 385 GLN A N 1
ATOM 2898 C CA . GLN A 1 385 ? 12.546 26.221 12.367 1.00 85.31 385 GLN A CA 1
ATOM 2899 C C . GLN A 1 385 ? 11.297 25.351 12.173 1.00 85.31 385 GLN A C 1
ATOM 2901 O O . GLN A 1 385 ? 10.543 25.127 13.116 1.00 85.31 385 GLN A O 1
ATOM 2906 N N . VAL A 1 386 ? 11.112 24.797 10.971 1.00 84.44 386 VAL A N 1
ATOM 2907 C CA . VAL A 1 386 ? 9.999 23.881 10.674 1.00 84.44 386 VAL A CA 1
ATOM 2908 C C . VAL A 1 386 ? 10.084 22.613 11.537 1.00 84.44 386 VAL A C 1
ATOM 2910 O O . VAL A 1 386 ? 9.089 22.214 12.143 1.00 84.44 386 VAL A O 1
ATOM 2913 N N . LYS A 1 387 ? 11.279 22.019 11.679 1.00 85.81 387 LYS A N 1
ATOM 2914 C CA . LYS A 1 387 ? 11.520 20.877 12.579 1.00 85.81 387 LYS A CA 1
ATOM 2915 C C . LYS A 1 387 ? 11.194 21.200 14.038 1.00 85.81 387 LYS A C 1
ATOM 2917 O O . LYS A 1 387 ? 10.595 20.362 14.709 1.00 85.81 387 LYS A O 1
ATOM 2922 N N . GLU A 1 388 ? 11.530 22.391 14.528 1.00 87.44 388 GLU A N 1
ATOM 2923 C CA . GLU A 1 388 ? 11.210 22.820 15.896 1.00 87.44 388 GLU A CA 1
ATOM 2924 C C . GLU A 1 388 ? 9.690 22.970 16.108 1.00 87.44 388 GLU A C 1
ATOM 2926 O O . GLU A 1 388 ? 9.144 22.493 17.105 1.00 87.44 388 GLU A O 1
ATOM 2931 N N . GLU A 1 389 ? 8.979 23.562 15.144 1.00 87.38 389 GLU A N 1
ATOM 2932 C CA . GLU A 1 389 ? 7.517 23.711 15.185 1.00 87.38 389 GLU A CA 1
ATOM 2933 C C . GLU A 1 389 ? 6.784 22.363 15.141 1.00 87.38 389 GLU A C 1
ATOM 2935 O O . GLU A 1 389 ? 5.823 22.150 15.888 1.00 87.38 389 GLU A O 1
ATOM 2940 N N . ILE A 1 390 ? 7.230 21.422 14.301 1.00 86.75 390 ILE A N 1
ATOM 2941 C CA . ILE A 1 390 ? 6.696 20.053 14.307 1.00 86.75 390 ILE A CA 1
ATOM 2942 C C . ILE A 1 390 ? 7.060 19.344 15.618 1.00 86.75 390 ILE A C 1
ATOM 2944 O O . ILE A 1 390 ? 6.199 18.678 16.178 1.00 86.75 390 ILE A O 1
ATOM 2948 N N . SER A 1 391 ? 8.269 19.522 16.163 1.00 88.75 391 SER A N 1
ATOM 2949 C CA . SER A 1 391 ? 8.679 18.902 17.437 1.00 88.75 391 SER A CA 1
ATOM 2950 C C . SER A 1 391 ? 7.795 19.333 18.612 1.00 88.75 391 SER A C 1
ATOM 2952 O O . SER A 1 391 ? 7.423 18.503 19.439 1.00 88.75 391 SER A O 1
ATOM 2954 N N . LYS A 1 392 ? 7.373 20.604 18.656 1.00 89.56 392 LYS A N 1
ATOM 2955 C CA . LYS A 1 392 ? 6.415 21.097 19.662 1.00 89.56 392 LYS A CA 1
ATOM 2956 C C . LYS A 1 392 ? 5.018 20.483 19.485 1.00 89.56 392 LYS A C 1
ATOM 2958 O O . LYS A 1 392 ? 4.417 20.053 20.468 1.00 89.56 392 LYS A O 1
ATOM 2963 N N . ARG A 1 393 ? 4.513 20.378 18.244 1.00 88.06 393 ARG A N 1
ATOM 2964 C CA . ARG A 1 393 ? 3.235 19.691 17.933 1.00 88.06 393 ARG A CA 1
ATOM 2965 C C . ARG A 1 393 ? 3.290 18.196 18.300 1.00 88.06 393 ARG A C 1
ATOM 2967 O O . ARG A 1 393 ? 2.404 17.699 18.983 1.00 88.06 393 ARG A O 1
ATOM 2974 N N . VAL A 1 394 ? 4.382 17.549 17.902 1.00 86.94 394 VAL A N 1
ATOM 2975 C CA . VAL A 1 394 ? 5.047 16.359 18.446 1.00 86.94 394 VAL A CA 1
ATOM 2976 C C . VAL A 1 394 ? 4.717 15.965 19.884 1.00 86.94 394 VAL A C 1
ATOM 2978 O O . VAL A 1 394 ? 3.899 15.100 20.202 1.00 86.94 394 VAL A O 1
ATOM 2981 N N . ILE A 1 395 ? 5.400 16.694 20.764 1.00 89.12 395 ILE A N 1
ATOM 2982 C CA . ILE A 1 395 ? 5.355 16.570 22.215 1.00 89.12 395 ILE A CA 1
ATOM 2983 C C . ILE A 1 395 ? 3.929 16.777 22.721 1.00 89.12 395 ILE A C 1
ATOM 2985 O O . ILE A 1 395 ? 3.408 15.911 23.422 1.00 89.12 395 ILE A O 1
ATOM 2989 N N . LYS A 1 396 ? 3.250 17.847 22.278 1.00 88.12 396 LYS A N 1
ATOM 2990 C CA . LYS A 1 396 ? 1.845 18.082 22.634 1.00 88.12 396 LYS A CA 1
ATOM 2991 C C . LYS A 1 396 ? 0.966 16.880 22.274 1.00 88.12 396 LYS A C 1
ATOM 2993 O O . LYS A 1 396 ? 0.101 16.506 23.061 1.00 88.12 396 LYS A O 1
ATOM 2998 N N . LYS A 1 397 ? 1.198 16.233 21.125 1.00 83.75 397 LYS A N 1
ATOM 2999 C CA . LYS A 1 397 ? 0.402 15.076 20.709 1.00 83.75 397 LYS A CA 1
ATOM 3000 C C . LYS A 1 397 ? 0.631 13.843 21.582 1.00 83.75 397 LYS A C 1
ATOM 3002 O O . LYS A 1 397 ? -0.320 13.114 21.849 1.00 83.75 397 LYS A O 1
ATOM 3007 N N . ALA A 1 398 ? 1.856 13.627 22.058 1.00 84.69 398 ALA A N 1
ATOM 3008 C CA . ALA A 1 398 ? 2.143 12.580 23.036 1.00 84.69 398 ALA A CA 1
ATOM 3009 C C . ALA A 1 398 ? 1.446 12.858 24.384 1.00 84.69 398 ALA A C 1
ATOM 3011 O O . ALA A 1 398 ? 0.891 11.937 24.982 1.00 84.69 398 ALA A O 1
ATOM 3012 N N . VAL A 1 399 ? 1.407 14.121 24.827 1.00 85.38 399 VAL A N 1
ATOM 3013 C CA . VAL A 1 399 ? 0.687 14.539 26.045 1.00 85.38 399 VAL A CA 1
ATOM 3014 C C . VAL A 1 399 ? -0.828 14.349 25.895 1.00 85.38 399 VAL A C 1
ATOM 3016 O O . VAL A 1 399 ? -1.452 13.734 26.754 1.00 85.38 399 VAL A O 1
ATOM 3019 N N . GLU A 1 400 ? -1.420 14.750 24.763 1.00 81.31 400 GLU A N 1
ATOM 3020 C CA . GLU A 1 400 ? -2.833 14.473 24.428 1.00 81.31 400 GLU A CA 1
ATOM 3021 C C . GLU A 1 400 ? -3.175 12.967 24.437 1.00 81.31 400 GLU A C 1
ATOM 3023 O O . GLU A 1 400 ? -4.323 12.595 24.689 1.00 81.31 400 GLU A O 1
ATOM 3028 N N . ASN A 1 401 ? -2.194 12.097 24.174 1.00 78.00 401 ASN A N 1
ATOM 3029 C CA . ASN A 1 401 ? -2.349 10.642 24.219 1.00 78.00 401 ASN A CA 1
ATOM 3030 C C . ASN A 1 401 ? -2.122 10.037 25.627 1.00 78.00 401 ASN A C 1
ATOM 3032 O O . ASN A 1 401 ? -2.340 8.837 25.796 1.00 78.00 401 ASN A O 1
ATOM 3036 N N . GLY A 1 402 ? -1.729 10.838 26.630 1.00 76.75 402 GLY A N 1
ATOM 3037 C CA . GLY A 1 402 ? -1.571 10.432 28.036 1.00 76.75 402 GLY A CA 1
ATOM 3038 C C . GLY A 1 402 ? -0.138 10.441 28.595 1.00 76.75 402 GLY A C 1
ATOM 3039 O O . GLY A 1 402 ? 0.083 9.907 29.681 1.00 76.75 402 GLY A O 1
ATOM 3040 N N . ALA A 1 403 ? 0.845 10.998 27.878 1.00 79.81 403 ALA A N 1
ATOM 3041 C CA . ALA A 1 403 ? 2.220 11.122 28.375 1.00 79.81 403 ALA A CA 1
ATOM 3042 C C . ALA A 1 403 ? 2.407 12.347 29.290 1.00 79.81 403 ALA A C 1
ATOM 3044 O O . ALA A 1 403 ? 1.784 13.386 29.081 1.00 79.81 403 ALA A O 1
ATOM 3045 N N . ARG A 1 404 ? 3.321 12.254 30.263 1.00 79.81 404 ARG A N 1
ATOM 3046 C CA . ARG A 1 404 ? 3.677 13.369 31.157 1.00 79.81 404 ARG A CA 1
ATOM 3047 C C . ARG A 1 404 ? 4.639 14.337 30.462 1.00 79.81 404 ARG A C 1
ATOM 3049 O O . ARG A 1 404 ? 5.678 13.895 29.973 1.00 79.81 404 ARG A O 1
ATOM 3056 N N . GLU A 1 405 ? 4.299 15.625 30.400 1.00 81.44 405 GLU A N 1
ATOM 3057 C CA . GLU A 1 405 ? 4.951 16.619 29.521 1.00 81.44 405 GLU A CA 1
ATOM 3058 C C . GLU A 1 405 ? 6.477 16.723 29.703 1.00 81.44 405 GLU A C 1
ATOM 3060 O O . GLU A 1 405 ? 7.212 16.711 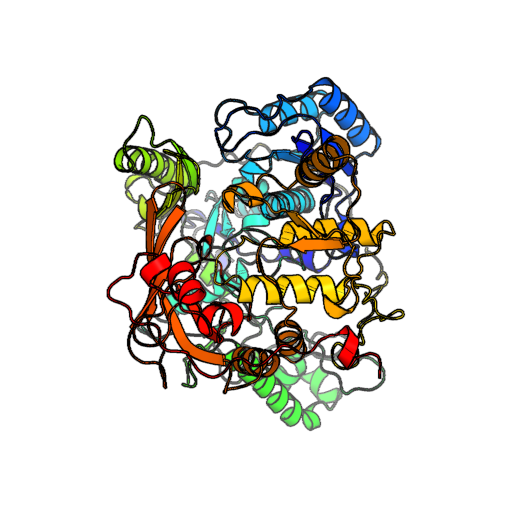28.717 1.00 81.44 405 GLU A O 1
ATOM 3065 N N . ASP A 1 406 ? 6.966 16.720 30.945 1.00 82.94 406 ASP A N 1
ATOM 3066 C CA . ASP A 1 406 ? 8.396 16.762 31.301 1.00 82.94 406 ASP A CA 1
ATOM 3067 C C . ASP A 1 406 ? 9.186 15.498 30.909 1.00 82.94 406 ASP A C 1
ATOM 3069 O O . ASP A 1 406 ? 10.416 15.513 30.918 1.00 82.94 406 ASP A O 1
ATOM 3073 N N . THR A 1 407 ? 8.505 14.397 30.575 1.00 81.56 407 THR A N 1
ATOM 3074 C CA . THR A 1 407 ? 9.151 13.126 30.203 1.00 81.56 407 THR A CA 1
ATOM 3075 C C . THR A 1 407 ? 9.285 12.922 28.698 1.00 81.56 407 THR A C 1
ATOM 3077 O O . THR A 1 407 ? 10.010 12.017 28.285 1.00 81.56 407 THR A O 1
ATOM 3080 N N . VAL A 1 408 ? 8.582 13.699 27.868 1.00 86.81 408 VAL A N 1
ATOM 3081 C CA . VAL A 1 408 ? 8.493 13.439 26.425 1.00 86.81 408 VAL A CA 1
ATOM 3082 C C . VAL A 1 408 ? 9.710 13.988 25.682 1.00 86.81 408 VAL A C 1
ATOM 3084 O O . VAL A 1 408 ? 10.004 15.179 25.732 1.00 86.81 408 VAL A O 1
ATOM 3087 N N . GLN A 1 409 ? 10.361 13.129 24.899 1.00 85.81 409 GLN A N 1
ATOM 3088 C CA . GLN A 1 409 ? 11.449 13.500 23.995 1.00 85.81 409 GLN A CA 1
ATOM 3089 C C . GLN A 1 409 ? 11.170 13.043 22.560 1.00 85.81 409 GLN A C 1
ATOM 3091 O O . GLN A 1 409 ? 10.520 12.019 22.334 1.00 85.81 409 GLN A O 1
ATOM 3096 N N . VAL A 1 410 ? 11.694 13.782 21.580 1.00 85.25 410 VAL A N 1
ATOM 3097 C CA . VAL A 1 410 ? 11.726 13.354 20.174 1.00 85.25 410 VAL A CA 1
ATOM 3098 C C . VAL A 1 410 ? 12.813 12.292 20.005 1.00 85.25 410 VAL A C 1
ATOM 3100 O O . VAL A 1 410 ? 13.946 12.503 20.429 1.00 85.25 410 VAL A O 1
ATOM 3103 N N . VAL A 1 411 ? 12.469 11.162 19.385 1.00 78.44 411 VAL A N 1
ATOM 3104 C CA . VAL A 1 411 ? 13.378 10.015 19.173 1.00 78.44 411 VAL A CA 1
ATOM 3105 C C . VAL A 1 411 ? 13.620 9.680 17.704 1.00 78.44 411 VAL A C 1
ATOM 3107 O O . VAL A 1 411 ? 14.583 8.991 17.390 1.00 78.44 411 VAL A O 1
ATOM 3110 N N . GLU A 1 412 ? 12.779 10.184 16.804 1.00 74.25 412 GLU A N 1
ATOM 3111 C CA . GLU A 1 412 ? 12.853 9.933 15.364 1.00 74.25 412 GLU A CA 1
ATOM 3112 C C . GLU A 1 412 ? 12.483 11.222 14.628 1.00 74.25 412 GLU A C 1
ATOM 3114 O O . GLU A 1 412 ? 11.549 11.918 15.041 1.00 74.25 412 GLU A O 1
ATOM 3119 N N . MET A 1 413 ? 13.226 11.573 13.575 1.00 78.44 413 MET A N 1
ATOM 3120 C CA . MET A 1 413 ? 13.012 12.809 12.819 1.00 78.44 413 MET A CA 1
ATOM 3121 C C . MET A 1 413 ? 13.523 12.690 11.378 1.00 78.44 413 MET A C 1
ATOM 3123 O O . MET A 1 413 ? 14.627 13.142 11.052 1.00 78.44 413 MET A O 1
ATOM 3127 N N . ASP A 1 414 ? 12.679 12.166 10.499 1.00 70.88 414 ASP A N 1
ATOM 3128 C CA . ASP A 1 414 ? 12.939 12.126 9.064 1.00 70.88 414 ASP A CA 1
ATOM 3129 C C . ASP A 1 414 ? 12.546 13.433 8.370 1.00 70.88 414 ASP A C 1
ATOM 3131 O O . ASP A 1 414 ? 11.611 14.147 8.750 1.00 70.88 414 ASP A O 1
ATOM 3135 N N . HIS A 1 415 ? 13.277 13.739 7.301 1.00 75.69 415 HIS A N 1
ATOM 3136 C CA . HIS A 1 415 ? 13.061 14.895 6.439 1.00 75.69 415 HIS A CA 1
ATOM 3137 C C . HIS A 1 415 ? 13.281 14.482 4.982 1.00 75.69 415 HIS A C 1
ATOM 3139 O O . HIS A 1 415 ? 14.373 14.068 4.602 1.00 75.69 415 HIS A O 1
ATOM 3145 N N . ILE A 1 416 ? 12.227 14.577 4.171 1.00 70.94 416 ILE A N 1
ATOM 3146 C CA . ILE A 1 416 ? 12.195 14.099 2.786 1.00 70.94 416 ILE A CA 1
ATOM 3147 C C . ILE A 1 416 ? 11.774 15.268 1.878 1.00 70.94 416 ILE A C 1
ATOM 3149 O O . ILE A 1 416 ? 10.585 15.596 1.806 1.00 70.94 416 ILE A O 1
ATOM 3153 N N . PRO A 1 417 ? 12.718 15.928 1.180 1.00 67.19 417 PRO A N 1
ATOM 3154 C CA . PRO A 1 417 ? 12.402 16.949 0.182 1.00 67.19 417 PRO A CA 1
ATOM 3155 C C . PRO A 1 417 ? 11.523 16.391 -0.943 1.00 67.19 417 PRO A C 1
ATOM 3157 O O . PRO A 1 417 ? 11.774 15.291 -1.438 1.00 67.19 417 PRO A O 1
ATOM 3160 N N . LEU A 1 418 ? 10.507 17.145 -1.373 1.00 66.31 418 LEU A N 1
ATOM 3161 C CA . LEU A 1 418 ? 9.620 16.699 -2.451 1.00 66.31 418 LEU A CA 1
ATOM 3162 C C . LEU A 1 418 ? 10.238 16.954 -3.832 1.00 66.31 418 LEU A C 1
ATOM 3164 O O . LEU A 1 418 ? 10.785 18.024 -4.097 1.00 66.31 418 LEU A O 1
ATOM 3168 N N . GLN A 1 419 ? 10.121 15.979 -4.738 1.00 55.38 419 GLN A N 1
ATOM 3169 C CA . GLN A 1 419 ? 10.623 16.129 -6.107 1.00 55.38 419 GLN A CA 1
ATOM 3170 C C . GLN A 1 419 ? 9.837 17.199 -6.876 1.00 55.38 419 GLN A C 1
ATOM 3172 O O . GLN A 1 419 ? 8.639 17.362 -6.651 1.00 55.38 419 GLN A O 1
ATOM 3177 N N . TYR A 1 420 ? 10.497 17.900 -7.802 1.00 57.88 420 TYR A N 1
ATOM 3178 C CA . TYR A 1 420 ? 9.919 18.924 -8.696 1.00 57.88 420 TYR A CA 1
ATOM 3179 C C . TYR A 1 420 ? 9.123 20.073 -8.038 1.00 57.88 420 TYR A C 1
ATOM 3181 O O . TYR A 1 420 ? 8.565 20.905 -8.750 1.00 57.88 420 TYR A O 1
ATOM 3189 N N . ILE A 1 421 ? 9.106 20.173 -6.706 1.00 63.78 421 ILE A N 1
ATOM 3190 C CA . ILE A 1 421 ? 8.382 21.195 -5.945 1.00 63.78 421 ILE A CA 1
ATOM 3191 C C . ILE A 1 421 ? 9.409 21.940 -5.097 1.00 63.78 421 ILE A C 1
ATOM 3193 O O . ILE A 1 421 ? 9.969 21.390 -4.149 1.00 63.78 421 ILE A O 1
ATOM 3197 N N . ALA A 1 422 ? 9.687 23.192 -5.457 1.00 62.78 422 ALA A N 1
ATOM 3198 C CA . ALA A 1 422 ? 10.608 24.020 -4.691 1.00 62.78 422 ALA A CA 1
ATOM 3199 C C . ALA A 1 422 ? 10.085 24.225 -3.262 1.00 62.78 422 ALA A C 1
ATOM 3201 O O . ALA A 1 422 ? 8.883 24.366 -3.043 1.00 62.78 422 ALA A O 1
ATOM 3202 N N . ASN A 1 423 ? 11.007 24.262 -2.299 1.00 67.38 423 ASN A N 1
ATOM 3203 C CA . ASN A 1 423 ? 10.740 24.682 -0.925 1.00 67.38 423 ASN A CA 1
ATOM 3204 C C . ASN A 1 423 ? 9.602 23.926 -0.203 1.00 67.38 423 ASN A C 1
ATOM 3206 O O . ASN A 1 423 ? 8.965 24.487 0.685 1.00 67.38 423 ASN A O 1
ATOM 3210 N N . LYS A 1 424 ? 9.346 22.654 -0.539 1.00 71.88 424 LYS A N 1
ATOM 3211 C CA . LYS A 1 424 ? 8.456 21.776 0.238 1.00 71.88 424 LYS A CA 1
ATOM 3212 C C . LYS A 1 424 ? 9.140 20.479 0.634 1.00 71.88 424 LYS A C 1
ATOM 3214 O O . LYS A 1 424 ? 9.948 19.921 -0.108 1.00 71.88 424 LYS A O 1
ATOM 3219 N N . SER A 1 425 ? 8.822 19.990 1.825 1.00 73.75 425 SER A N 1
ATOM 3220 C CA . SER A 1 425 ? 9.373 18.743 2.355 1.00 73.75 425 SER A CA 1
ATOM 3221 C C . SER A 1 425 ? 8.350 18.015 3.214 1.00 73.75 425 SER A C 1
ATOM 3223 O O . SER A 1 425 ? 7.621 18.649 3.973 1.00 73.75 425 SER A O 1
ATOM 3225 N N . ARG A 1 426 ? 8.339 16.685 3.121 1.00 77.31 426 ARG A N 1
ATOM 3226 C CA . ARG A 1 426 ? 7.670 15.809 4.083 1.00 77.31 426 ARG A CA 1
ATOM 3227 C C . ARG A 1 426 ? 8.556 15.656 5.322 1.00 77.31 426 ARG A C 1
ATOM 3229 O O . ARG A 1 426 ? 9.777 15.543 5.202 1.00 77.31 426 ARG A O 1
ATOM 3236 N N . PHE A 1 427 ? 7.948 15.647 6.497 1.00 76.62 427 PHE A N 1
ATOM 3237 C CA . PHE A 1 427 ? 8.604 15.457 7.785 1.00 76.62 427 PHE A CA 1
ATOM 3238 C C . PHE A 1 427 ? 7.857 14.384 8.563 1.00 76.62 427 PHE A C 1
ATOM 3240 O O . PHE A 1 427 ? 6.638 14.484 8.686 1.00 76.62 427 PHE A O 1
ATOM 3247 N N . ILE A 1 428 ? 8.582 13.408 9.108 1.00 76.06 428 ILE A N 1
ATOM 3248 C CA . ILE A 1 428 ? 8.032 12.371 9.987 1.00 76.06 428 ILE A CA 1
ATOM 3249 C C . ILE A 1 428 ? 8.772 12.485 11.316 1.00 76.06 428 ILE A C 1
ATOM 3251 O O . ILE A 1 428 ? 9.991 12.337 11.352 1.00 76.06 428 ILE A O 1
ATOM 3255 N N . ILE A 1 429 ? 8.066 12.816 12.397 1.00 81.38 429 ILE A N 1
ATOM 3256 C CA . ILE A 1 429 ? 8.667 13.022 13.720 1.00 81.38 429 ILE A CA 1
ATOM 3257 C C . ILE A 1 429 ? 7.905 12.203 14.763 1.00 81.38 429 ILE A C 1
ATOM 3259 O O . ILE A 1 429 ? 6.678 12.310 14.856 1.00 81.38 429 ILE A O 1
ATOM 3263 N N . LYS A 1 430 ? 8.634 11.415 15.564 1.00 81.38 430 LYS A N 1
ATOM 3264 C CA . LYS A 1 430 ? 8.101 10.594 16.665 1.00 81.38 430 LYS A CA 1
ATOM 3265 C C . LYS A 1 430 ? 8.646 11.065 18.007 1.00 81.38 430 LYS A C 1
ATOM 3267 O O . LYS A 1 430 ? 9.848 11.292 18.156 1.00 81.38 430 LYS A O 1
ATOM 3272 N N . ALA A 1 431 ? 7.765 11.161 18.997 1.00 85.19 431 ALA A N 1
ATOM 3273 C CA . ALA A 1 431 ? 8.106 11.455 20.381 1.00 85.19 431 ALA A CA 1
ATOM 3274 C C . ALA A 1 431 ? 7.552 10.390 21.337 1.00 85.19 431 ALA A C 1
ATOM 3276 O O . ALA A 1 431 ? 6.439 9.894 21.151 1.00 85.19 431 ALA A O 1
ATOM 3277 N N . ILE A 1 432 ? 8.333 10.045 22.363 1.00 81.62 432 ILE A N 1
ATOM 3278 C CA . ILE A 1 432 ? 7.991 9.053 23.394 1.00 81.62 432 ILE A CA 1
ATOM 3279 C C . ILE A 1 432 ? 8.420 9.553 24.784 1.00 81.62 432 ILE A C 1
ATOM 3281 O O . ILE A 1 432 ? 9.356 10.352 24.876 1.00 81.62 432 ILE A O 1
ATOM 3285 N N . PRO A 1 433 ? 7.788 9.082 25.873 1.00 77.38 433 PRO A N 1
ATOM 3286 C CA . PRO A 1 433 ? 8.230 9.379 27.224 1.00 77.38 433 PRO A CA 1
ATOM 3287 C C . PRO A 1 433 ? 9.473 8.561 27.620 1.00 77.38 433 PRO A C 1
ATOM 3289 O O . PRO A 1 433 ? 9.609 7.369 27.310 1.00 77.38 433 PRO A O 1
ATOM 3292 N N . LEU A 1 434 ? 10.371 9.224 28.350 1.00 66.25 434 LEU A N 1
ATOM 3293 C CA . LEU A 1 434 ? 11.541 8.650 29.018 1.00 66.25 434 LEU A CA 1
ATOM 3294 C C . LEU A 1 434 ? 11.138 7.682 30.145 1.00 66.25 434 LEU A C 1
ATOM 3296 O O . LEU A 1 434 ? 11.750 6.623 30.285 1.00 66.25 434 LEU A O 1
ATOM 3300 N N . SER A 1 435 ? 10.088 8.028 30.900 1.00 57.31 435 SER A N 1
ATOM 3301 C CA . SER A 1 435 ? 9.493 7.204 31.963 1.00 57.31 435 SER A CA 1
ATOM 3302 C C . SER A 1 435 ? 8.340 6.335 31.439 1.00 57.31 435 SER A C 1
ATOM 3304 O O . SER A 1 435 ? 7.754 6.617 30.394 1.00 57.31 435 SER A O 1
ATOM 3306 N N . THR A 1 436 ? 8.006 5.271 32.169 1.00 52.31 436 THR A N 1
ATOM 3307 C CA . THR A 1 436 ? 6.885 4.360 31.874 1.00 52.31 436 THR A CA 1
ATOM 3308 C C . THR A 1 436 ? 5.574 4.729 32.571 1.00 52.31 436 THR A C 1
ATOM 3310 O O . THR A 1 436 ? 4.561 4.098 32.291 1.00 52.31 436 THR A O 1
ATOM 3313 N N . GLU A 1 437 ? 5.567 5.716 33.470 1.00 47.75 437 GLU A N 1
ATOM 3314 C CA . GLU A 1 437 ? 4.376 6.087 34.248 1.00 47.75 437 GLU A CA 1
ATOM 3315 C C . GLU A 1 437 ? 3.516 7.146 33.520 1.00 47.75 437 GLU A C 1
ATOM 3317 O O . GLU A 1 437 ? 3.998 8.261 33.297 1.00 47.75 437 GLU A O 1
ATOM 3322 N N . PRO A 1 438 ? 2.260 6.831 33.133 1.00 47.12 438 PRO A N 1
ATOM 3323 C CA . PRO A 1 438 ? 1.324 7.806 32.569 1.00 47.12 438 PRO A CA 1
ATOM 3324 C C . PRO A 1 438 ? 0.723 8.708 33.659 1.00 47.12 438 PRO A C 1
ATOM 3326 O O . PRO A 1 438 ? 0.660 8.330 34.829 1.00 47.12 438 PRO A O 1
ATOM 3329 N N . GLU A 1 439 ? 0.218 9.885 33.279 1.00 45.47 439 GLU A N 1
ATOM 3330 C CA . GLU A 1 439 ? -0.513 10.741 34.224 1.00 45.47 439 GLU A CA 1
ATOM 3331 C C . GLU A 1 439 ? -1.934 10.229 34.528 1.00 45.47 439 GLU A C 1
ATOM 3333 O O . GLU A 1 439 ? -2.591 9.640 33.658 1.00 45.47 439 GLU A O 1
ATOM 3338 N N . PRO A 1 440 ? -2.473 10.519 35.730 1.00 42.81 440 PRO A N 1
ATOM 3339 C CA . PRO A 1 440 ? -3.884 10.320 36.042 1.00 42.81 440 PRO A CA 1
ATOM 3340 C C . PRO A 1 440 ? -4.763 11.336 35.291 1.00 42.81 440 PRO A C 1
ATOM 3342 O O . PRO A 1 440 ? -5.140 12.386 35.811 1.00 42.81 440 PRO A O 1
ATOM 3345 N N . VAL A 1 441 ? -5.127 11.010 34.049 1.00 44.69 441 VAL A N 1
ATOM 3346 C CA . VAL A 1 441 ? -6.069 11.807 33.252 1.00 44.69 441 VAL A CA 1
ATOM 3347 C C . VAL A 1 441 ? -7.497 11.620 33.779 1.00 44.69 441 VAL A C 1
ATOM 3349 O O . VAL A 1 441 ? -8.054 10.524 33.702 1.00 44.69 441 VAL A O 1
ATOM 3352 N N . ASN A 1 442 ? -8.130 12.705 34.242 1.00 38.75 442 ASN A N 1
ATOM 3353 C CA . ASN A 1 442 ? -9.559 12.737 34.580 1.00 38.75 442 ASN A CA 1
ATOM 3354 C C . ASN A 1 442 ? -10.427 12.608 33.312 1.00 38.75 442 ASN A C 1
ATOM 3356 O O . ASN A 1 442 ? -10.896 13.596 32.746 1.00 38.75 442 ASN A O 1
ATOM 3360 N N . GLY A 1 443 ? -10.642 11.377 32.851 1.00 39.69 443 GLY A N 1
ATOM 3361 C CA . GLY A 1 443 ? -11.579 11.083 31.770 1.00 39.69 443 GLY A CA 1
ATOM 3362 C C . GLY A 1 443 ? -13.030 11.162 32.249 1.00 39.69 443 GLY A C 1
ATOM 3363 O O . GLY A 1 443 ? -13.463 10.313 33.025 1.00 39.69 443 GLY A O 1
ATOM 3364 N N . ASN A 1 444 ? -13.803 12.131 31.745 1.00 35.34 444 ASN A N 1
ATOM 3365 C CA . ASN A 1 444 ? -15.258 12.160 31.933 1.00 35.34 444 ASN A CA 1
ATOM 3366 C C . ASN A 1 444 ? -15.886 10.869 31.375 1.00 35.34 444 ASN A C 1
ATOM 3368 O O . ASN A 1 444 ? -15.855 10.634 30.166 1.00 35.34 444 ASN A O 1
ATOM 3372 N N . MET A 1 445 ? -16.478 10.045 32.245 1.00 39.44 445 MET A N 1
ATOM 3373 C CA . MET A 1 445 ? -17.157 8.797 31.855 1.00 39.44 445 MET A CA 1
ATOM 3374 C C . MET A 1 445 ? -18.634 8.997 31.452 1.00 39.44 445 MET A C 1
ATOM 3376 O O . MET A 1 445 ? -19.269 8.056 30.978 1.00 39.44 445 MET A O 1
ATOM 3380 N N . ASP A 1 446 ? -19.191 10.201 31.618 1.00 31.64 446 ASP A N 1
ATOM 3381 C CA . ASP A 1 446 ? -20.648 10.412 31.676 1.00 31.64 446 ASP A CA 1
ATOM 3382 C C . ASP A 1 446 ? -21.394 10.477 30.322 1.00 31.64 446 ASP A C 1
ATOM 3384 O O . ASP A 1 446 ? -22.625 10.433 30.304 1.00 31.64 446 ASP A O 1
ATOM 3388 N N . GLU A 1 447 ? -20.713 10.550 29.171 1.00 33.88 447 GLU A N 1
ATOM 3389 C CA . GLU A 1 447 ? -21.386 10.848 27.885 1.00 33.88 447 GLU A CA 1
ATOM 3390 C C . GLU A 1 447 ? -22.075 9.665 27.171 1.00 33.88 447 GLU A C 1
ATOM 3392 O O . GLU A 1 447 ? -22.877 9.895 26.267 1.00 33.88 447 GLU A O 1
ATOM 3397 N N . PHE A 1 448 ? -21.829 8.403 27.551 1.00 36.22 448 PHE A N 1
ATOM 3398 C CA . PHE A 1 448 ? -22.246 7.237 26.737 1.00 36.22 448 PHE A CA 1
ATOM 3399 C C . PHE A 1 448 ? -23.382 6.375 27.320 1.00 36.22 448 PHE A C 1
ATOM 3401 O O . PHE A 1 448 ? -23.638 5.259 26.862 1.00 36.22 448 PHE A O 1
ATOM 3408 N N . SER A 1 449 ? -24.133 6.905 28.287 1.00 27.33 449 SER A N 1
ATOM 3409 C CA . SER A 1 449 ? -25.304 6.240 28.877 1.00 27.33 449 SER A CA 1
ATOM 3410 C C . SER A 1 449 ? -26.615 6.572 28.140 1.00 27.33 449 SER A C 1
ATOM 3412 O O . SER A 1 449 ? -27.420 7.378 28.611 1.00 27.33 449 SER A O 1
ATOM 3414 N N . LYS A 1 450 ? -26.851 5.938 26.976 1.00 30.00 450 LYS A N 1
ATOM 3415 C CA . LYS A 1 450 ? -28.198 5.671 26.411 1.00 30.00 450 LYS A CA 1
ATOM 3416 C C . LYS A 1 450 ? -28.148 4.698 25.221 1.00 30.00 450 LYS A C 1
ATOM 3418 O O . LYS A 1 450 ? -27.279 4.797 24.366 1.00 30.00 450 LYS A O 1
ATOM 3423 N N . ASN A 1 451 ? -29.161 3.827 25.150 1.00 30.19 451 ASN A N 1
ATOM 3424 C CA . ASN A 1 451 ? -29.468 2.849 24.089 1.00 30.19 451 ASN A CA 1
ATOM 3425 C C . ASN A 1 451 ? -28.586 1.584 23.996 1.00 30.19 451 ASN A C 1
ATOM 3427 O O . ASN A 1 451 ? -27.704 1.471 23.149 1.00 30.19 451 ASN A O 1
ATOM 3431 N N . SER A 1 452 ? -28.956 0.549 24.761 1.00 25.53 452 SER A N 1
ATOM 3432 C CA . SER A 1 452 ? -28.562 -0.843 24.482 1.00 25.53 452 SER A CA 1
ATOM 3433 C C . SER A 1 452 ? -29.614 -1.867 24.951 1.00 25.53 452 SER A C 1
ATOM 3435 O O . SER A 1 452 ? -29.538 -2.424 26.042 1.00 25.53 452 SER A O 1
ATOM 3437 N N . LYS A 1 453 ? -30.598 -2.164 24.089 1.00 24.55 453 LYS A N 1
ATOM 3438 C CA . LYS A 1 453 ? -31.411 -3.394 24.159 1.00 24.55 453 LYS A CA 1
ATOM 3439 C C . LYS A 1 453 ? -31.770 -3.881 22.755 1.00 24.55 453 LYS A C 1
ATOM 3441 O O . LYS A 1 453 ? -32.699 -3.362 22.149 1.00 24.55 453 LYS A O 1
ATOM 3446 N N . GLN A 1 454 ? -31.047 -4.887 22.272 1.00 24.89 454 GLN A N 1
ATOM 3447 C CA . GLN A 1 454 ? -31.510 -5.828 21.249 1.00 24.89 454 GLN A CA 1
ATOM 3448 C C . GLN A 1 454 ? -30.621 -7.075 21.289 1.00 24.89 454 GLN A C 1
ATOM 3450 O O . GLN A 1 454 ? -29.400 -6.965 21.430 1.00 24.89 454 GLN A O 1
ATOM 3455 N N . GLU A 1 455 ? -31.254 -8.243 21.237 1.00 22.50 455 GLU A N 1
ATOM 3456 C CA . GLU A 1 455 ? -30.602 -9.552 21.305 1.00 22.50 455 GLU A CA 1
ATOM 3457 C C . GLU A 1 455 ? -29.996 -9.934 19.948 1.00 22.50 455 GLU A C 1
ATOM 3459 O O . GLU A 1 455 ? -30.450 -9.482 18.897 1.00 22.50 455 GLU A O 1
ATOM 3464 N N . ILE A 1 456 ? -28.941 -10.750 19.979 1.00 25.12 456 ILE A N 1
ATOM 3465 C CA . ILE A 1 456 ? -28.215 -11.199 18.788 1.00 25.12 456 ILE A CA 1
ATOM 3466 C C . ILE A 1 456 ? -28.678 -12.623 18.470 1.00 25.12 456 ILE A C 1
ATOM 3468 O O . ILE A 1 456 ? -28.502 -13.521 19.290 1.00 25.12 456 ILE A O 1
ATOM 3472 N N . ALA A 1 457 ? -29.264 -12.822 17.289 1.00 22.20 457 ALA A N 1
ATOM 3473 C CA . ALA A 1 457 ? -29.630 -14.146 16.788 1.00 22.20 457 ALA A CA 1
ATOM 3474 C C . ALA A 1 457 ? -28.418 -14.852 16.133 1.00 22.20 457 ALA A C 1
ATOM 3476 O O . ALA A 1 457 ? -27.528 -14.162 15.627 1.00 22.20 457 ALA A O 1
ATOM 3477 N N . PRO A 1 458 ? -28.367 -16.199 16.099 1.00 22.88 458 PRO A N 1
ATOM 3478 C CA . PRO A 1 458 ? -27.267 -16.931 15.472 1.00 22.88 458 PRO A CA 1
ATOM 3479 C C . PRO A 1 458 ? -27.340 -16.832 13.944 1.00 22.88 458 PRO A C 1
ATOM 3481 O O . PRO A 1 458 ? -28.395 -17.072 13.356 1.00 22.88 458 PRO A O 1
ATOM 3484 N N . THR A 1 459 ? -26.221 -16.521 13.293 1.00 26.00 459 THR A N 1
ATOM 3485 C CA . THR A 1 459 ? -26.103 -16.491 11.830 1.00 26.00 459 THR A CA 1
ATOM 3486 C C . THR A 1 459 ? -25.647 -17.838 11.268 1.00 26.00 459 THR A C 1
ATOM 3488 O O . THR A 1 459 ? -24.775 -18.510 11.815 1.00 26.00 459 THR A O 1
ATOM 3491 N N . THR A 1 460 ? -26.257 -18.240 10.154 1.00 22.86 460 THR A N 1
ATOM 3492 C CA . THR A 1 460 ? -25.965 -19.481 9.425 1.00 22.86 460 THR A CA 1
ATOM 3493 C C . THR A 1 460 ? -24.762 -19.332 8.495 1.00 22.86 460 THR A C 1
ATOM 3495 O O . THR A 1 460 ? -24.574 -18.277 7.890 1.00 22.86 460 THR A O 1
ATOM 3498 N N . ASN A 1 461 ? -23.992 -20.412 8.321 1.00 27.20 461 ASN A N 1
ATOM 3499 C CA . ASN A 1 461 ? -22.899 -20.483 7.345 1.00 27.20 461 ASN A CA 1
ATOM 3500 C C . ASN A 1 461 ? -23.402 -20.173 5.922 1.00 27.20 461 ASN A C 1
ATOM 3502 O O . ASN A 1 461 ? -24.429 -20.707 5.507 1.00 27.20 461 ASN A O 1
ATOM 3506 N N . GLY A 1 462 ? -22.666 -19.333 5.187 1.00 25.83 462 GLY A N 1
ATOM 3507 C CA . GLY A 1 462 ? -22.985 -18.918 3.817 1.00 25.83 462 GLY A CA 1
ATOM 3508 C C . GLY A 1 462 ? -21.757 -18.971 2.905 1.00 25.83 462 GLY A C 1
ATOM 3509 O O . GLY A 1 462 ? -20.680 -18.494 3.283 1.00 25.83 462 GLY A O 1
ATOM 3510 N N . ASP A 1 463 ? -21.954 -19.564 1.727 1.00 25.81 463 ASP A N 1
ATOM 3511 C CA . ASP A 1 463 ? -20.931 -20.151 0.855 1.00 25.81 463 ASP A CA 1
ATOM 3512 C C . ASP A 1 463 ? -19.705 -19.288 0.523 1.00 25.81 463 ASP A C 1
ATOM 3514 O O . ASP A 1 463 ? -19.746 -18.060 0.384 1.00 25.81 463 ASP A O 1
ATOM 3518 N N . SER A 1 464 ? -18.584 -19.983 0.339 1.00 27.75 464 SER A N 1
ATOM 3519 C CA . SER A 1 464 ? -17.348 -19.451 -0.223 1.00 27.75 464 SER A CA 1
ATOM 3520 C C . SER A 1 464 ? -17.338 -19.625 -1.742 1.00 27.75 464 SER A C 1
ATOM 3522 O O . SER A 1 464 ? -16.843 -20.629 -2.252 1.00 27.75 464 SER A O 1
ATOM 3524 N N . ASN A 1 465 ? -17.826 -18.624 -2.480 1.00 30.52 465 ASN A N 1
ATOM 3525 C CA . ASN A 1 465 ? -17.481 -18.503 -3.896 1.00 30.52 465 ASN A CA 1
ATOM 3526 C C . ASN A 1 465 ? -15.983 -18.194 -4.005 1.00 30.52 465 ASN A C 1
ATOM 3528 O O . ASN A 1 465 ? -15.544 -17.066 -3.776 1.00 30.52 465 ASN A O 1
ATOM 3532 N N . HIS A 1 466 ? -15.206 -19.229 -4.317 1.00 35.12 466 HIS A N 1
ATOM 3533 C CA . HIS A 1 466 ? -13.794 -19.109 -4.638 1.00 35.12 466 HIS A CA 1
ATOM 3534 C C . HIS A 1 466 ? -13.633 -18.273 -5.913 1.00 35.12 466 HIS A C 1
ATOM 3536 O O . HIS A 1 466 ? -14.258 -18.562 -6.933 1.00 35.12 466 HIS A O 1
ATOM 3542 N N . THR A 1 467 ? -12.745 -17.279 -5.885 1.00 38.56 467 THR A N 1
ATOM 3543 C CA . THR A 1 467 ? -12.044 -16.869 -7.108 1.00 38.56 467 THR A CA 1
ATOM 3544 C C . THR A 1 467 ? -11.341 -18.102 -7.665 1.00 38.56 467 THR A C 1
ATOM 3546 O O . THR A 1 467 ? -10.614 -18.745 -6.908 1.00 38.56 467 THR A O 1
ATOM 3549 N N . GLU A 1 468 ? -11.565 -18.440 -8.937 1.00 39.03 468 GLU A N 1
ATOM 3550 C CA . GLU A 1 468 ? -10.967 -19.625 -9.564 1.00 39.03 468 GLU A CA 1
ATOM 3551 C C . GLU A 1 468 ? -9.441 -19.630 -9.365 1.00 39.03 468 GLU A C 1
ATOM 3553 O O . GLU A 1 468 ? -8.730 -18.759 -9.875 1.00 39.03 468 GLU A O 1
ATOM 3558 N N . GLU A 1 469 ? -8.934 -20.604 -8.602 1.00 50.75 469 GLU A N 1
ATOM 3559 C CA . GLU A 1 469 ? -7.497 -20.841 -8.474 1.00 50.75 469 GLU A CA 1
ATOM 3560 C C . GLU A 1 469 ? -6.977 -21.371 -9.814 1.00 50.75 469 GLU A C 1
ATOM 3562 O O . GLU A 1 469 ? -7.132 -22.547 -10.143 1.00 50.75 469 GLU A O 1
ATOM 3567 N N . PHE A 1 470 ? -6.366 -20.491 -10.605 1.00 61.34 470 PHE A N 1
ATOM 3568 C CA . PHE A 1 470 ? -5.627 -20.887 -11.797 1.00 61.34 470 PHE A CA 1
ATOM 3569 C C . PHE A 1 470 ? -4.204 -21.305 -11.414 1.00 61.34 470 PHE A C 1
ATOM 3571 O O . PHE A 1 470 ? -3.544 -20.664 -10.593 1.00 61.34 470 PHE A O 1
ATOM 3578 N N . ASP A 1 471 ? -3.700 -22.362 -12.046 1.00 70.94 471 ASP A N 1
ATOM 3579 C CA . ASP A 1 471 ? -2.311 -22.774 -11.876 1.00 70.94 471 ASP A CA 1
ATOM 3580 C C . ASP A 1 471 ? -1.376 -21.882 -12.711 1.00 70.94 471 ASP A C 1
ATOM 3582 O O . ASP A 1 471 ? -1.390 -21.873 -13.945 1.00 70.94 471 ASP A O 1
ATOM 3586 N N . ILE A 1 472 ? -0.529 -21.130 -12.010 1.00 72.94 472 ILE A N 1
ATOM 3587 C CA . ILE A 1 472 ? 0.481 -20.242 -12.587 1.00 72.94 472 ILE A CA 1
ATOM 3588 C C . ILE A 1 472 ? 1.561 -20.987 -13.395 1.00 72.94 472 ILE A C 1
ATOM 3590 O O . ILE A 1 472 ? 2.187 -20.371 -14.259 1.00 72.94 472 ILE A O 1
ATOM 3594 N N . LEU A 1 473 ? 1.781 -22.284 -13.145 1.00 70.19 473 LEU A N 1
ATOM 3595 C CA . LEU A 1 473 ? 2.773 -23.106 -13.849 1.00 70.19 473 LEU A CA 1
ATOM 3596 C C . LEU A 1 473 ? 2.286 -23.574 -15.227 1.00 70.19 473 LEU A C 1
ATOM 3598 O O . LEU A 1 473 ? 3.104 -23.778 -16.124 1.00 70.19 473 LEU A O 1
ATOM 3602 N N . THR A 1 474 ? 0.973 -23.738 -15.409 1.00 79.81 474 THR A N 1
ATOM 3603 C CA . THR A 1 474 ? 0.362 -24.207 -16.668 1.00 79.81 474 THR A CA 1
ATOM 3604 C C . THR A 1 474 ? -0.350 -23.110 -17.464 1.00 79.81 474 THR A C 1
ATOM 3606 O O . THR A 1 474 ? -0.753 -23.345 -18.607 1.00 79.81 474 THR A O 1
ATOM 3609 N N . TYR A 1 475 ? -0.466 -21.900 -16.908 1.00 82.12 475 TYR A N 1
ATOM 3610 C CA . TYR A 1 475 ? -1.063 -20.745 -17.577 1.00 82.12 475 TYR A CA 1
ATOM 3611 C C . TYR A 1 475 ? -0.348 -20.376 -18.891 1.00 82.12 475 TYR A C 1
ATOM 3613 O O . TYR A 1 475 ? 0.880 -20.310 -18.953 1.00 82.12 475 TYR A O 1
ATOM 3621 N N . LYS A 1 476 ? -1.124 -20.081 -19.945 1.00 84.50 476 LYS A N 1
ATOM 3622 C CA . LYS A 1 476 ? -0.617 -19.668 -21.266 1.00 84.50 476 LYS A CA 1
ATOM 3623 C C . LYS A 1 476 ? -1.195 -18.313 -21.702 1.00 84.50 476 LYS A C 1
ATOM 3625 O O . LYS A 1 476 ? -2.374 -18.051 -21.458 1.00 84.50 476 LYS A O 1
ATOM 3630 N N . PRO A 1 477 ? -0.414 -17.458 -22.388 1.00 87.62 477 PRO A N 1
ATOM 3631 C CA . PRO A 1 477 ? -0.898 -16.199 -22.941 1.00 87.62 477 PRO A CA 1
ATOM 3632 C C . PRO A 1 477 ? -1.877 -16.432 -24.091 1.00 87.62 477 PRO A C 1
ATOM 3634 O O . PRO A 1 477 ? -1.723 -17.346 -24.901 1.00 87.62 477 PRO A O 1
ATOM 3637 N N . LYS A 1 478 ? -2.858 -15.537 -24.211 1.00 90.62 478 LYS A N 1
ATOM 3638 C CA . LYS A 1 478 ? -3.769 -15.504 -25.353 1.00 90.62 478 LYS A CA 1
ATOM 3639 C C . LYS A 1 478 ? -3.101 -14.776 -26.520 1.00 90.62 478 LYS A C 1
ATOM 3641 O O . LYS A 1 478 ? -3.020 -13.549 -26.519 1.00 90.62 478 LYS A O 1
ATOM 3646 N N . ILE A 1 479 ? -2.649 -15.529 -27.516 1.00 92.00 479 ILE A N 1
ATOM 3647 C CA . ILE A 1 479 ? -2.137 -14.990 -28.781 1.00 92.00 479 ILE A CA 1
ATOM 3648 C C . ILE A 1 479 ? -3.230 -15.096 -29.854 1.00 92.00 479 ILE A C 1
ATOM 3650 O O . ILE A 1 479 ? -3.919 -16.112 -29.947 1.00 92.00 479 ILE A O 1
ATOM 3654 N N . GLN A 1 480 ? -3.427 -14.040 -30.644 1.00 89.94 480 GLN A N 1
ATOM 3655 C CA . GLN A 1 480 ? -4.365 -14.004 -31.769 1.00 89.94 480 GLN A CA 1
ATOM 3656 C C . GLN A 1 480 ? -3.638 -13.461 -33.004 1.00 89.94 480 GLN A C 1
ATOM 3658 O O . GLN A 1 480 ? -3.360 -12.269 -33.111 1.00 89.94 480 GLN A O 1
ATOM 3663 N N . GLY A 1 481 ? -3.273 -14.354 -33.928 1.00 88.50 481 GLY A N 1
ATOM 3664 C CA . GLY A 1 481 ? -2.349 -14.010 -35.010 1.00 88.50 481 GLY A CA 1
ATOM 3665 C C . GLY A 1 481 ? -1.001 -13.549 -34.445 1.00 88.50 481 GLY A C 1
ATOM 3666 O O . GLY A 1 481 ? -0.423 -14.217 -33.597 1.00 88.50 481 GLY A O 1
ATOM 3667 N N . ARG A 1 482 ? -0.510 -12.388 -34.883 1.00 90.94 482 ARG A N 1
ATOM 3668 C CA . ARG A 1 482 ? 0.730 -11.765 -34.378 1.00 90.94 482 ARG A CA 1
ATOM 3669 C C . ARG A 1 482 ? 0.505 -10.816 -33.185 1.00 90.94 482 ARG A C 1
ATOM 3671 O O . ARG A 1 482 ? 1.436 -10.126 -32.782 1.00 90.94 482 ARG A O 1
ATOM 3678 N N . GLU A 1 483 ? -0.697 -10.781 -32.605 1.00 90.69 483 GLU A N 1
ATOM 3679 C CA . GLU A 1 483 ? -1.030 -9.930 -31.454 1.00 90.69 483 GLU A CA 1
ATOM 3680 C C . GLU A 1 483 ? -1.108 -10.747 -30.154 1.00 90.69 483 GLU A C 1
ATOM 3682 O O . GLU A 1 483 ? -1.804 -11.762 -30.077 1.00 90.69 483 GLU A O 1
ATOM 3687 N N . TRP A 1 484 ? -0.441 -10.286 -29.096 1.00 91.69 484 TRP A N 1
ATOM 3688 C CA . TRP A 1 484 ? -0.644 -10.790 -27.737 1.00 91.69 484 TRP A CA 1
ATOM 3689 C C . TRP A 1 484 ? -1.747 -9.992 -27.042 1.00 91.69 484 TRP A C 1
ATOM 3691 O O . TRP A 1 484 ? -1.655 -8.772 -26.898 1.00 91.69 484 TRP A O 1
ATOM 3701 N N . ILE A 1 485 ? -2.790 -10.692 -26.600 1.00 92.81 485 ILE A N 1
ATOM 3702 C CA . ILE A 1 485 ? -3.903 -10.126 -25.844 1.00 92.81 485 ILE A CA 1
ATOM 3703 C C . ILE A 1 485 ? -3.580 -10.218 -24.351 1.00 92.81 485 ILE A C 1
ATOM 3705 O O . ILE A 1 485 ? -3.441 -11.315 -23.800 1.00 92.81 485 ILE A O 1
ATOM 3709 N N . ILE A 1 486 ? -3.468 -9.070 -23.684 1.00 89.81 486 ILE A N 1
ATOM 3710 C CA . ILE A 1 486 ? -3.145 -9.017 -22.253 1.00 89.81 486 ILE A CA 1
ATOM 3711 C C . ILE A 1 486 ? -4.350 -9.467 -21.415 1.00 89.81 486 ILE A C 1
ATOM 3713 O O . ILE A 1 486 ? -5.482 -9.046 -21.635 1.00 89.81 486 ILE A O 1
ATOM 3717 N N . SER A 1 487 ? -4.083 -10.307 -20.416 1.00 89.56 487 SER A N 1
ATOM 3718 C CA . SER A 1 487 ? -5.008 -10.700 -19.339 1.00 89.56 487 SER A CA 1
ATOM 3719 C C . SER A 1 487 ? -4.696 -9.937 -18.047 1.00 89.56 487 SER A C 1
ATOM 3721 O O . SER A 1 487 ? -3.548 -9.532 -17.876 1.00 89.56 487 SER A O 1
ATOM 3723 N N . GLU A 1 488 ? -5.620 -9.859 -17.081 1.00 87.12 488 GLU A N 1
ATOM 3724 C CA . GLU A 1 488 ? -5.342 -9.247 -15.762 1.00 87.12 488 GLU A CA 1
ATOM 3725 C C . GLU A 1 488 ? -4.121 -9.862 -15.046 1.00 87.12 488 GLU A C 1
ATOM 3727 O O . GLU A 1 488 ? -3.352 -9.146 -14.409 1.00 87.12 488 GLU A O 1
ATOM 3732 N N . ILE A 1 489 ? -3.901 -11.171 -15.217 1.00 83.94 489 ILE A N 1
ATOM 3733 C CA . ILE A 1 489 ? -2.756 -11.918 -14.668 1.00 83.94 489 ILE A CA 1
ATOM 3734 C C . ILE A 1 489 ? -1.434 -11.371 -15.228 1.00 83.94 489 ILE A C 1
ATOM 3736 O O . ILE A 1 489 ? -0.574 -10.902 -14.483 1.00 83.94 489 ILE A O 1
ATOM 3740 N N . TYR A 1 490 ? -1.292 -11.364 -16.557 1.00 85.38 490 TYR A N 1
ATOM 3741 C CA . TYR A 1 490 ? -0.129 -10.772 -17.220 1.00 85.38 490 TYR A CA 1
ATOM 3742 C C . TYR A 1 490 ? 0.028 -9.279 -16.956 1.00 85.38 490 TYR A C 1
ATOM 3744 O O . TYR A 1 490 ? 1.158 -8.830 -16.814 1.00 85.38 490 TYR A O 1
ATOM 3752 N N . LEU A 1 491 ? -1.063 -8.519 -16.855 1.00 85.38 491 LEU A N 1
ATOM 3753 C CA . LEU A 1 491 ? -1.013 -7.113 -16.468 1.00 85.38 491 LEU A CA 1
ATOM 3754 C C . LEU A 1 491 ? -0.338 -6.954 -15.092 1.00 85.38 491 LEU A C 1
ATOM 3756 O O . LEU A 1 491 ? 0.590 -6.160 -14.972 1.00 85.38 491 LEU A O 1
ATOM 3760 N N . ALA A 1 492 ? -0.707 -7.764 -14.095 1.00 82.00 492 ALA A N 1
ATOM 3761 C CA . ALA A 1 492 ? -0.053 -7.754 -12.785 1.00 82.00 492 ALA A CA 1
ATOM 3762 C C . ALA A 1 492 ? 1.433 -8.168 -12.846 1.00 82.00 492 ALA A C 1
ATOM 3764 O O . ALA A 1 492 ? 2.276 -7.518 -12.227 1.00 82.00 492 ALA A O 1
ATOM 3765 N N . TRP A 1 493 ? 1.791 -9.208 -13.612 1.00 84.19 493 TRP A N 1
ATOM 3766 C CA . TRP A 1 493 ? 3.197 -9.626 -13.756 1.00 84.19 493 TRP A CA 1
ATOM 3767 C C . TRP A 1 493 ? 4.049 -8.584 -14.470 1.00 84.19 493 TRP A C 1
ATOM 3769 O O . TRP A 1 493 ? 5.175 -8.340 -14.036 1.00 84.19 493 TRP A O 1
ATOM 3779 N N . ILE A 1 494 ? 3.502 -7.965 -15.528 1.00 82.75 494 ILE A N 1
ATOM 3780 C CA . ILE A 1 494 ? 4.062 -6.788 -16.196 1.00 82.75 494 ILE A CA 1
ATOM 3781 C C . ILE A 1 494 ? 4.348 -5.749 -15.117 1.00 82.75 494 ILE A C 1
ATOM 3783 O O . ILE A 1 494 ? 5.515 -5.517 -14.852 1.00 82.75 494 ILE A O 1
ATOM 3787 N N . THR A 1 495 ? 3.343 -5.250 -14.393 1.00 81.25 495 THR A N 1
ATOM 3788 C CA . THR A 1 495 ? 3.498 -4.244 -13.324 1.00 81.25 495 THR A CA 1
ATOM 3789 C C . THR A 1 495 ? 4.608 -4.552 -12.305 1.00 81.25 495 THR A C 1
ATOM 3791 O O . THR A 1 495 ? 5.367 -3.642 -11.973 1.00 81.25 495 THR A O 1
ATOM 3794 N N . ILE A 1 496 ? 4.762 -5.802 -11.849 1.00 79.69 496 ILE A N 1
ATOM 3795 C CA . ILE A 1 496 ? 5.836 -6.185 -10.909 1.00 79.69 496 ILE A CA 1
ATOM 3796 C C . ILE A 1 496 ? 7.214 -6.095 -11.567 1.00 79.69 496 ILE A C 1
ATOM 3798 O O . ILE A 1 496 ? 8.082 -5.356 -11.105 1.00 79.69 496 ILE A O 1
ATOM 3802 N N . GLY A 1 497 ? 7.435 -6.856 -12.642 1.00 81.75 497 GLY A N 1
ATOM 3803 C CA . GLY A 1 497 ? 8.762 -6.925 -13.253 1.00 81.75 497 GLY A CA 1
ATOM 3804 C C . GLY A 1 497 ? 9.152 -5.629 -13.955 1.00 81.75 497 GLY A C 1
ATOM 3805 O O . GLY A 1 497 ? 10.330 -5.284 -13.993 1.00 81.75 497 GLY A O 1
ATOM 3806 N N . CYS A 1 498 ? 8.149 -4.858 -14.384 1.00 80.62 498 CYS A N 1
ATOM 3807 C CA . CYS A 1 498 ? 8.267 -3.446 -14.680 1.00 80.62 498 CYS A CA 1
ATOM 3808 C C . CYS A 1 498 ? 8.989 -2.724 -13.544 1.00 80.62 498 CYS A C 1
ATOM 3810 O O . CYS A 1 498 ? 10.102 -2.250 -13.754 1.00 80.62 498 CYS A O 1
ATOM 3812 N N . TYR A 1 499 ? 8.403 -2.664 -12.349 1.00 82.62 499 TYR A N 1
ATOM 3813 C CA . TYR A 1 499 ? 8.960 -1.844 -11.278 1.00 82.62 499 TYR A CA 1
ATOM 3814 C C . TYR A 1 499 ? 10.416 -2.224 -10.929 1.00 82.62 499 TYR A C 1
ATOM 3816 O O . TYR A 1 499 ? 11.228 -1.345 -10.650 1.00 82.62 499 TYR A O 1
ATOM 3824 N N . ILE A 1 500 ? 10.780 -3.508 -11.073 1.00 84.69 500 ILE A N 1
ATOM 3825 C CA . ILE A 1 500 ? 12.155 -4.010 -10.891 1.00 84.69 500 ILE A CA 1
ATOM 3826 C C . ILE A 1 500 ? 13.116 -3.387 -11.914 1.00 84.69 500 ILE A C 1
ATOM 3828 O O . ILE A 1 500 ? 14.105 -2.764 -11.529 1.00 84.69 500 ILE A O 1
ATOM 3832 N N . VAL A 1 501 ? 12.829 -3.515 -13.216 1.00 85.56 501 VAL A N 1
ATOM 3833 C CA . VAL A 1 501 ? 13.724 -3.010 -14.277 1.00 85.56 501 VAL A CA 1
ATOM 3834 C C . VAL A 1 501 ? 13.667 -1.489 -14.465 1.00 85.56 501 VAL A C 1
ATOM 3836 O O . VAL A 1 501 ? 14.445 -0.950 -15.243 1.00 85.56 501 VAL A O 1
ATOM 3839 N N . GLY A 1 502 ? 12.793 -0.785 -13.739 1.00 79.50 502 GLY A N 1
ATOM 3840 C CA . GLY A 1 502 ? 12.811 0.679 -13.631 1.00 79.50 502 GLY A CA 1
ATOM 3841 C C . GLY A 1 502 ? 13.969 1.236 -12.788 1.00 79.50 502 GLY A C 1
ATOM 3842 O O . GLY A 1 502 ? 14.036 2.445 -12.598 1.00 79.50 502 GLY A O 1
ATOM 3843 N N . THR A 1 503 ? 14.842 0.374 -12.238 1.00 86.31 503 THR A N 1
ATOM 3844 C CA . THR A 1 503 ? 16.073 0.736 -11.494 1.00 86.31 503 THR A CA 1
ATOM 3845 C C . THR A 1 503 ? 15.867 1.756 -10.368 1.00 86.31 503 THR A C 1
ATOM 3847 O O . THR A 1 503 ? 16.745 2.560 -10.056 1.00 86.31 503 THR A O 1
ATOM 3850 N N . GLY A 1 504 ? 14.695 1.712 -9.731 1.00 76.81 504 GLY A N 1
ATOM 3851 C CA . GLY A 1 504 ? 14.294 2.613 -8.650 1.00 76.81 504 GLY A CA 1
ATOM 3852 C C . GLY A 1 504 ? 13.648 3.935 -9.098 1.00 76.81 504 GLY A C 1
ATOM 3853 O O . GLY A 1 504 ? 13.139 4.660 -8.239 1.00 76.81 504 GLY A O 1
ATOM 3854 N N . GLY A 1 505 ? 13.641 4.229 -10.404 1.00 74.75 505 GLY A N 1
ATOM 3855 C CA . GLY A 1 505 ? 12.948 5.355 -11.038 1.00 74.75 505 GLY A CA 1
ATOM 3856 C C . GLY A 1 505 ? 11.555 4.989 -11.573 1.00 74.75 505 GLY A C 1
ATOM 3857 O O . GLY A 1 505 ? 10.917 4.055 -11.088 1.00 74.75 505 GLY A O 1
ATOM 3858 N N . GLY A 1 506 ? 11.043 5.769 -12.534 1.00 70.25 506 GLY A N 1
ATOM 3859 C CA . GLY A 1 506 ? 9.733 5.575 -13.192 1.00 70.25 506 GLY A CA 1
ATOM 3860 C C . GLY A 1 506 ? 8.477 5.805 -12.325 1.00 70.25 506 GLY A C 1
ATOM 3861 O O . GLY A 1 506 ? 7.412 6.126 -12.848 1.00 70.25 506 GLY A O 1
ATOM 3862 N N . GLY A 1 507 ? 8.594 5.702 -10.997 1.00 71.19 507 GLY A N 1
ATOM 3863 C CA . GLY A 1 507 ? 7.466 5.750 -10.061 1.00 71.19 507 GLY A CA 1
ATOM 3864 C C . GLY A 1 507 ? 6.716 4.415 -9.966 1.00 71.19 507 GLY A C 1
ATOM 3865 O O . GLY A 1 507 ? 6.969 3.486 -10.728 1.00 71.19 507 GLY A O 1
ATOM 3866 N N . SER A 1 508 ? 5.796 4.293 -9.003 1.00 76.62 508 SER A N 1
ATOM 3867 C CA . SER A 1 508 ? 5.043 3.045 -8.821 1.00 76.62 508 SER A CA 1
ATOM 3868 C C . SER A 1 508 ? 4.013 2.853 -9.949 1.00 76.62 508 SER A C 1
ATOM 3870 O O . SER A 1 508 ? 3.122 3.695 -10.104 1.00 76.62 508 SER A O 1
ATOM 3872 N N . PRO A 1 509 ? 4.050 1.739 -10.706 1.00 79.00 509 PRO A N 1
ATOM 3873 C CA . PRO A 1 509 ? 3.096 1.478 -11.788 1.00 79.00 509 PRO A CA 1
ATOM 3874 C C . PRO A 1 509 ? 1.696 1.052 -11.295 1.00 79.00 509 PRO A C 1
ATOM 3876 O O . PRO A 1 509 ? 0.804 0.802 -12.109 1.00 79.00 509 PRO A O 1
ATOM 3879 N N . TYR A 1 510 ? 1.478 0.955 -9.977 1.00 81.31 510 TYR A N 1
ATOM 3880 C CA . TYR A 1 510 ? 0.292 0.333 -9.377 1.00 81.31 510 TYR A CA 1
ATOM 3881 C C . TYR A 1 510 ? -1.036 1.018 -9.742 1.00 81.31 510 TYR A C 1
ATOM 3883 O O . TYR A 1 510 ? -1.978 0.353 -10.171 1.00 81.31 510 TYR A O 1
ATOM 3891 N N . SER A 1 511 ? -1.128 2.346 -9.641 1.00 79.50 511 SER A N 1
ATOM 3892 C CA . SER A 1 511 ? -2.371 3.075 -9.949 1.00 79.50 511 SER A CA 1
ATOM 3893 C C . SER A 1 511 ? -2.755 2.993 -11.433 1.00 79.50 511 SER A C 1
ATOM 3895 O O . SER A 1 511 ? -3.936 2.859 -11.766 1.00 79.50 511 SER A O 1
ATOM 3897 N N . TYR A 1 512 ? -1.762 2.993 -12.328 1.00 82.56 512 TYR A N 1
ATOM 3898 C CA . TYR A 1 512 ? -1.956 2.790 -13.766 1.00 82.56 512 TYR A CA 1
ATOM 3899 C C . TYR A 1 512 ? -2.415 1.362 -14.084 1.00 82.56 512 TYR A C 1
ATOM 3901 O O . TYR A 1 512 ? -3.318 1.184 -14.902 1.00 82.56 512 TYR A O 1
ATOM 3909 N N . MET A 1 513 ? -1.862 0.357 -13.394 1.00 88.12 513 MET A N 1
ATOM 3910 C CA . MET A 1 513 ? -2.313 -1.036 -13.476 1.00 88.12 513 MET A CA 1
ATOM 3911 C C . MET A 1 513 ? -3.794 -1.164 -13.113 1.00 88.12 513 MET A C 1
ATOM 3913 O O . MET A 1 513 ? -4.564 -1.722 -13.894 1.00 88.12 513 MET A O 1
ATOM 3917 N N . LEU A 1 514 ? -4.217 -0.587 -11.982 1.00 87.38 514 LEU A N 1
ATOM 3918 C CA . LEU A 1 514 ? -5.617 -0.622 -11.547 1.00 87.38 514 LEU A CA 1
ATOM 3919 C C . LEU A 1 514 ? -6.556 0.016 -12.578 1.00 87.38 514 LEU A C 1
ATOM 3921 O O . LEU A 1 514 ? -7.589 -0.562 -12.910 1.00 87.38 514 LEU A O 1
ATOM 3925 N N . ARG A 1 515 ? -6.177 1.173 -13.134 1.00 83.75 515 ARG A N 1
ATOM 3926 C CA . ARG A 1 515 ? -6.953 1.844 -14.186 1.00 83.75 515 ARG A CA 1
ATOM 3927 C C . ARG A 1 515 ? -7.065 0.997 -15.449 1.00 83.75 515 ARG A C 1
ATOM 3929 O O . ARG A 1 515 ? -8.154 0.877 -16.007 1.00 83.75 515 ARG A O 1
ATOM 3936 N N . LEU A 1 516 ? -5.961 0.402 -15.899 1.00 85.81 516 LEU A N 1
ATOM 3937 C CA . LEU A 1 516 ? -5.949 -0.432 -17.099 1.00 85.81 516 LEU A CA 1
ATOM 3938 C C . LEU A 1 516 ? -6.773 -1.712 -16.902 1.00 85.81 516 LEU A C 1
ATOM 3940 O O . LEU A 1 516 ? -7.521 -2.102 -17.795 1.00 85.81 516 LEU A O 1
ATOM 3944 N N . ARG A 1 517 ? -6.723 -2.299 -15.702 1.00 88.31 517 ARG A N 1
ATOM 3945 C CA . ARG A 1 517 ? -7.559 -3.433 -15.295 1.00 88.31 517 ARG A CA 1
ATOM 3946 C C . ARG A 1 517 ? -9.049 -3.094 -15.358 1.00 88.31 517 ARG A C 1
ATOM 3948 O O . ARG A 1 517 ? -9.825 -3.862 -15.915 1.00 88.31 517 ARG A O 1
ATOM 3955 N N . GLU A 1 518 ? -9.459 -1.926 -14.868 1.00 87.50 518 GLU A N 1
ATOM 3956 C CA . GLU A 1 518 ? -10.861 -1.488 -14.946 1.00 87.50 518 GLU A CA 1
ATOM 3957 C C . GLU A 1 518 ? -11.302 -1.129 -16.377 1.00 87.50 518 GLU A C 1
ATOM 3959 O O . GLU A 1 518 ? -12.460 -1.353 -16.729 1.00 87.50 518 GLU A O 1
ATOM 3964 N N . ILE A 1 519 ? -10.399 -0.636 -17.234 1.00 83.50 519 ILE A N 1
ATOM 3965 C CA . ILE A 1 519 ? -10.659 -0.495 -18.679 1.00 83.50 519 ILE A CA 1
ATOM 3966 C C . ILE A 1 519 ? -10.896 -1.876 -19.311 1.00 83.50 519 ILE A C 1
ATOM 3968 O O . ILE A 1 519 ? -11.859 -2.049 -20.059 1.00 83.50 519 ILE A O 1
ATOM 3972 N N . MET A 1 520 ? -10.076 -2.875 -18.971 1.00 89.19 520 MET A N 1
ATOM 3973 C CA . MET A 1 520 ? -10.224 -4.247 -19.469 1.00 89.19 520 MET A CA 1
ATOM 3974 C C . MET A 1 520 ? -11.531 -4.904 -19.004 1.00 89.19 520 MET A C 1
ATOM 3976 O O . MET A 1 520 ? -12.260 -5.468 -19.817 1.00 89.19 520 MET A O 1
ATOM 3980 N N . ARG A 1 521 ? -11.898 -4.747 -17.727 1.00 88.62 521 ARG A N 1
ATOM 3981 C CA . ARG A 1 521 ? -13.174 -5.232 -17.161 1.00 88.62 521 ARG A CA 1
ATOM 3982 C C . ARG A 1 521 ? -14.408 -4.599 -17.801 1.00 88.62 521 ARG A C 1
ATOM 3984 O O . ARG A 1 521 ? -15.457 -5.231 -17.859 1.00 88.62 521 ARG A O 1
ATOM 3991 N N . LYS A 1 522 ? -14.284 -3.378 -18.330 1.00 87.75 522 LYS A N 1
ATOM 3992 C CA . LYS A 1 522 ? -15.325 -2.694 -19.121 1.00 87.75 522 LYS A CA 1
ATOM 3993 C C . LYS A 1 522 ? -15.355 -3.122 -20.599 1.00 87.75 522 LYS A C 1
ATOM 3995 O O . LYS A 1 522 ? -16.063 -2.506 -21.390 1.00 87.75 522 LYS A O 1
ATOM 4000 N N . GLY A 1 523 ? -14.609 -4.163 -20.979 1.00 90.69 523 GLY A N 1
ATOM 4001 C CA . GLY A 1 523 ? -14.542 -4.695 -22.345 1.00 90.69 523 GLY A CA 1
ATOM 4002 C C . GLY A 1 523 ? -13.411 -4.120 -23.204 1.00 90.69 523 GLY A C 1
ATOM 4003 O O . GLY A 1 523 ? -13.334 -4.431 -24.391 1.00 90.69 523 GLY A O 1
ATOM 4004 N N . GLY A 1 524 ? -12.525 -3.295 -22.636 1.00 87.25 524 GLY A N 1
ATOM 4005 C CA . GLY A 1 524 ? -11.319 -2.834 -23.322 1.00 87.25 524 GLY A CA 1
ATOM 4006 C C . GLY A 1 524 ? -10.342 -3.981 -23.596 1.00 87.25 524 GLY A C 1
ATOM 4007 O O . GLY A 1 524 ? -10.175 -4.884 -22.780 1.00 87.25 524 GLY A O 1
ATOM 4008 N N . VAL A 1 525 ? -9.657 -3.942 -24.741 1.00 87.94 525 VAL A N 1
ATOM 4009 C CA . VAL A 1 525 ? -8.685 -4.975 -25.130 1.00 87.94 525 VAL A CA 1
ATOM 4010 C C . VAL A 1 525 ? -7.317 -4.339 -25.331 1.00 87.94 525 VAL A C 1
ATOM 4012 O O . VAL A 1 525 ? -7.133 -3.509 -26.220 1.00 87.94 525 VAL A O 1
ATOM 4015 N N . VAL A 1 526 ? -6.348 -4.753 -24.515 1.00 86.00 526 VAL A N 1
ATOM 4016 C CA . VAL A 1 526 ? -4.948 -4.332 -24.636 1.00 86.00 526 VAL A CA 1
ATOM 4017 C C . VAL A 1 526 ? -4.212 -5.345 -25.506 1.00 86.00 526 VAL A C 1
ATOM 4019 O O . VAL A 1 526 ? -4.201 -6.541 -25.206 1.00 86.00 526 VAL A O 1
ATOM 4022 N N . ARG A 1 527 ? -3.617 -4.856 -26.595 1.00 88.50 527 ARG A N 1
ATOM 4023 C CA . ARG A 1 527 ? -2.936 -5.656 -27.615 1.00 88.50 527 ARG A CA 1
ATOM 4024 C C . ARG A 1 527 ? -1.471 -5.252 -27.677 1.00 88.50 527 ARG A C 1
ATOM 4026 O O . ARG A 1 527 ? -1.172 -4.063 -27.757 1.00 88.50 527 ARG A O 1
ATOM 4033 N N . VAL A 1 528 ? -0.577 -6.232 -27.645 1.00 89.44 528 VAL A N 1
ATOM 4034 C CA . VAL A 1 528 ? 0.868 -6.039 -27.794 1.00 89.44 528 VAL A CA 1
ATOM 4035 C C . VAL A 1 528 ? 1.321 -6.697 -29.091 1.00 89.44 528 VAL A C 1
ATOM 4037 O O . VAL A 1 528 ? 1.057 -7.874 -29.326 1.00 89.44 528 VAL A O 1
ATOM 4040 N N . ILE A 1 529 ? 2.018 -5.925 -29.917 1.00 86.12 529 ILE A N 1
ATOM 4041 C CA . ILE A 1 529 ? 2.599 -6.339 -31.198 1.00 86.12 529 ILE A CA 1
ATOM 4042 C C . ILE A 1 529 ? 4.122 -6.243 -31.122 1.00 86.12 529 ILE A C 1
ATOM 4044 O O . ILE A 1 529 ? 4.662 -5.430 -30.367 1.00 86.12 529 ILE A O 1
ATOM 4048 N N . SER A 1 530 ? 4.839 -7.079 -31.875 1.00 87.25 530 SER A N 1
ATOM 4049 C CA . SER A 1 530 ? 6.300 -6.975 -31.934 1.00 87.25 530 SER A CA 1
ATOM 4050 C C . SER A 1 530 ? 6.710 -5.886 -32.934 1.00 87.25 530 SER A C 1
ATOM 4052 O O . SER A 1 530 ? 6.053 -5.748 -33.960 1.00 87.25 530 SER A O 1
ATOM 4054 N N . PRO A 1 531 ? 7.812 -5.142 -32.722 1.00 85.50 531 PRO A N 1
ATOM 4055 C CA . PRO A 1 531 ? 8.267 -4.147 -33.696 1.00 85.50 531 PRO A CA 1
ATOM 4056 C C . PRO A 1 531 ? 8.472 -4.670 -35.136 1.00 85.50 531 PRO A C 1
ATOM 4058 O O . PRO A 1 531 ? 8.182 -3.915 -36.053 1.00 85.50 531 PRO A O 1
ATOM 4061 N N . PRO A 1 532 ? 8.907 -5.928 -35.383 1.00 89.12 532 PRO A N 1
ATOM 4062 C CA . PRO A 1 532 ? 8.954 -6.497 -36.738 1.00 89.12 532 PRO A CA 1
ATOM 4063 C C . PRO A 1 532 ? 7.589 -6.832 -37.365 1.00 89.12 532 PRO A C 1
ATOM 4065 O O . PRO A 1 532 ? 7.555 -7.206 -38.531 1.00 89.12 532 PRO A O 1
ATOM 4068 N N . ASP A 1 533 ? 6.495 -6.756 -36.599 1.00 90.25 533 ASP A N 1
ATOM 4069 C CA . ASP A 1 533 ? 5.123 -6.972 -37.081 1.00 90.25 533 ASP A CA 1
ATOM 4070 C C . ASP A 1 533 ? 4.446 -5.650 -37.527 1.00 90.25 533 ASP A C 1
ATOM 4072 O O . ASP A 1 533 ? 3.323 -5.676 -38.033 1.00 90.25 533 ASP A O 1
ATOM 4076 N N . LEU A 1 534 ? 5.118 -4.503 -37.346 1.00 89.88 534 LEU A N 1
ATOM 4077 C CA . LEU A 1 534 ? 4.724 -3.194 -37.885 1.00 89.88 534 LEU A CA 1
ATOM 4078 C C . LEU A 1 534 ? 5.151 -3.048 -39.353 1.00 89.88 534 LEU A C 1
ATOM 4080 O O . LEU A 1 534 ? 6.158 -3.615 -39.778 1.00 89.88 534 LEU A O 1
ATOM 4084 N N . LYS A 1 535 ? 4.417 -2.240 -40.120 1.00 93.31 535 LYS A N 1
ATOM 4085 C CA . LYS A 1 535 ? 4.778 -1.862 -41.497 1.00 93.31 535 LYS A CA 1
ATOM 4086 C C . LYS A 1 535 ? 5.675 -0.625 -41.495 1.00 93.31 535 LYS A C 1
ATOM 4088 O O . LYS A 1 535 ? 5.531 0.240 -40.639 1.00 93.31 535 LYS A O 1
ATOM 4093 N N . ASP A 1 536 ? 6.503 -0.469 -42.527 1.00 91.81 536 ASP A N 1
ATOM 4094 C CA . ASP A 1 536 ? 7.415 0.682 -42.687 1.00 91.81 536 ASP A CA 1
ATOM 4095 C C . ASP A 1 536 ? 6.718 2.061 -42.691 1.00 91.81 536 ASP A C 1
ATOM 4097 O O . ASP A 1 536 ? 7.361 3.079 -42.442 1.00 91.81 536 ASP A O 1
ATOM 4101 N N . GLY A 1 537 ? 5.417 2.104 -43.001 1.00 90.88 537 GLY A N 1
ATOM 4102 C CA . GLY A 1 537 ? 4.596 3.319 -42.982 1.00 90.88 537 GLY A CA 1
ATOM 4103 C C . GLY A 1 537 ? 3.724 3.502 -41.735 1.00 90.88 537 GLY A C 1
ATOM 4104 O O . GLY A 1 537 ? 3.016 4.503 -41.668 1.00 90.88 537 GLY A O 1
ATOM 4105 N N . ASP A 1 538 ? 3.739 2.560 -40.786 1.00 90.44 538 ASP A N 1
ATOM 4106 C CA . ASP A 1 538 ? 2.913 2.632 -39.577 1.00 90.44 538 ASP A CA 1
ATOM 4107 C C . ASP A 1 538 ? 3.448 3.720 -38.623 1.00 90.44 538 ASP A C 1
ATOM 4109 O O . ASP A 1 538 ? 4.646 3.804 -38.330 1.00 90.44 538 ASP A O 1
ATOM 4113 N N . LEU A 1 539 ? 2.552 4.556 -38.098 1.00 87.62 539 LEU A N 1
ATOM 4114 C CA . LEU A 1 539 ? 2.905 5.645 -37.190 1.00 87.62 539 LEU A CA 1
ATOM 4115 C C . LEU A 1 539 ? 2.890 5.168 -35.734 1.00 87.62 539 LEU A C 1
ATOM 4117 O O . LEU A 1 539 ? 1.834 4.901 -35.157 1.00 87.62 539 LEU A O 1
ATOM 4121 N N . VAL A 1 540 ? 4.070 5.116 -35.112 1.00 82.50 540 VAL A N 1
ATOM 4122 C CA . VAL A 1 540 ? 4.224 4.788 -33.688 1.00 82.50 540 VAL A CA 1
ATOM 4123 C C . VAL A 1 540 ? 4.258 6.071 -32.861 1.00 82.50 540 VAL A C 1
ATOM 4125 O O . VAL A 1 540 ? 5.237 6.818 -32.891 1.00 82.50 540 VAL A O 1
ATOM 4128 N N . ALA A 1 541 ? 3.202 6.329 -32.092 1.00 77.44 541 ALA A N 1
ATOM 4129 C CA . ALA A 1 541 ? 3.194 7.426 -31.134 1.00 77.44 541 ALA A CA 1
ATOM 4130 C C . ALA A 1 541 ? 3.967 7.072 -29.857 1.00 77.44 541 ALA A C 1
ATOM 4132 O O . ALA A 1 541 ? 4.043 5.916 -29.447 1.00 77.44 541 ALA A O 1
ATOM 4133 N N . CYS A 1 542 ? 4.495 8.095 -29.190 1.00 72.19 542 CYS A N 1
ATOM 4134 C CA . CYS A 1 542 ? 5.214 7.974 -27.929 1.00 72.19 542 CYS A CA 1
ATOM 4135 C C . CYS A 1 542 ? 4.676 9.005 -26.930 1.00 72.19 542 CYS A C 1
ATOM 4137 O O . CYS A 1 542 ? 4.331 10.123 -27.313 1.00 72.19 542 CYS A O 1
ATOM 4139 N N . GLY A 1 543 ? 4.607 8.643 -25.651 1.00 66.31 543 GLY A N 1
ATOM 4140 C CA . GLY A 1 543 ? 4.148 9.527 -24.581 1.00 66.31 543 GLY A CA 1
ATOM 4141 C C . GLY A 1 543 ? 4.505 8.990 -23.198 1.00 66.31 543 GLY A C 1
ATOM 4142 O O . GLY A 1 543 ? 4.860 7.821 -23.046 1.00 66.31 543 GLY A O 1
ATOM 4143 N N . GLY A 1 544 ? 4.425 9.859 -22.195 1.00 68.94 544 GLY A N 1
ATOM 4144 C CA . GLY A 1 544 ? 4.698 9.525 -20.801 1.00 68.94 544 GLY A CA 1
ATOM 4145 C C . GLY A 1 544 ? 4.455 10.718 -19.880 1.00 68.94 544 GLY A C 1
ATOM 4146 O O . GLY A 1 544 ? 4.450 11.867 -20.325 1.00 68.94 544 GLY A O 1
ATOM 4147 N N . GLY A 1 545 ? 4.243 10.440 -18.595 1.00 70.62 545 GLY A N 1
ATOM 4148 C CA . GLY A 1 545 ? 4.164 11.469 -17.562 1.00 70.62 545 GLY A CA 1
ATOM 4149 C C . GLY A 1 545 ? 5.549 11.957 -17.132 1.00 70.62 545 GLY A C 1
ATOM 4150 O O . GLY A 1 545 ? 6.540 11.241 -17.245 1.00 70.62 545 GLY A O 1
ATOM 4151 N N . LYS A 1 546 ? 5.617 13.174 -16.587 1.00 73.31 546 LYS A N 1
ATOM 4152 C CA . LYS A 1 546 ? 6.806 13.702 -15.907 1.00 73.31 546 LYS A CA 1
ATOM 4153 C C . LYS A 1 546 ? 6.374 14.465 -14.663 1.00 73.31 546 LYS A C 1
ATOM 4155 O O . LYS A 1 546 ? 5.562 15.381 -14.757 1.00 73.31 546 LYS A O 1
ATOM 4160 N N . GLY A 1 547 ? 6.942 14.128 -13.512 1.00 73.00 547 GLY A N 1
ATOM 4161 C CA . GLY A 1 547 ? 6.614 14.782 -12.251 1.00 73.00 547 GLY A CA 1
ATOM 4162 C C . GLY A 1 547 ? 7.149 14.019 -11.047 1.00 73.00 547 GLY A C 1
ATOM 4163 O O . GLY A 1 547 ? 7.991 13.137 -11.177 1.00 73.00 547 GLY A O 1
ATOM 4164 N N . SER A 1 548 ? 6.655 14.382 -9.867 1.00 72.94 548 SER A N 1
ATOM 4165 C CA . SER A 1 548 ? 7.037 13.756 -8.602 1.00 72.94 548 SER A CA 1
ATOM 4166 C C . SER A 1 548 ? 6.226 12.481 -8.346 1.00 72.94 548 SER A C 1
ATOM 4168 O O . SER A 1 548 ? 4.994 12.569 -8.334 1.00 72.94 548 SER A O 1
ATOM 4170 N N . PRO A 1 549 ? 6.857 11.328 -8.047 1.00 67.62 549 PRO A N 1
ATOM 4171 C CA . PRO A 1 549 ? 6.148 10.108 -7.658 1.00 67.62 549 PRO A CA 1
ATOM 4172 C C . PRO A 1 549 ? 5.200 10.317 -6.466 1.00 67.62 549 PRO A C 1
ATOM 4174 O O . PRO A 1 549 ? 4.094 9.780 -6.446 1.00 67.62 549 PRO A O 1
ATOM 4177 N N . THR A 1 550 ? 5.588 11.176 -5.514 1.00 68.75 550 THR A N 1
ATOM 4178 C CA . THR A 1 550 ? 4.768 11.559 -4.348 1.00 68.75 550 THR A CA 1
ATOM 4179 C C . THR A 1 550 ? 3.523 12.367 -4.728 1.00 68.75 550 THR A C 1
ATOM 4181 O O . THR A 1 550 ? 2.552 12.389 -3.978 1.00 68.75 550 THR A O 1
ATOM 4184 N N . VAL A 1 551 ? 3.522 13.031 -5.891 1.00 78.56 551 VAL A N 1
ATOM 4185 C CA . VAL A 1 551 ? 2.312 13.672 -6.423 1.00 78.56 551 VAL A CA 1
ATOM 4186 C C . VAL A 1 551 ? 1.407 12.629 -7.057 1.00 78.56 551 VAL A C 1
ATOM 4188 O O . VAL A 1 551 ? 0.221 12.621 -6.756 1.00 78.56 551 VAL A O 1
ATOM 4191 N N . THR A 1 552 ? 1.942 11.698 -7.848 1.00 75.56 552 THR A N 1
ATOM 4192 C CA . THR A 1 552 ? 1.135 10.630 -8.468 1.00 75.56 552 THR A CA 1
ATOM 4193 C C . THR A 1 552 ? 0.551 9.620 -7.472 1.00 75.56 552 THR A C 1
ATOM 4195 O O . THR A 1 552 ? -0.434 8.961 -7.798 1.00 75.56 552 THR A O 1
ATOM 4198 N N . SER A 1 553 ? 1.105 9.508 -6.256 1.00 77.19 553 SER A N 1
ATOM 4199 C CA . SER A 1 553 ? 0.516 8.705 -5.171 1.00 77.19 553 SER A CA 1
ATOM 4200 C C . SER A 1 553 ? -0.639 9.403 -4.438 1.00 77.19 553 SER A C 1
ATOM 4202 O O . SER A 1 553 ? -1.374 8.741 -3.712 1.00 77.19 553 SER A O 1
ATOM 4204 N N . GLU A 1 554 ? -0.815 10.718 -4.612 1.00 85.56 554 GLU A N 1
ATOM 4205 C CA . GLU A 1 554 ? -1.963 11.481 -4.088 1.00 85.56 554 GLU A CA 1
ATOM 4206 C C . GLU A 1 554 ? -2.991 11.825 -5.170 1.00 85.56 554 GLU A C 1
ATOM 4208 O O . GLU A 1 554 ? -4.192 11.619 -5.015 1.00 85.56 554 GLU A O 1
ATOM 4213 N N . LYS A 1 555 ? -2.507 12.348 -6.293 1.00 88.12 555 LYS A N 1
ATOM 4214 C CA . LYS A 1 555 ? -3.292 12.795 -7.435 1.00 88.12 555 LYS A CA 1
ATOM 4215 C C . LYS A 1 555 ? -3.272 11.702 -8.500 1.00 88.12 555 LYS A C 1
ATOM 4217 O O . LYS A 1 555 ? -2.417 11.691 -9.384 1.00 88.12 555 LYS A O 1
ATOM 4222 N N . LEU A 1 556 ? -4.202 10.753 -8.378 1.00 85.62 556 LEU A N 1
ATOM 4223 C CA . LEU A 1 556 ? -4.381 9.670 -9.350 1.00 85.62 556 LEU A CA 1
ATOM 4224 C C . LEU A 1 556 ? -4.673 10.240 -10.748 1.00 85.62 556 LEU A C 1
ATOM 4226 O O . LEU A 1 556 ? -5.552 11.088 -10.888 1.00 85.62 556 LEU A O 1
ATOM 4230 N N . ALA A 1 557 ? -3.991 9.739 -11.779 1.00 78.06 557 ALA A N 1
ATOM 4231 C CA . ALA A 1 557 ? -4.123 10.245 -13.148 1.00 78.06 557 ALA A CA 1
ATOM 4232 C C . ALA A 1 557 ? -5.583 10.258 -13.646 1.00 78.06 557 ALA A C 1
ATOM 4234 O O . ALA A 1 557 ? -6.311 9.266 -13.502 1.00 78.06 557 ALA A O 1
ATOM 4235 N N . GLY A 1 558 ? -5.992 11.374 -14.247 1.00 79.75 558 GLY A N 1
ATOM 4236 C CA . GLY A 1 558 ? -7.233 11.534 -15.003 1.00 79.75 558 GLY A CA 1
ATOM 4237 C C . GLY A 1 558 ? -6.990 11.280 -16.492 1.00 79.75 558 GLY A C 1
ATOM 4238 O O . GLY A 1 558 ? -6.047 10.578 -16.874 1.00 79.75 558 GLY A O 1
ATOM 4239 N N . ASP A 1 559 ? -7.847 11.800 -17.363 1.00 79.19 559 ASP A N 1
ATOM 4240 C CA . ASP A 1 559 ? -7.735 11.571 -18.809 1.00 79.19 559 ASP A CA 1
ATOM 4241 C C . ASP A 1 559 ? -6.690 12.475 -19.504 1.00 79.19 559 ASP A C 1
ATOM 4243 O O . ASP A 1 559 ? -6.443 12.295 -20.695 1.00 79.19 559 ASP A O 1
ATOM 4247 N N . GLU A 1 560 ? -5.962 13.324 -18.759 1.00 77.94 560 GLU A N 1
ATOM 4248 C CA . GLU A 1 560 ? -5.040 14.347 -19.285 1.00 77.94 560 GLU A CA 1
ATOM 4249 C C . GLU A 1 560 ? -3.991 13.836 -20.291 1.00 77.94 560 GLU A C 1
ATOM 4251 O O . GLU A 1 560 ? -3.657 14.529 -21.252 1.00 77.94 560 GLU A O 1
ATOM 4256 N N . MET A 1 561 ? -3.474 12.612 -20.119 1.00 73.38 561 MET A N 1
ATOM 4257 C CA . MET A 1 561 ? -2.508 12.034 -21.063 1.00 73.38 561 MET A CA 1
ATOM 4258 C C . MET A 1 561 ? -3.169 11.643 -22.392 1.00 73.38 561 MET A C 1
ATOM 4260 O O . MET A 1 561 ? -2.569 11.832 -23.449 1.00 73.38 561 MET A O 1
ATOM 4264 N N . MET A 1 562 ? -4.398 11.119 -22.347 1.00 75.12 562 MET A N 1
ATOM 4265 C CA . MET A 1 562 ? -5.161 10.774 -23.550 1.00 75.12 562 MET A CA 1
ATOM 4266 C C . MET A 1 562 ? -5.675 12.034 -24.246 1.00 75.12 562 MET A C 1
ATOM 4268 O O . MET A 1 562 ? -5.635 12.102 -25.468 1.00 75.12 562 MET A O 1
ATOM 4272 N N . GLU A 1 563 ? -6.105 13.044 -23.487 1.00 83.38 563 GLU A N 1
ATOM 4273 C CA . GLU A 1 563 ? -6.486 14.360 -24.010 1.00 83.38 563 GLU A CA 1
ATOM 4274 C C . GLU A 1 563 ? -5.313 15.013 -24.754 1.00 83.38 563 GLU A C 1
ATOM 4276 O O . GLU A 1 563 ? -5.441 15.329 -25.934 1.00 83.38 563 GLU A O 1
ATOM 4281 N N . ALA A 1 564 ? -4.136 15.114 -24.125 1.00 79.75 564 ALA A N 1
ATOM 4282 C CA . ALA A 1 564 ? -2.944 15.685 -24.753 1.00 79.75 564 ALA A CA 1
ATOM 4283 C C . ALA A 1 564 ? -2.489 14.912 -26.007 1.00 79.75 564 ALA A C 1
ATOM 4285 O O . ALA A 1 564 ? -2.050 15.519 -26.986 1.00 79.75 564 ALA A O 1
ATOM 4286 N N . GLN A 1 565 ? -2.606 13.579 -25.999 1.00 75.00 565 GLN A N 1
ATOM 4287 C CA . GLN A 1 565 ? -2.338 12.745 -27.172 1.00 75.00 565 GLN A CA 1
ATOM 4288 C C . GLN A 1 565 ? -3.353 12.998 -28.294 1.00 75.00 565 GLN A C 1
ATOM 4290 O O . GLN A 1 565 ? -2.949 13.247 -29.427 1.00 75.00 565 GLN A O 1
ATOM 4295 N N . ASN A 1 566 ? -4.651 12.992 -27.984 1.00 80.69 566 ASN A N 1
ATOM 4296 C CA . ASN A 1 566 ? -5.716 13.225 -28.957 1.00 80.69 566 ASN A CA 1
ATOM 4297 C C . ASN A 1 566 ? -5.630 14.627 -29.577 1.00 80.69 566 ASN A C 1
ATOM 4299 O O . ASN A 1 566 ? -5.751 14.746 -30.792 1.00 80.69 566 ASN A O 1
ATOM 4303 N N . GLU A 1 567 ? -5.351 15.669 -28.791 1.00 89.94 567 GLU A N 1
ATOM 4304 C CA . GLU A 1 567 ? -5.144 17.028 -29.310 1.00 89.94 567 GLU A CA 1
ATOM 4305 C C . GLU A 1 567 ? -3.931 17.113 -30.246 1.00 89.94 567 GLU A C 1
ATOM 4307 O O . GLU A 1 567 ? -4.019 17.713 -31.318 1.00 89.94 567 GLU A O 1
ATOM 4312 N N . LEU A 1 568 ? -2.817 16.447 -29.916 1.00 84.94 568 LEU A N 1
ATOM 4313 C CA . LEU A 1 568 ? -1.665 16.359 -30.817 1.00 84.94 568 LEU A CA 1
ATOM 4314 C C . LEU A 1 568 ? -2.015 15.627 -32.123 1.00 84.94 568 LEU A C 1
ATOM 4316 O O . LEU A 1 568 ? -1.632 16.079 -33.201 1.00 84.94 568 LEU A O 1
ATOM 4320 N N . TYR A 1 569 ? -2.745 14.513 -32.047 1.00 85.44 569 TYR A N 1
ATOM 4321 C CA . TYR A 1 569 ? -3.173 13.733 -33.214 1.00 85.44 569 TYR A CA 1
ATOM 4322 C C . TYR A 1 569 ? -4.138 14.526 -34.108 1.00 85.44 569 TYR A C 1
ATOM 4324 O O . TYR A 1 569 ? -3.958 14.555 -35.327 1.00 85.44 569 TYR A O 1
ATOM 4332 N N . ASN A 1 570 ? -5.089 15.245 -33.504 1.00 90.75 570 ASN A N 1
ATOM 4333 C CA . ASN A 1 570 ? -6.013 16.152 -34.185 1.00 90.75 570 ASN A CA 1
ATOM 4334 C C . ASN A 1 570 ? -5.262 17.298 -34.881 1.00 90.75 570 ASN A C 1
ATOM 4336 O O . ASN A 1 570 ? -5.476 17.536 -36.068 1.00 90.75 570 ASN A O 1
ATOM 4340 N N . TYR A 1 571 ? -4.344 17.969 -34.176 1.00 94.44 571 TYR A N 1
ATOM 4341 C CA . TYR A 1 571 ? -3.533 19.064 -34.721 1.00 94.44 571 TYR A CA 1
ATOM 4342 C C . TYR A 1 571 ? -2.656 18.615 -35.898 1.00 94.44 571 TYR A C 1
ATOM 4344 O O . TYR A 1 571 ? -2.564 19.302 -36.915 1.00 94.44 571 TYR A O 1
ATOM 4352 N N . MET A 1 572 ? -2.030 17.443 -35.777 1.00 91.88 572 MET A N 1
ATOM 4353 C CA . MET A 1 572 ? -1.202 16.850 -36.829 1.00 91.88 572 MET A CA 1
ATOM 4354 C C . MET A 1 572 ? -2.029 16.213 -37.961 1.00 91.88 572 MET A C 1
ATOM 4356 O O . MET A 1 572 ? -1.460 15.862 -38.993 1.00 91.88 572 MET A O 1
ATOM 4360 N N . ASN A 1 573 ? -3.346 16.051 -37.778 1.00 92.38 573 ASN A N 1
ATOM 4361 C CA . ASN A 1 573 ? -4.253 15.305 -38.655 1.00 92.38 573 ASN A CA 1
ATOM 4362 C C . ASN A 1 573 ? -3.739 13.884 -38.987 1.00 92.38 573 ASN A C 1
ATOM 4364 O O . ASN A 1 573 ? -3.791 13.428 -40.131 1.00 92.38 573 ASN A O 1
ATOM 4368 N N . VAL A 1 574 ? -3.220 13.185 -37.972 1.00 87.62 574 VAL A N 1
ATOM 4369 C CA . VAL A 1 574 ? -2.755 11.791 -38.065 1.00 87.62 574 VAL A CA 1
ATOM 4370 C C . VAL A 1 574 ? -3.408 10.951 -36.980 1.00 87.62 574 VAL A C 1
ATOM 4372 O O . VAL A 1 574 ? -3.740 11.451 -35.911 1.00 87.62 574 VAL A O 1
ATOM 4375 N N . LYS A 1 575 ? -3.530 9.646 -37.216 1.00 81.31 575 LYS A N 1
ATOM 4376 C CA . LYS A 1 575 ? -3.875 8.673 -36.180 1.00 81.31 575 LYS A CA 1
ATOM 4377 C C . LYS A 1 575 ? -2.751 7.640 -36.110 1.00 81.31 575 LYS A C 1
ATOM 4379 O O . LYS A 1 575 ? -2.432 7.085 -37.157 1.00 81.31 575 LYS A O 1
ATOM 4384 N N . PRO A 1 576 ? -2.143 7.390 -34.939 1.00 81.38 576 PRO A N 1
ATOM 4385 C CA . PRO A 1 576 ? -1.102 6.381 -34.828 1.00 81.38 576 PRO A CA 1
ATOM 4386 C C . PRO A 1 576 ? -1.678 4.966 -34.933 1.00 81.38 576 PRO A C 1
ATOM 4388 O O . PRO A 1 576 ? -2.770 4.683 -34.432 1.00 81.38 576 PRO A O 1
ATOM 4391 N N . ASP A 1 577 ? -0.904 4.076 -35.542 1.00 86.75 577 ASP A N 1
ATOM 4392 C CA . ASP A 1 577 ? -1.189 2.644 -35.646 1.00 86.75 577 ASP A CA 1
ATOM 4393 C C . ASP A 1 577 ? -0.791 1.898 -34.363 1.00 86.75 577 ASP A C 1
ATOM 4395 O O . ASP A 1 577 ? -1.403 0.890 -34.003 1.00 86.75 577 ASP A O 1
ATOM 4399 N N . ALA A 1 578 ? 0.208 2.417 -33.640 1.00 84.62 578 ALA A N 1
ATOM 4400 C CA . ALA A 1 578 ? 0.705 1.855 -32.389 1.00 84.62 578 ALA A CA 1
ATOM 4401 C C . ALA A 1 578 ? 1.167 2.936 -31.400 1.00 84.62 578 ALA A C 1
ATOM 4403 O O . ALA A 1 578 ? 1.447 4.075 -31.772 1.00 84.62 578 ALA A O 1
ATOM 4404 N N . VAL A 1 579 ? 1.300 2.556 -30.127 1.00 80.38 579 VAL A N 1
ATOM 4405 C CA . VAL A 1 579 ? 1.892 3.393 -29.074 1.00 80.38 579 VAL A CA 1
ATOM 4406 C C . VAL A 1 579 ? 3.059 2.643 -28.440 1.00 80.38 579 VAL A C 1
ATOM 4408 O O . VAL A 1 579 ? 2.936 1.461 -28.122 1.00 80.38 579 VAL A O 1
ATOM 4411 N N . ILE A 1 580 ? 4.179 3.334 -28.232 1.00 80.25 580 ILE A N 1
ATOM 4412 C CA . ILE A 1 580 ? 5.333 2.856 -27.469 1.00 80.25 580 ILE A CA 1
ATOM 4413 C C . ILE A 1 580 ? 5.531 3.724 -26.220 1.00 80.25 580 ILE A C 1
ATOM 4415 O O . ILE A 1 580 ? 5.269 4.929 -26.234 1.00 80.25 580 ILE A O 1
ATOM 4419 N N . ALA A 1 581 ? 5.983 3.114 -25.125 1.00 71.62 581 ALA A N 1
ATOM 4420 C CA . ALA A 1 581 ? 6.377 3.854 -23.931 1.00 71.62 581 ALA A CA 1
ATOM 4421 C C . ALA A 1 581 ? 7.668 4.652 -24.191 1.00 71.62 581 ALA A C 1
ATOM 4423 O O . ALA A 1 581 ? 8.561 4.177 -24.894 1.00 71.62 581 ALA A O 1
ATOM 4424 N N . LEU A 1 582 ? 7.769 5.848 -23.599 1.00 69.94 582 LEU A N 1
ATOM 4425 C CA . LEU A 1 582 ? 8.950 6.719 -23.700 1.00 69.94 582 LEU A CA 1
ATOM 4426 C C . LEU A 1 582 ? 10.233 6.058 -23.180 1.00 69.94 582 LEU A C 1
ATOM 4428 O O . LEU A 1 582 ? 11.317 6.253 -23.726 1.00 69.94 582 LEU A O 1
ATOM 4432 N N . GLU A 1 583 ? 10.092 5.279 -22.120 1.00 69.31 583 GLU A N 1
ATOM 4433 C CA . GLU A 1 583 ? 11.168 4.586 -21.436 1.00 69.31 583 GLU A CA 1
ATOM 4434 C C . GLU A 1 583 ? 10.659 3.245 -20.913 1.00 69.31 583 GLU A C 1
ATOM 4436 O O . GLU A 1 583 ? 9.456 2.962 -20.909 1.00 69.31 583 GLU A O 1
ATOM 4441 N N . ILE A 1 584 ? 11.583 2.427 -20.415 1.00 68.75 584 ILE A N 1
ATOM 4442 C CA . ILE A 1 584 ? 11.251 1.311 -19.534 1.00 68.75 584 ILE A CA 1
ATOM 4443 C C . ILE A 1 584 ? 10.903 1.931 -18.167 1.00 68.75 584 ILE A C 1
ATOM 4445 O O . ILE A 1 584 ? 11.669 1.838 -17.212 1.00 68.75 584 ILE A O 1
ATOM 4449 N N . GLY A 1 585 ? 9.731 2.580 -18.098 1.00 56.41 585 GLY A N 1
ATOM 4450 C CA . GLY A 1 585 ? 9.054 3.077 -16.887 1.00 56.41 585 GLY A CA 1
ATOM 4451 C C . GLY A 1 585 ? 8.511 1.894 -16.093 1.00 56.41 585 GLY A C 1
ATOM 4452 O O . GLY A 1 585 ? 7.312 1.724 -15.886 1.00 56.41 585 GLY A O 1
ATOM 4453 N N . GLY A 1 586 ? 9.442 0.990 -15.820 1.00 53.59 586 GLY A N 1
ATOM 4454 C CA . GLY A 1 586 ? 9.238 -0.434 -15.790 1.00 53.59 586 GLY A CA 1
ATOM 4455 C C . GLY A 1 586 ? 8.732 -1.078 -17.093 1.00 53.59 586 GLY A C 1
ATOM 4456 O O . GLY A 1 586 ? 7.710 -0.699 -17.656 1.00 53.59 586 GLY A O 1
ATOM 4457 N N . GLY A 1 587 ? 9.409 -2.141 -17.538 1.00 29.52 587 GLY A N 1
ATOM 4458 C CA . GLY A 1 587 ? 9.019 -2.944 -18.701 1.00 29.52 587 GLY A CA 1
ATOM 4459 C C . GLY A 1 587 ? 9.738 -4.290 -18.806 1.00 29.52 587 GLY A C 1
ATOM 4460 O O . GLY A 1 587 ? 10.714 -4.383 -19.541 1.00 29.52 587 GLY A O 1
ATOM 4461 N N . ASN A 1 588 ? 9.252 -5.319 -18.098 1.00 41.22 588 ASN A N 1
ATOM 4462 C CA . ASN A 1 588 ? 9.292 -6.743 -18.494 1.00 41.22 588 ASN A CA 1
ATOM 4463 C C . ASN A 1 588 ? 8.638 -7.596 -17.399 1.00 41.22 588 ASN A C 1
ATOM 4465 O O . ASN A 1 588 ? 9.092 -7.578 -16.261 1.00 41.22 588 ASN A O 1
ATOM 4469 N N . GLY A 1 589 ? 7.578 -8.343 -17.718 1.00 50.62 589 GLY A N 1
ATOM 4470 C CA . GLY A 1 589 ? 6.770 -9.013 -16.697 1.00 50.62 589 GLY A CA 1
ATOM 4471 C C . GLY A 1 589 ? 7.442 -10.223 -16.050 1.00 50.62 589 GLY A C 1
ATOM 4472 O O . GLY A 1 589 ? 7.470 -11.305 -16.632 1.00 50.62 589 GLY A O 1
ATOM 4473 N N . LEU A 1 590 ? 7.934 -10.063 -14.820 1.00 55.81 590 LEU A N 1
ATOM 4474 C CA . LEU A 1 590 ? 8.602 -11.122 -14.066 1.00 55.81 590 LEU A CA 1
ATOM 4475 C C . LEU A 1 590 ? 7.577 -12.021 -13.367 1.00 55.81 590 LEU A C 1
ATOM 4477 O O . LEU A 1 590 ? 7.353 -11.931 -12.160 1.00 55.81 590 LEU A O 1
ATOM 4481 N N . GLN A 1 591 ? 7.023 -12.961 -14.141 1.00 54.81 591 GLN A N 1
ATOM 4482 C CA . GLN A 1 591 ? 6.271 -14.116 -13.631 1.00 54.81 591 GLN A CA 1
ATOM 4483 C C . GLN A 1 591 ? 7.042 -14.836 -12.506 1.00 54.81 591 GLN A C 1
ATOM 4485 O O . GLN A 1 591 ? 6.422 -15.337 -11.575 1.00 54.81 591 GLN A O 1
ATOM 4490 N N . ALA A 1 592 ? 8.383 -14.814 -12.546 1.00 52.66 592 ALA A N 1
ATOM 4491 C CA . ALA A 1 592 ? 9.277 -15.332 -11.508 1.00 52.66 592 ALA A CA 1
ATOM 4492 C C . ALA A 1 592 ? 8.901 -14.897 -10.079 1.00 52.66 592 ALA A C 1
ATOM 4494 O O . ALA A 1 592 ? 8.837 -15.748 -9.202 1.00 52.66 592 ALA A O 1
ATOM 4495 N N . VAL A 1 593 ? 8.586 -13.619 -9.831 1.00 55.09 593 VAL A N 1
ATOM 4496 C CA . VAL A 1 593 ? 8.245 -13.152 -8.469 1.00 55.09 593 VAL A CA 1
ATOM 4497 C C . VAL A 1 593 ? 6.914 -13.746 -8.005 1.00 55.09 593 VAL A C 1
ATOM 4499 O O . VAL A 1 593 ? 6.795 -14.213 -6.873 1.00 55.09 593 VAL A O 1
ATOM 4502 N N . ALA A 1 594 ? 5.916 -13.793 -8.892 1.00 52.59 594 ALA A N 1
ATOM 4503 C CA . ALA A 1 594 ? 4.628 -14.419 -8.603 1.00 52.59 594 ALA A CA 1
ATOM 4504 C C . ALA A 1 594 ? 4.750 -15.947 -8.422 1.00 52.59 594 ALA A C 1
ATOM 4506 O O . ALA A 1 594 ? 4.104 -16.510 -7.541 1.00 52.59 594 ALA A O 1
ATOM 4507 N N . LEU A 1 595 ? 5.619 -16.602 -9.198 1.00 50.75 595 LEU A N 1
ATOM 4508 C CA . LEU A 1 595 ? 5.946 -18.025 -9.080 1.00 50.75 595 LEU A CA 1
ATOM 4509 C C . LEU A 1 595 ? 6.643 -18.342 -7.756 1.00 50.75 595 LEU A C 1
ATOM 4511 O O . LEU A 1 595 ? 6.150 -19.190 -7.022 1.00 50.75 595 LEU A O 1
ATOM 4515 N N . SER A 1 596 ? 7.725 -17.638 -7.407 1.00 56.09 596 SER A N 1
ATOM 4516 C CA . SER A 1 596 ? 8.443 -17.808 -6.134 1.00 56.09 596 SER A CA 1
ATOM 4517 C C . SER A 1 596 ? 7.545 -17.553 -4.920 1.00 56.09 596 SER A C 1
ATOM 4519 O O . SER A 1 596 ? 7.698 -18.215 -3.894 1.00 56.09 596 SER A O 1
ATOM 4521 N N . ARG A 1 597 ? 6.570 -16.638 -5.028 1.00 60.12 597 ARG A N 1
ATOM 4522 C CA . ARG A 1 597 ? 5.513 -16.456 -4.018 1.00 60.12 597 ARG A CA 1
ATOM 4523 C C . ARG A 1 597 ? 4.582 -17.665 -3.949 1.00 60.12 597 ARG A C 1
ATOM 4525 O O . ARG A 1 597 ? 4.396 -18.218 -2.871 1.00 60.12 597 ARG A O 1
ATOM 4532 N N . HIS A 1 598 ? 4.048 -18.112 -5.084 1.00 55.06 598 HIS A N 1
ATOM 4533 C CA . HIS A 1 598 ? 3.140 -19.260 -5.154 1.00 55.06 598 HIS A CA 1
ATOM 4534 C C . HIS A 1 598 ? 3.789 -20.567 -4.650 1.00 55.06 598 HIS A C 1
ATOM 4536 O O . HIS A 1 598 ? 3.171 -21.322 -3.903 1.00 55.06 598 HIS A O 1
ATOM 4542 N N . THR A 1 599 ? 5.060 -20.817 -4.981 1.00 53.25 599 THR A N 1
ATOM 4543 C CA . THR A 1 599 ? 5.811 -22.001 -4.522 1.00 53.25 599 THR A CA 1
ATOM 4544 C C . THR A 1 599 ? 6.402 -21.850 -3.112 1.00 53.25 599 THR A C 1
ATOM 4546 O O . THR A 1 599 ? 6.878 -22.837 -2.539 1.00 53.25 599 THR A O 1
ATOM 4549 N N . ASN A 1 600 ? 6.330 -20.650 -2.517 1.00 52.91 600 ASN A N 1
ATOM 4550 C CA . ASN A 1 600 ? 6.996 -20.270 -1.267 1.00 52.91 600 ASN A CA 1
ATOM 4551 C C . ASN A 1 600 ? 8.507 -20.597 -1.299 1.00 52.91 600 ASN A C 1
ATOM 4553 O O . ASN A 1 600 ? 9.002 -21.382 -0.485 1.00 52.91 600 ASN A O 1
ATOM 4557 N N . GLN A 1 601 ? 9.201 -20.015 -2.284 1.00 61.56 601 GLN A N 1
ATOM 4558 C CA . GLN A 1 601 ? 10.646 -20.092 -2.549 1.00 61.56 601 GLN A CA 1
ATOM 4559 C C . GLN A 1 601 ? 11.227 -18.678 -2.761 1.00 61.56 601 GLN A C 1
ATOM 4561 O O . GLN A 1 601 ? 11.795 -18.370 -3.810 1.00 61.56 601 GLN A O 1
ATOM 4566 N N . ILE A 1 602 ? 11.028 -17.780 -1.791 1.00 65.12 602 ILE A N 1
ATOM 4567 C CA . ILE A 1 602 ? 11.439 -16.369 -1.921 1.00 65.12 602 ILE A CA 1
ATOM 4568 C C . ILE A 1 602 ? 12.964 -16.207 -1.947 1.00 65.12 602 ILE A C 1
ATOM 4570 O O . ILE A 1 602 ? 13.470 -15.377 -2.696 1.00 65.12 602 ILE A O 1
ATOM 4574 N N . GLU A 1 603 ? 13.703 -17.042 -1.215 1.00 64.94 603 GLU A N 1
ATOM 4575 C CA . GLU A 1 603 ? 15.175 -17.039 -1.196 1.00 64.94 603 GLU A CA 1
ATOM 4576 C C . GLU A 1 603 ? 15.798 -17.162 -2.597 1.00 64.94 603 GLU A C 1
ATOM 4578 O O . GLU A 1 603 ? 16.853 -16.583 -2.846 1.00 64.94 603 GLU A O 1
ATOM 4583 N N . ALA A 1 604 ? 15.112 -17.868 -3.507 1.00 69.62 604 ALA A N 1
ATOM 4584 C CA . ALA A 1 604 ? 15.513 -18.106 -4.892 1.00 69.62 604 ALA A CA 1
ATOM 4585 C C . ALA A 1 604 ? 14.919 -17.091 -5.895 1.00 69.62 604 ALA A C 1
ATOM 4587 O O . ALA A 1 604 ? 14.976 -17.309 -7.112 1.00 69.62 604 ALA A O 1
ATOM 4588 N N . VAL A 1 605 ? 14.276 -16.008 -5.431 1.00 77.44 605 VAL A N 1
ATOM 4589 C CA . VAL A 1 605 ? 13.600 -15.048 -6.323 1.00 77.44 605 VAL A CA 1
ATOM 4590 C C . VAL A 1 605 ? 14.602 -14.285 -7.192 1.00 77.44 605 VAL A C 1
ATOM 4592 O O . VAL A 1 605 ? 14.334 -14.042 -8.366 1.00 77.44 605 VAL A O 1
ATOM 4595 N N . ALA A 1 606 ? 15.783 -13.969 -6.657 1.00 82.81 606 ALA A N 1
ATOM 4596 C CA . ALA A 1 606 ? 16.852 -13.283 -7.379 1.00 82.81 606 ALA A CA 1
ATOM 4597 C C . ALA A 1 606 ? 17.400 -14.144 -8.526 1.00 82.81 606 ALA A C 1
ATOM 4599 O O . ALA A 1 606 ? 17.524 -13.687 -9.660 1.00 82.81 606 ALA A O 1
ATOM 4600 N N . GLU A 1 607 ? 17.658 -15.412 -8.240 1.00 84.69 607 GLU A N 1
ATOM 4601 C CA . GLU A 1 607 ? 18.164 -16.427 -9.154 1.00 84.69 607 GLU A CA 1
ATOM 4602 C C . GLU A 1 607 ? 17.102 -16.754 -10.226 1.00 84.69 607 GLU A C 1
ATOM 4604 O O . GLU A 1 607 ? 17.414 -16.874 -11.413 1.00 84.69 607 GLU A O 1
ATOM 4609 N N . SER A 1 608 ? 15.820 -16.760 -9.842 1.00 80.00 608 SER A N 1
ATOM 4610 C CA . SER A 1 608 ? 14.683 -16.874 -10.766 1.00 80.00 608 SER A CA 1
ATOM 4611 C C . SER A 1 608 ? 14.558 -15.661 -11.698 1.00 80.00 608 SER A C 1
ATOM 4613 O O . SER A 1 608 ? 14.295 -15.829 -12.890 1.00 80.00 608 SER A O 1
ATOM 4615 N N . ILE A 1 609 ? 14.779 -14.439 -11.197 1.00 82.25 609 ILE A N 1
ATOM 4616 C CA . ILE A 1 609 ? 14.823 -13.217 -12.019 1.00 82.25 609 ILE A CA 1
ATOM 4617 C C . ILE A 1 609 ? 16.000 -13.279 -13.001 1.00 82.25 609 ILE A C 1
ATOM 4619 O O . ILE A 1 609 ? 15.799 -13.045 -14.193 1.00 82.25 609 ILE A O 1
ATOM 4623 N N . ILE A 1 610 ? 17.196 -13.649 -12.528 1.00 85.88 610 ILE A N 1
ATOM 4624 C CA . ILE A 1 610 ? 18.407 -13.810 -13.350 1.00 85.88 610 ILE A CA 1
ATOM 4625 C C . ILE A 1 610 ? 18.145 -14.787 -14.502 1.00 85.88 610 ILE A C 1
ATOM 4627 O O . ILE A 1 610 ? 18.398 -14.444 -15.658 1.00 85.88 610 ILE A O 1
ATOM 4631 N N . ALA A 1 611 ? 17.549 -15.952 -14.228 1.00 82.44 611 ALA A N 1
ATOM 4632 C CA . ALA A 1 611 ? 17.187 -16.928 -15.255 1.00 82.44 611 ALA A CA 1
ATOM 4633 C C . ALA A 1 611 ? 16.254 -16.347 -16.340 1.00 82.44 611 ALA A C 1
ATOM 4635 O O . ALA A 1 611 ? 16.477 -16.584 -17.530 1.00 82.44 611 ALA A O 1
ATOM 4636 N N . GLN A 1 612 ? 15.250 -15.546 -15.960 1.00 77.75 612 GLN A N 1
ATOM 4637 C CA . GLN A 1 612 ? 14.312 -14.924 -16.909 1.00 77.75 612 GLN A CA 1
ATOM 4638 C C . GLN A 1 612 ? 14.956 -13.843 -17.790 1.00 77.75 612 GLN A C 1
ATOM 4640 O O . GLN A 1 612 ? 14.565 -13.686 -18.947 1.00 77.75 612 GLN A O 1
ATOM 4645 N N . VAL A 1 613 ? 15.965 -13.123 -17.291 1.00 79.62 613 VAL A N 1
ATOM 4646 C CA . VAL A 1 613 ? 16.675 -12.083 -18.064 1.00 79.62 613 VAL A CA 1
ATOM 4647 C C . VAL A 1 613 ? 17.893 -12.612 -18.840 1.00 79.62 613 VAL A C 1
ATOM 4649 O O . VAL A 1 613 ? 18.675 -11.825 -19.375 1.00 79.62 613 VAL A O 1
ATOM 4652 N N . GLY A 1 614 ? 18.042 -13.939 -18.952 1.00 81.75 614 GLY A N 1
ATOM 4653 C CA . GLY A 1 614 ? 19.055 -14.614 -19.780 1.00 81.75 614 GLY A CA 1
ATOM 4654 C C . GLY A 1 614 ? 20.129 -15.407 -19.020 1.00 81.75 614 GLY A C 1
ATOM 4655 O O . GLY A 1 614 ? 21.035 -15.955 -19.653 1.00 81.75 614 GLY A O 1
ATOM 4656 N N . GLY A 1 615 ? 20.007 -15.520 -17.696 1.00 86.69 615 GLY A N 1
ATOM 4657 C CA . GLY A 1 615 ? 20.903 -16.276 -16.818 1.00 86.69 615 GLY A CA 1
ATOM 4658 C C . GLY A 1 615 ? 22.164 -15.512 -16.404 1.00 86.69 615 GLY A C 1
ATOM 4659 O O . GLY A 1 615 ? 22.344 -14.338 -16.722 1.00 86.69 615 GLY A O 1
ATOM 4660 N N . ASP A 1 616 ? 23.080 -16.213 -15.734 1.00 88.56 616 ASP A N 1
ATOM 4661 C CA . ASP A 1 616 ? 24.277 -15.649 -15.074 1.00 88.56 616 ASP A CA 1
ATOM 4662 C C . ASP A 1 616 ? 25.241 -14.891 -16.011 1.00 88.56 616 ASP A C 1
ATOM 4664 O O . ASP A 1 616 ? 26.163 -14.202 -15.574 1.00 88.56 616 ASP A O 1
ATOM 4668 N N . LYS A 1 617 ? 25.055 -15.032 -17.331 1.00 88.81 617 LYS A N 1
ATOM 4669 C CA . LYS A 1 617 ? 25.815 -14.302 -18.353 1.00 88.81 617 LYS A CA 1
ATOM 4670 C C . LYS A 1 617 ? 25.279 -12.897 -18.617 1.00 88.81 617 LYS A C 1
ATOM 4672 O O . LYS A 1 617 ? 26.057 -12.080 -19.103 1.00 88.81 617 LYS A O 1
ATOM 4677 N N . SER A 1 618 ? 24.004 -12.626 -18.336 1.00 88.94 618 SER A N 1
ATOM 4678 C CA . SER A 1 618 ? 23.332 -11.341 -18.581 1.00 88.94 618 SER A CA 1
ATOM 4679 C C . SER A 1 618 ? 22.816 -10.663 -17.315 1.00 88.94 618 SER A C 1
ATOM 4681 O O . SER A 1 618 ? 22.500 -9.476 -17.366 1.00 88.94 618 SER A O 1
ATOM 4683 N N . ALA A 1 619 ? 22.757 -11.358 -16.180 1.00 92.56 619 ALA A N 1
ATOM 4684 C CA . ALA A 1 619 ? 22.479 -10.749 -14.886 1.00 92.56 619 ALA A CA 1
ATOM 4685 C C . ALA A 1 619 ? 23.173 -11.483 -13.738 1.00 92.56 619 ALA A C 1
ATOM 4687 O O . ALA A 1 619 ? 23.576 -12.632 -13.880 1.00 92.56 619 ALA A O 1
ATOM 4688 N N . LYS A 1 620 ? 23.312 -10.809 -12.594 1.00 93.50 620 LYS A N 1
ATOM 4689 C CA . LYS A 1 620 ? 23.887 -11.377 -11.367 1.00 93.50 620 LYS A CA 1
ATOM 4690 C C . LYS A 1 620 ? 23.435 -10.624 -10.120 1.00 93.50 620 LYS A C 1
ATOM 4692 O O . LYS A 1 620 ? 23.089 -9.443 -10.190 1.00 93.50 620 LYS A O 1
ATOM 4697 N N . VAL A 1 621 ? 23.509 -11.291 -8.972 1.00 93.12 621 VAL A N 1
ATOM 4698 C CA . VAL A 1 621 ? 23.466 -10.619 -7.669 1.00 93.12 621 VAL A CA 1
ATOM 4699 C C . VAL A 1 621 ? 24.758 -9.813 -7.506 1.00 93.12 621 VAL A C 1
ATOM 4701 O O . VAL A 1 621 ? 25.853 -10.334 -7.706 1.00 93.12 621 VAL A O 1
ATOM 4704 N N . LEU A 1 622 ? 24.626 -8.528 -7.182 1.00 93.44 622 LEU A N 1
ATOM 4705 C CA . LEU A 1 622 ? 25.738 -7.617 -6.895 1.00 93.44 622 LEU A CA 1
ATOM 4706 C C . LEU A 1 622 ? 25.993 -7.490 -5.389 1.00 93.44 622 LEU A C 1
ATOM 4708 O O . LEU A 1 622 ? 27.124 -7.217 -4.992 1.00 93.44 622 LEU A O 1
ATOM 4712 N N . PHE A 1 623 ? 24.941 -7.633 -4.572 1.00 93.00 623 PHE A N 1
ATOM 4713 C CA . PHE A 1 623 ? 25.000 -7.585 -3.110 1.00 93.00 623 PHE A CA 1
ATOM 4714 C C . PHE A 1 623 ? 23.712 -8.140 -2.479 1.00 93.00 623 PHE A C 1
ATOM 4716 O O . PHE A 1 623 ? 22.635 -7.990 -3.061 1.00 93.00 623 PHE A O 1
ATOM 4723 N N . LYS A 1 624 ? 23.794 -8.700 -1.267 1.00 90.94 624 LYS A N 1
ATOM 4724 C CA . LYS A 1 624 ? 22.648 -8.907 -0.359 1.00 90.94 624 LYS A CA 1
ATOM 4725 C C . LYS A 1 624 ? 22.984 -8.216 0.973 1.00 90.94 624 LYS A C 1
ATOM 4727 O O . LYS A 1 624 ? 24.126 -8.296 1.420 1.00 90.94 624 LYS A O 1
ATOM 4732 N N . GLY A 1 625 ? 22.050 -7.483 1.581 1.00 89.56 625 GLY A N 1
ATOM 4733 C CA . GLY A 1 625 ? 22.353 -6.705 2.789 1.00 89.56 625 GLY A CA 1
ATOM 4734 C C . GLY A 1 625 ? 21.182 -5.902 3.360 1.00 89.56 625 GLY A C 1
ATOM 4735 O O . GLY A 1 625 ? 20.076 -5.933 2.832 1.00 89.56 625 GLY A O 1
ATOM 4736 N N . LYS A 1 626 ? 21.435 -5.153 4.436 1.00 85.56 626 LYS A N 1
ATOM 4737 C CA . LYS A 1 626 ? 20.482 -4.247 5.091 1.00 85.56 626 LYS A CA 1
ATOM 4738 C C . LYS A 1 626 ? 20.796 -2.789 4.752 1.00 85.56 626 LYS A C 1
ATOM 4740 O O . LYS A 1 626 ? 21.951 -2.377 4.832 1.00 85.56 626 LYS A O 1
ATOM 4745 N N . ILE A 1 627 ? 19.789 -1.975 4.440 1.00 84.56 627 ILE A N 1
ATOM 4746 C CA . ILE A 1 627 ? 19.960 -0.520 4.316 1.00 84.56 627 ILE A CA 1
ATOM 4747 C C . ILE A 1 627 ? 20.314 0.062 5.692 1.00 84.56 627 ILE A C 1
ATOM 4749 O O . ILE A 1 627 ? 19.529 -0.031 6.635 1.00 84.56 627 ILE A O 1
ATOM 4753 N N . VAL A 1 628 ? 21.484 0.695 5.798 1.00 83.94 628 VAL A N 1
ATOM 4754 C CA . VAL A 1 628 ? 21.987 1.338 7.029 1.00 83.94 628 VAL A CA 1
ATOM 4755 C C . VAL A 1 628 ? 22.134 2.856 6.919 1.00 83.94 628 VAL A C 1
ATOM 4757 O O . VAL A 1 628 ? 22.433 3.516 7.910 1.00 83.94 628 VAL A O 1
ATOM 4760 N N . GLY A 1 629 ? 21.891 3.430 5.743 1.00 81.94 629 GLY A N 1
ATOM 4761 C CA . GLY A 1 629 ? 21.839 4.877 5.549 1.00 81.94 629 GLY A CA 1
ATOM 4762 C C . GLY A 1 629 ? 21.194 5.242 4.218 1.00 81.94 629 GLY A C 1
ATOM 4763 O O . GLY A 1 629 ? 21.356 4.521 3.234 1.00 81.94 629 GLY A O 1
ATOM 4764 N N . VAL A 1 630 ? 20.460 6.355 4.191 1.00 84.81 630 VAL A N 1
ATOM 4765 C CA . VAL A 1 630 ? 19.920 6.944 2.959 1.00 84.81 630 VAL A CA 1
ATOM 4766 C C . VAL A 1 630 ? 20.047 8.460 3.045 1.00 84.81 630 VAL A C 1
ATOM 4768 O O . VAL A 1 630 ? 19.363 9.098 3.842 1.00 84.81 630 VAL A O 1
ATOM 4771 N N . GLU A 1 631 ? 20.901 9.044 2.214 1.00 84.44 631 GLU A N 1
ATOM 4772 C CA . GLU A 1 631 ? 21.037 10.496 2.088 1.00 84.44 631 GLU A CA 1
ATOM 4773 C C . GLU A 1 631 ? 20.260 10.993 0.866 1.00 84.44 631 GLU A C 1
ATOM 4775 O O . GLU A 1 631 ? 20.228 10.329 -0.170 1.00 84.44 631 GLU A O 1
ATOM 4780 N N . ARG A 1 632 ? 19.610 12.160 0.973 1.00 80.75 632 ARG A N 1
ATOM 4781 C CA . ARG A 1 632 ? 18.798 12.756 -0.102 1.00 80.75 632 ARG A CA 1
ATOM 4782 C C . ARG A 1 632 ? 18.969 14.271 -0.153 1.00 80.75 632 ARG A C 1
ATOM 4784 O O . ARG A 1 632 ? 18.844 14.958 0.856 1.00 80.75 632 ARG A O 1
ATOM 4791 N N . THR A 1 633 ? 19.179 14.803 -1.353 1.00 73.88 633 THR A N 1
ATOM 4792 C CA . THR A 1 633 ? 19.249 16.238 -1.653 1.00 73.88 633 THR A CA 1
ATOM 4793 C C . THR A 1 633 ? 18.500 16.541 -2.949 1.00 73.88 633 THR A C 1
ATOM 4795 O O . THR A 1 633 ? 18.642 15.833 -3.945 1.00 73.88 633 THR A O 1
ATOM 4798 N N . LEU A 1 634 ? 17.697 17.605 -2.967 1.00 66.50 634 LEU A N 1
ATOM 4799 C CA . LEU A 1 634 ? 17.013 18.039 -4.185 1.00 66.50 634 LEU A CA 1
ATOM 4800 C C . LEU A 1 634 ? 17.938 18.955 -4.998 1.00 66.50 634 LEU A C 1
ATOM 4802 O O . LEU A 1 634 ? 18.433 19.952 -4.473 1.00 66.50 634 LEU A O 1
ATOM 4806 N N . ARG A 1 635 ? 18.157 18.659 -6.285 1.00 68.50 635 ARG A N 1
ATOM 4807 C CA . ARG A 1 635 ? 18.884 19.549 -7.211 1.00 68.50 635 ARG A CA 1
ATOM 4808 C C . ARG A 1 635 ? 18.172 19.587 -8.559 1.00 68.50 635 ARG A C 1
ATOM 4810 O O . ARG A 1 635 ? 17.926 18.547 -9.164 1.00 68.50 635 ARG A O 1
ATOM 4817 N N . MET A 1 636 ? 17.829 20.788 -9.034 1.00 66.12 636 MET A N 1
ATOM 4818 C CA . MET A 1 636 ? 17.120 21.000 -10.312 1.00 66.12 636 MET A CA 1
ATOM 4819 C C . MET A 1 636 ? 15.896 20.072 -10.491 1.00 66.12 636 MET A C 1
ATOM 4821 O O . MET A 1 636 ? 15.720 19.446 -11.535 1.00 66.12 636 MET A O 1
ATOM 4825 N N . GLY A 1 637 ? 15.082 19.927 -9.438 1.00 61.38 637 GLY A N 1
ATOM 4826 C CA . GLY A 1 637 ? 13.868 19.099 -9.422 1.00 61.38 637 GLY A CA 1
ATOM 4827 C C . GLY A 1 637 ? 14.068 17.588 -9.230 1.00 61.38 637 GLY A C 1
ATOM 4828 O O . GLY A 1 637 ? 13.094 16.916 -8.910 1.00 61.38 637 GLY A O 1
ATOM 4829 N N . HIS A 1 638 ? 15.293 17.068 -9.353 1.00 65.75 638 HIS A N 1
ATOM 4830 C CA . HIS A 1 638 ? 15.622 15.642 -9.200 1.00 65.75 638 HIS A CA 1
ATOM 4831 C C . HIS A 1 638 ? 16.175 15.355 -7.794 1.00 65.75 638 HIS A C 1
ATOM 4833 O O . HIS A 1 638 ? 16.796 16.240 -7.190 1.00 65.75 638 HIS A O 1
ATOM 4839 N N . VAL A 1 639 ? 15.985 14.138 -7.271 1.00 69.12 639 VAL A N 1
ATOM 4840 C CA . VAL A 1 639 ? 16.503 13.748 -5.945 1.00 69.12 639 VAL A CA 1
ATOM 4841 C C . VAL A 1 639 ? 17.816 12.997 -6.089 1.00 69.12 639 VAL A C 1
ATOM 4843 O O . VAL A 1 639 ? 17.862 11.798 -6.340 1.00 69.12 639 VAL A O 1
ATOM 4846 N N . TYR A 1 640 ? 18.898 13.728 -5.855 1.00 81.62 640 TYR A N 1
ATOM 4847 C CA . TYR A 1 640 ? 20.232 13.167 -5.756 1.00 81.62 640 TYR A CA 1
ATOM 4848 C C . TYR A 1 640 ? 20.443 12.599 -4.359 1.00 81.62 640 TYR A C 1
ATOM 4850 O O . TYR A 1 640 ? 20.302 13.323 -3.372 1.00 81.62 640 TYR A O 1
ATOM 4858 N N . GLY A 1 641 ? 20.816 11.332 -4.269 1.00 87.06 641 GLY A N 1
ATOM 4859 C CA . GLY A 1 641 ? 21.036 10.667 -2.995 1.00 87.06 641 GLY A CA 1
ATOM 4860 C C . GLY A 1 641 ? 22.036 9.530 -3.081 1.00 87.06 641 GLY A C 1
ATOM 4861 O O . GLY A 1 641 ? 22.558 9.221 -4.150 1.00 87.06 641 GLY A O 1
ATOM 4862 N N . GLU A 1 642 ? 22.295 8.912 -1.937 1.00 90.12 642 GLU A N 1
ATOM 4863 C CA . GLU A 1 642 ? 23.076 7.686 -1.821 1.00 90.12 642 GLU A CA 1
ATOM 4864 C C . GLU A 1 642 ? 22.371 6.758 -0.831 1.00 90.12 642 GLU A C 1
ATOM 4866 O O . GLU A 1 642 ? 21.986 7.188 0.258 1.00 90.12 642 GLU A O 1
ATOM 4871 N N . VAL A 1 643 ? 22.193 5.491 -1.205 1.00 92.88 643 VAL A N 1
ATOM 4872 C CA . VAL A 1 643 ? 21.823 4.430 -0.264 1.00 92.88 643 VAL A CA 1
ATOM 4873 C C . VAL A 1 643 ? 23.066 3.625 0.109 1.00 92.88 643 VAL A C 1
ATOM 4875 O O . VAL A 1 643 ? 23.868 3.250 -0.750 1.00 92.88 643 VAL A O 1
ATOM 4878 N N . ILE A 1 644 ? 23.225 3.381 1.408 1.00 92.94 644 ILE A N 1
ATOM 4879 C CA . ILE A 1 644 ? 24.312 2.602 1.998 1.00 92.94 644 ILE A CA 1
ATOM 4880 C C . ILE A 1 644 ? 23.715 1.289 2.497 1.00 92.94 644 ILE A C 1
ATOM 4882 O O . ILE A 1 644 ? 22.848 1.287 3.374 1.00 92.94 644 ILE A O 1
ATOM 4886 N N . ILE A 1 645 ? 24.192 0.182 1.939 1.00 93.06 645 ILE A N 1
ATOM 4887 C CA . ILE A 1 645 ? 23.754 -1.176 2.256 1.00 93.06 645 ILE A CA 1
ATOM 4888 C C . ILE A 1 645 ? 24.921 -1.887 2.939 1.00 93.06 645 ILE A C 1
ATOM 4890 O O . ILE A 1 645 ? 26.014 -1.958 2.383 1.00 93.06 645 ILE A O 1
ATOM 4894 N N . GLU A 1 646 ? 24.707 -2.401 4.143 1.00 90.88 646 GLU A N 1
ATOM 4895 C CA . GLU A 1 646 ? 25.678 -3.200 4.892 1.00 90.88 646 GLU A CA 1
ATOM 4896 C C . GLU A 1 646 ? 25.339 -4.680 4.741 1.00 90.88 646 GLU A C 1
ATOM 4898 O O . GLU A 1 646 ? 24.174 -5.063 4.839 1.00 90.88 646 GLU A O 1
ATOM 4903 N N . GLY A 1 647 ? 26.340 -5.507 4.449 1.00 86.88 647 GLY A N 1
ATOM 4904 C CA . GLY A 1 647 ? 26.144 -6.947 4.330 1.00 86.88 647 GLY A CA 1
ATOM 4905 C C . GLY A 1 647 ? 25.667 -7.544 5.654 1.00 86.88 647 GLY A C 1
ATOM 4906 O O . GLY A 1 647 ? 26.254 -7.260 6.697 1.00 86.88 647 GLY A O 1
ATOM 4907 N N . VAL A 1 648 ? 24.602 -8.346 5.603 1.00 70.06 648 VAL A N 1
ATOM 4908 C CA . VAL A 1 648 ? 24.256 -9.296 6.674 1.00 70.06 648 VAL A CA 1
ATOM 4909 C C . VAL A 1 648 ? 24.961 -10.620 6.382 1.00 70.06 648 VAL A C 1
ATOM 4911 O O . VAL A 1 648 ? 25.179 -10.954 5.217 1.00 70.06 648 VAL A O 1
ATOM 4914 N N . ASP A 1 649 ? 25.381 -11.311 7.438 1.00 57.19 649 ASP A N 1
ATOM 4915 C CA . ASP A 1 649 ? 26.501 -12.256 7.423 1.00 57.19 649 ASP A CA 1
ATOM 4916 C C . ASP A 1 649 ? 26.443 -13.387 6.379 1.00 57.19 649 ASP A C 1
ATOM 4918 O O . ASP A 1 649 ? 25.387 -13.905 6.010 1.00 57.19 649 ASP A O 1
ATOM 4922 N N . GLY A 1 650 ? 27.631 -13.779 5.900 1.00 67.44 650 GLY A N 1
ATOM 4923 C CA . GLY A 1 650 ? 27.827 -14.807 4.876 1.00 67.44 650 GLY A CA 1
ATOM 4924 C C . GLY A 1 650 ? 28.889 -14.414 3.842 1.00 67.44 650 GLY A C 1
ATOM 4925 O O . GLY A 1 650 ? 29.968 -13.927 4.192 1.00 67.44 650 GLY A O 1
ATOM 4926 N N . GLU A 1 651 ? 28.581 -14.631 2.560 1.00 78.12 651 GLU A N 1
ATOM 4927 C CA . GLU A 1 651 ? 29.408 -14.233 1.406 1.00 78.12 651 GLU A CA 1
ATOM 4928 C C . GLU A 1 651 ? 29.526 -12.702 1.266 1.00 78.12 651 GLU A C 1
ATOM 4930 O O . GLU A 1 651 ? 30.582 -12.170 0.915 1.00 78.12 651 GLU A O 1
ATOM 4935 N N . TRP A 1 652 ? 28.452 -11.979 1.586 1.00 84.12 652 TRP A N 1
ATOM 4936 C CA . TRP A 1 652 ? 28.319 -10.543 1.348 1.00 84.12 652 TRP A CA 1
ATOM 4937 C C . TRP A 1 652 ? 28.841 -9.742 2.542 1.00 84.12 652 TRP A C 1
ATOM 4939 O O . TRP A 1 652 ? 28.109 -9.447 3.480 1.00 84.12 652 TRP A O 1
ATOM 4949 N N . LYS A 1 653 ? 30.131 -9.387 2.518 1.00 82.75 653 LYS A N 1
ATOM 4950 C CA . LYS A 1 653 ? 30.788 -8.618 3.591 1.00 82.75 653 LYS A CA 1
ATOM 4951 C C . LYS A 1 653 ? 31.082 -7.176 3.182 1.00 82.75 653 LYS A C 1
ATOM 4953 O O . LYS A 1 653 ? 31.395 -6.888 2.029 1.00 82.75 653 LYS A O 1
ATOM 4958 N N . GLY A 1 654 ? 31.051 -6.271 4.160 1.00 88.38 654 GLY A N 1
ATOM 4959 C CA . GLY A 1 654 ? 31.347 -4.849 3.972 1.00 88.38 654 GLY A CA 1
ATOM 4960 C C . GLY A 1 654 ? 30.112 -4.018 3.620 1.00 88.38 654 GLY A C 1
ATOM 4961 O O . GLY A 1 654 ? 29.000 -4.337 4.036 1.00 88.38 654 GLY A O 1
ATOM 4962 N N . ARG A 1 655 ? 30.312 -2.916 2.886 1.00 91.94 655 ARG A N 1
ATOM 4963 C CA . ARG A 1 655 ? 29.247 -1.965 2.533 1.00 91.94 655 ARG A CA 1
ATOM 4964 C C . ARG A 1 655 ? 29.231 -1.664 1.040 1.00 91.94 655 ARG A C 1
ATOM 4966 O O . ARG A 1 655 ? 30.257 -1.285 0.480 1.00 91.94 655 ARG A O 1
ATOM 4973 N N . MET A 1 656 ? 28.052 -1.746 0.434 1.00 93.44 656 MET A N 1
ATOM 4974 C CA . MET A 1 656 ? 27.778 -1.225 -0.901 1.00 93.44 656 MET A CA 1
ATOM 4975 C C . MET A 1 656 ? 27.176 0.181 -0.800 1.00 93.44 656 MET A C 1
ATOM 4977 O O . MET A 1 656 ? 26.304 0.445 0.026 1.00 93.44 656 MET A O 1
ATOM 4981 N N . LYS A 1 657 ? 27.638 1.083 -1.668 1.00 93.75 657 LYS A N 1
ATOM 4982 C CA . LYS A 1 657 ? 27.090 2.431 -1.857 1.00 93.75 657 LYS A CA 1
ATOM 4983 C C . LYS A 1 657 ? 26.467 2.523 -3.244 1.00 93.75 657 LYS A C 1
ATOM 4985 O O . LYS A 1 657 ? 27.131 2.174 -4.225 1.00 93.75 657 LYS A O 1
ATOM 4990 N N . ILE A 1 658 ? 25.227 3.003 -3.314 1.00 93.62 658 ILE A N 1
ATOM 4991 C CA . ILE A 1 658 ? 24.503 3.218 -4.570 1.00 93.62 658 ILE A CA 1
ATOM 4992 C C . ILE A 1 658 ? 24.036 4.679 -4.647 1.00 93.62 658 ILE A C 1
ATOM 4994 O O . ILE A 1 658 ? 23.004 5.022 -4.061 1.00 93.62 658 ILE A O 1
ATOM 4998 N N . PRO A 1 659 ? 24.776 5.569 -5.335 1.00 90.25 659 PRO A N 1
ATOM 4999 C CA . PRO A 1 659 ? 24.275 6.885 -5.708 1.00 90.25 659 PRO A CA 1
ATOM 5000 C C . PRO A 1 659 ? 23.120 6.804 -6.718 1.00 90.25 659 PRO A C 1
ATOM 5002 O O . PRO A 1 659 ? 23.159 6.038 -7.688 1.00 90.25 659 PRO A O 1
ATOM 5005 N N . PHE A 1 660 ? 22.117 7.657 -6.518 1.00 87.69 660 PHE A N 1
ATOM 5006 C CA . PHE A 1 660 ? 20.934 7.788 -7.367 1.00 87.69 660 PHE A CA 1
ATOM 5007 C C . PHE A 1 660 ? 20.601 9.255 -7.685 1.00 87.69 660 PHE A C 1
ATOM 5009 O O . PHE A 1 660 ? 20.995 10.166 -6.955 1.00 87.69 660 PHE A O 1
ATOM 5016 N N . LYS A 1 661 ? 19.874 9.483 -8.788 1.00 75.56 661 LYS A N 1
ATOM 5017 C CA . LYS A 1 661 ? 19.311 10.799 -9.191 1.00 75.56 661 LYS A CA 1
ATOM 5018 C C . LYS A 1 661 ? 17.774 10.796 -9.261 1.00 75.56 661 LYS A C 1
ATOM 5020 O O . LYS A 1 661 ? 17.142 11.836 -9.091 1.00 75.56 661 LYS A O 1
ATOM 5025 N N . ASN A 1 662 ? 17.232 9.628 -9.575 1.00 75.25 662 ASN A N 1
ATOM 5026 C CA . ASN A 1 662 ? 15.843 9.165 -9.522 1.00 75.25 662 ASN A CA 1
ATOM 5027 C C . ASN A 1 662 ? 15.924 7.632 -9.668 1.00 75.25 662 ASN A C 1
ATOM 5029 O O . ASN A 1 662 ? 15.332 6.894 -8.891 1.00 75.25 662 ASN A O 1
ATOM 5033 N N . GLU A 1 663 ? 16.781 7.188 -10.588 1.00 85.44 663 GLU A N 1
ATOM 5034 C CA . GLU A 1 663 ? 17.262 5.826 -10.807 1.00 85.44 663 GLU A CA 1
ATOM 5035 C C . GLU A 1 663 ? 18.610 5.601 -10.094 1.00 85.44 663 GLU A C 1
ATOM 5037 O O . GLU A 1 663 ? 19.359 6.555 -9.842 1.00 85.44 663 GLU A O 1
ATOM 5042 N N . ASN A 1 664 ? 18.946 4.337 -9.822 1.00 89.81 664 ASN A N 1
ATOM 5043 C CA . ASN A 1 664 ? 20.260 3.884 -9.355 1.00 89.81 664 ASN A CA 1
ATOM 5044 C C . ASN A 1 664 ? 21.304 3.994 -10.480 1.00 89.81 664 ASN A C 1
ATOM 5046 O O . ASN A 1 664 ? 21.133 3.392 -11.539 1.00 89.81 664 ASN A O 1
ATOM 5050 N N . ILE A 1 665 ? 22.402 4.725 -10.253 1.00 88.50 665 ILE A N 1
ATOM 5051 C CA . ILE A 1 665 ? 23.360 5.073 -11.322 1.00 88.50 665 ILE A CA 1
ATOM 5052 C C . ILE A 1 665 ? 24.639 4.221 -11.273 1.00 88.50 665 ILE A C 1
ATOM 5054 O O . ILE A 1 665 ? 25.159 3.788 -12.303 1.00 88.50 665 ILE A O 1
ATOM 5058 N N . VAL A 1 666 ? 25.167 3.972 -10.076 1.00 91.19 666 VAL A N 1
ATOM 5059 C CA . VAL A 1 666 ? 26.384 3.178 -9.849 1.00 91.19 666 VAL A CA 1
ATOM 5060 C C . VAL A 1 666 ? 26.190 2.340 -8.599 1.00 91.19 666 VAL A C 1
ATOM 5062 O O . VAL A 1 666 ? 25.686 2.844 -7.608 1.00 91.19 666 VAL A O 1
ATOM 5065 N N . ALA A 1 667 ? 26.627 1.085 -8.627 1.00 90.88 667 ALA A N 1
ATOM 5066 C CA . ALA A 1 667 ? 26.871 0.287 -7.435 1.00 90.88 667 ALA A CA 1
ATOM 5067 C C . ALA A 1 667 ? 28.391 0.195 -7.298 1.00 90.88 667 ALA A C 1
ATOM 5069 O O . ALA A 1 667 ? 29.037 -0.551 -8.042 1.00 90.88 667 ALA A O 1
ATOM 5070 N N . TYR A 1 668 ? 28.972 1.034 -6.432 1.00 83.19 668 TYR A N 1
ATOM 5071 C CA . TYR A 1 668 ? 30.421 1.255 -6.421 1.00 83.19 668 TYR A CA 1
ATOM 5072 C C . TYR A 1 668 ? 31.190 -0.069 -6.321 1.00 83.19 668 TYR A C 1
ATOM 5074 O O . TYR A 1 668 ? 30.794 -0.971 -5.589 1.00 83.19 668 TYR A O 1
ATOM 5082 N N . ILE A 1 669 ? 32.296 -0.160 -7.071 1.00 68.88 669 ILE A N 1
ATOM 5083 C CA . ILE A 1 669 ? 33.167 -1.342 -7.233 1.00 68.88 669 ILE A CA 1
ATOM 5084 C C . ILE A 1 669 ? 32.582 -2.449 -8.141 1.00 68.88 669 ILE A C 1
ATOM 5086 O O . ILE A 1 669 ? 33.370 -3.171 -8.751 1.00 6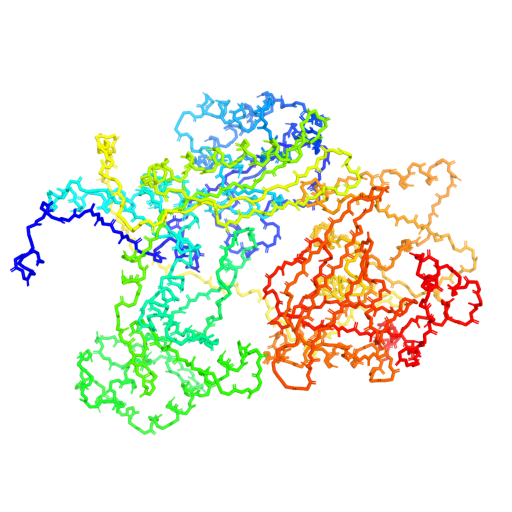8.88 669 ILE A O 1
ATOM 5090 N N . VAL A 1 670 ? 31.255 -2.557 -8.320 1.00 86.56 670 VAL A N 1
ATOM 5091 C CA . VAL A 1 670 ? 30.635 -3.737 -8.966 1.00 86.56 670 VAL A CA 1
ATOM 5092 C C . VAL A 1 670 ? 29.878 -3.445 -10.272 1.00 86.56 670 VAL A C 1
ATOM 5094 O O . VAL A 1 670 ? 29.982 -4.248 -11.198 1.00 86.56 670 VAL A O 1
ATOM 5097 N N . ALA A 1 671 ? 29.134 -2.335 -10.382 1.00 93.25 671 ALA A N 1
ATOM 5098 C CA . ALA A 1 671 ? 28.295 -2.036 -11.555 1.00 93.25 671 ALA A CA 1
ATOM 5099 C C . ALA A 1 671 ? 28.116 -0.533 -11.829 1.00 93.25 671 ALA A C 1
ATOM 5101 O O . ALA A 1 671 ? 28.190 0.293 -10.918 1.00 93.25 671 ALA A O 1
ATOM 5102 N N . SER A 1 672 ? 27.808 -0.180 -13.078 1.00 94.00 672 SER A N 1
ATOM 5103 C CA . SER A 1 672 ? 27.416 1.176 -13.473 1.00 94.00 672 SER A CA 1
ATOM 5104 C C . SER A 1 672 ? 26.515 1.183 -14.707 1.00 94.00 672 SER A C 1
ATOM 5106 O O . SER A 1 672 ? 26.594 0.284 -15.545 1.00 94.00 672 SER A O 1
ATOM 5108 N N . VAL A 1 673 ? 25.694 2.228 -14.834 1.00 92.81 673 VAL A N 1
ATOM 5109 C CA . VAL A 1 673 ? 24.931 2.521 -16.058 1.00 92.81 673 VAL A CA 1
ATOM 5110 C C . VAL A 1 673 ? 25.829 2.495 -17.316 1.00 92.81 673 VAL A C 1
ATOM 5112 O O . VAL A 1 673 ? 26.997 2.891 -17.235 1.00 92.81 673 VAL A O 1
ATOM 5115 N N . PRO A 1 674 ? 25.327 2.050 -18.486 1.00 92.75 674 PRO A N 1
ATOM 5116 C CA . PRO A 1 674 ? 23.924 1.742 -18.788 1.00 92.75 674 PRO A CA 1
ATOM 5117 C C . PRO A 1 674 ? 23.402 0.398 -18.255 1.00 92.75 674 PRO A C 1
ATOM 5119 O O . PRO A 1 674 ? 22.227 0.104 -18.475 1.00 92.75 674 PRO A O 1
ATOM 5122 N N . ASP A 1 675 ? 24.221 -0.426 -17.589 1.00 94.69 675 ASP A N 1
ATOM 5123 C CA . ASP A 1 675 ? 23.723 -1.666 -16.979 1.00 94.69 675 ASP A CA 1
ATOM 5124 C C . ASP A 1 675 ? 22.739 -1.333 -15.845 1.00 94.69 675 ASP A C 1
ATOM 5126 O O . ASP A 1 675 ? 22.943 -0.397 -15.068 1.00 94.69 675 ASP A O 1
ATOM 5130 N N . LEU A 1 676 ? 21.643 -2.087 -15.771 1.00 92.75 676 LEU A N 1
ATOM 5131 C CA . LEU A 1 676 ? 20.539 -1.813 -14.862 1.00 92.75 676 LEU A CA 1
ATOM 5132 C C . LEU A 1 676 ? 20.904 -2.261 -13.446 1.00 92.75 676 LEU A C 1
ATOM 5134 O O . LEU A 1 676 ? 21.231 -3.428 -13.228 1.00 92.75 676 LEU A O 1
ATOM 5138 N N . ILE A 1 677 ? 20.785 -1.349 -12.481 1.00 94.38 677 ILE A N 1
ATOM 5139 C CA . ILE A 1 677 ? 20.987 -1.617 -11.053 1.00 94.38 677 ILE A CA 1
ATOM 5140 C C . ILE A 1 677 ? 19.614 -1.627 -10.381 1.00 94.38 677 ILE A C 1
ATOM 5142 O O . ILE A 1 677 ? 19.015 -0.582 -10.114 1.00 94.38 677 ILE A O 1
ATOM 5146 N N . CYS A 1 678 ? 19.090 -2.822 -10.138 1.00 92.19 678 CYS A N 1
ATOM 5147 C CA . CYS A 1 678 ? 17.772 -3.029 -9.548 1.00 92.19 678 CYS A CA 1
ATOM 5148 C C . CYS A 1 678 ? 17.938 -3.353 -8.060 1.00 92.19 678 CYS A C 1
ATOM 5150 O O . CYS A 1 678 ? 18.794 -4.158 -7.699 1.00 92.19 678 CYS A O 1
ATOM 5152 N N . VAL A 1 679 ? 17.122 -2.754 -7.195 1.00 92.06 679 VAL A N 1
ATOM 5153 C CA . VAL A 1 679 ? 17.081 -3.088 -5.765 1.00 92.06 679 VAL A CA 1
ATOM 5154 C C . VAL A 1 679 ? 15.715 -3.692 -5.480 1.00 92.06 679 VAL A C 1
ATOM 5156 O O . VAL A 1 679 ? 14.693 -3.078 -5.787 1.00 92.06 679 VAL A O 1
ATOM 5159 N N . ILE A 1 680 ? 15.710 -4.907 -4.939 1.00 89.50 680 ILE A N 1
ATOM 5160 C CA . ILE A 1 680 ? 14.493 -5.626 -4.559 1.00 89.50 680 ILE A CA 1
ATOM 5161 C C . ILE A 1 680 ? 14.503 -5.950 -3.067 1.00 89.50 680 ILE A C 1
ATOM 5163 O O . ILE A 1 680 ? 15.562 -6.127 -2.464 1.00 89.50 680 ILE A O 1
ATOM 5167 N N . ASP A 1 681 ? 13.316 -6.042 -2.487 1.00 83.69 681 ASP A N 1
ATOM 5168 C CA . ASP A 1 681 ? 13.073 -6.501 -1.126 1.00 83.69 681 ASP A CA 1
ATOM 5169 C C . ASP A 1 681 ? 13.442 -7.989 -1.002 1.00 83.69 681 ASP A C 1
ATOM 5171 O O . ASP A 1 681 ? 12.940 -8.837 -1.747 1.00 83.69 681 ASP A O 1
ATOM 5175 N N . ALA A 1 682 ? 14.334 -8.315 -0.065 1.00 78.56 682 ALA A N 1
ATOM 5176 C CA . ALA A 1 682 ? 14.831 -9.677 0.123 1.00 78.56 682 ALA A CA 1
ATOM 5177 C C . ALA A 1 682 ? 13.767 -10.649 0.671 1.00 78.56 682 ALA A C 1
ATOM 5179 O O . ALA A 1 682 ? 13.885 -11.856 0.478 1.00 78.56 682 ALA A O 1
ATOM 5180 N N . GLN A 1 683 ? 12.732 -10.140 1.345 1.00 68.81 683 GLN A N 1
ATOM 5181 C CA . GLN A 1 683 ? 11.706 -10.930 2.029 1.00 68.81 683 GLN A CA 1
ATOM 5182 C C . GLN A 1 683 ? 10.495 -11.237 1.141 1.00 68.81 683 GLN A C 1
ATOM 5184 O O . GLN A 1 683 ? 9.695 -12.123 1.465 1.00 68.81 683 GLN A O 1
ATOM 5189 N N . ASN A 1 684 ? 10.292 -10.491 0.051 1.00 68.88 684 ASN A N 1
ATOM 5190 C CA . ASN A 1 684 ? 9.098 -10.640 -0.786 1.00 68.88 684 ASN A CA 1
ATOM 5191 C C . ASN A 1 684 ? 9.334 -10.483 -2.306 1.00 68.88 684 ASN A C 1
ATOM 5193 O O . ASN A 1 684 ? 8.428 -10.816 -3.080 1.00 68.88 684 ASN A O 1
ATOM 5197 N N . GLY A 1 685 ? 10.516 -10.031 -2.741 1.00 74.88 685 GLY A N 1
ATOM 5198 C CA . GLY A 1 685 ? 10.898 -9.891 -4.149 1.00 74.88 685 GLY A CA 1
ATOM 5199 C C . GLY A 1 685 ? 10.307 -8.685 -4.893 1.00 74.88 685 GLY A C 1
ATOM 5200 O O . GLY A 1 685 ? 10.436 -8.628 -6.116 1.00 74.88 685 GLY A O 1
ATOM 5201 N N . GLU A 1 686 ? 9.644 -7.743 -4.215 1.00 77.50 686 GLU A N 1
ATOM 5202 C CA . GLU A 1 686 ? 9.173 -6.498 -4.843 1.00 77.50 686 GLU A CA 1
ATOM 5203 C C . GLU A 1 686 ? 10.330 -5.547 -5.122 1.00 77.50 686 GLU A C 1
ATOM 5205 O O . GLU A 1 686 ? 11.337 -5.535 -4.418 1.00 77.50 686 GLU A O 1
ATOM 5210 N N . ALA A 1 687 ? 10.188 -4.736 -6.168 1.00 82.19 687 ALA A N 1
ATOM 5211 C CA . ALA A 1 687 ? 11.109 -3.638 -6.404 1.00 82.19 687 ALA A CA 1
ATOM 5212 C C . ALA A 1 687 ? 10.969 -2.583 -5.309 1.00 82.19 687 ALA A C 1
ATOM 5214 O O . ALA A 1 687 ? 9.858 -2.305 -4.867 1.00 82.19 687 ALA A O 1
ATOM 5215 N N . ILE A 1 688 ? 12.088 -1.966 -4.941 1.00 83.31 688 ILE A N 1
ATOM 5216 C CA . ILE A 1 688 ? 12.102 -0.830 -4.026 1.00 83.31 688 ILE A CA 1
ATOM 5217 C C . ILE A 1 688 ? 12.531 0.405 -4.818 1.00 83.31 688 ILE A C 1
ATOM 5219 O O . ILE A 1 688 ? 13.659 0.492 -5.311 1.00 83.31 688 ILE A O 1
ATOM 5223 N N . GLY A 1 689 ? 11.625 1.372 -4.940 1.00 82.56 689 GLY A N 1
ATOM 5224 C CA . GLY A 1 689 ? 11.905 2.673 -5.533 1.00 82.56 689 GLY A CA 1
ATOM 5225 C C . GLY A 1 689 ? 12.905 3.488 -4.707 1.00 82.56 689 GLY A C 1
ATOM 5226 O O . GLY A 1 689 ? 12.948 3.393 -3.479 1.00 82.56 689 GLY A O 1
ATOM 5227 N N . THR A 1 690 ? 13.644 4.405 -5.338 1.00 84.44 690 THR A N 1
ATOM 5228 C CA . THR A 1 690 ? 14.478 5.364 -4.583 1.00 84.44 690 THR A CA 1
ATOM 5229 C C . THR A 1 690 ? 13.689 6.251 -3.594 1.00 84.44 690 THR A C 1
ATOM 5231 O O . THR A 1 690 ? 14.267 6.644 -2.570 1.00 84.44 690 THR A O 1
ATOM 5234 N N . PRO A 1 691 ? 12.374 6.534 -3.775 1.00 74.31 691 PRO A N 1
ATOM 5235 C CA . PRO A 1 691 ? 11.552 7.158 -2.733 1.00 74.31 691 PRO A CA 1
ATOM 5236 C C . PRO A 1 691 ? 11.267 6.250 -1.524 1.00 74.31 691 PRO A C 1
ATOM 5238 O O . PRO A 1 691 ? 10.975 6.763 -0.448 1.00 74.31 691 PRO A O 1
ATOM 5241 N N . GLU A 1 692 ? 11.357 4.928 -1.685 1.00 77.25 692 GLU A N 1
ATOM 5242 C CA . GLU A 1 692 ? 10.966 3.916 -0.692 1.00 77.25 692 GLU A CA 1
ATOM 5243 C C . GLU A 1 692 ? 12.148 3.424 0.160 1.00 77.25 692 GLU A C 1
ATOM 5245 O O . GLU A 1 692 ? 11.934 2.849 1.228 1.00 77.25 692 GLU A O 1
ATOM 5250 N N . TYR A 1 693 ? 13.398 3.699 -0.250 1.00 81.81 693 TYR A N 1
ATOM 5251 C CA . TYR A 1 693 ? 14.586 3.406 0.561 1.00 81.81 693 TYR A CA 1
ATOM 5252 C C . TYR A 1 693 ? 14.466 4.016 1.967 1.00 81.81 693 TYR A C 1
ATOM 5254 O O . TYR A 1 693 ? 14.431 5.241 2.140 1.00 81.81 693 TYR A O 1
ATOM 5262 N N . ARG A 1 694 ? 14.463 3.149 2.977 1.00 74.81 694 ARG A N 1
ATOM 5263 C CA . ARG A 1 694 ? 14.411 3.487 4.402 1.00 74.81 694 ARG A CA 1
ATOM 5264 C C . ARG A 1 694 ? 15.379 2.593 5.170 1.00 74.81 694 ARG A C 1
ATOM 5266 O O . ARG A 1 694 ? 15.675 1.479 4.733 1.00 74.81 694 ARG A O 1
ATOM 5273 N N . TYR A 1 695 ? 15.877 3.095 6.295 1.00 75.50 695 TYR A N 1
ATOM 5274 C CA . TYR A 1 695 ? 16.757 2.338 7.182 1.00 75.50 695 TYR A CA 1
ATOM 5275 C C . TYR A 1 695 ? 16.101 1.012 7.603 1.00 75.50 695 TYR A C 1
ATOM 5277 O O . TYR A 1 695 ? 14.894 0.951 7.830 1.00 75.50 695 TYR A O 1
ATOM 5285 N N . GLY A 1 696 ? 16.897 -0.050 7.707 1.00 67.31 696 GLY A N 1
ATOM 5286 C CA . GLY A 1 696 ? 16.463 -1.356 8.202 1.00 67.31 696 GLY A CA 1
ATOM 5287 C C . GLY A 1 696 ? 15.899 -2.319 7.153 1.00 67.31 696 GLY A C 1
ATOM 5288 O O . GLY A 1 696 ? 15.825 -3.505 7.454 1.00 67.31 696 GLY A O 1
ATOM 5289 N N . LEU A 1 697 ? 15.562 -1.871 5.935 1.00 74.88 697 LEU A N 1
ATOM 5290 C CA . LEU A 1 697 ? 15.120 -2.783 4.867 1.00 74.88 697 LEU A CA 1
ATOM 5291 C C . LEU A 1 697 ? 16.216 -3.783 4.487 1.00 74.88 697 LEU A C 1
ATOM 5293 O O . LEU A 1 697 ? 17.368 -3.395 4.285 1.00 74.88 697 LEU A O 1
ATOM 5297 N N . LEU A 1 698 ? 15.832 -5.047 4.323 1.00 81.88 698 LEU A N 1
ATOM 5298 C CA . LEU A 1 698 ? 16.674 -6.105 3.773 1.00 81.88 698 LEU A CA 1
ATOM 5299 C C . LEU A 1 698 ? 16.489 -6.154 2.259 1.00 81.88 698 LEU A C 1
ATOM 5301 O O . LEU A 1 698 ? 15.363 -6.220 1.767 1.00 81.88 698 LEU A O 1
ATOM 5305 N N . VAL A 1 699 ? 17.592 -6.105 1.518 1.00 90.00 699 VAL A N 1
ATOM 5306 C CA . VAL A 1 699 ? 17.572 -5.911 0.070 1.00 90.00 699 VAL A CA 1
ATOM 5307 C C . VAL A 1 699 ? 18.550 -6.819 -0.664 1.00 90.00 699 VAL A C 1
ATOM 5309 O O . VAL A 1 699 ? 19.631 -7.150 -0.171 1.00 90.00 699 VAL A O 1
ATOM 5312 N N . ILE A 1 700 ? 18.175 -7.171 -1.891 1.00 91.50 700 ILE A N 1
ATOM 5313 C CA . ILE A 1 700 ? 19.047 -7.792 -2.885 1.00 91.50 700 ILE A CA 1
ATOM 5314 C C . ILE A 1 700 ? 19.282 -6.765 -3.992 1.00 91.50 700 ILE A C 1
ATOM 5316 O O . ILE A 1 700 ? 18.340 -6.206 -4.555 1.00 91.50 700 ILE A O 1
ATOM 5320 N N . VAL A 1 701 ? 20.550 -6.523 -4.314 1.00 94.06 701 VAL A N 1
ATOM 5321 C CA . VAL A 1 701 ? 20.961 -5.668 -5.428 1.00 94.06 701 VAL A CA 1
ATOM 5322 C C . VAL A 1 701 ? 21.248 -6.567 -6.625 1.00 94.06 701 VAL A C 1
ATOM 5324 O O . VAL A 1 701 ? 22.149 -7.404 -6.575 1.00 94.06 701 VAL A O 1
ATOM 5327 N N . LEU A 1 702 ? 20.489 -6.397 -7.703 1.00 93.62 702 LEU A N 1
ATOM 5328 C CA . LEU A 1 702 ? 20.651 -7.112 -8.965 1.00 93.62 702 LEU A CA 1
ATOM 5329 C C . LEU A 1 702 ? 21.278 -6.197 -10.014 1.00 93.62 702 LEU A C 1
ATOM 5331 O O . LEU A 1 702 ? 20.906 -5.032 -10.149 1.00 93.62 702 LEU A O 1
ATOM 5335 N N . GLY A 1 703 ? 22.203 -6.751 -10.787 1.00 94.12 703 GLY A N 1
ATOM 5336 C CA . GLY A 1 703 ? 22.787 -6.109 -11.955 1.00 94.12 703 GLY A CA 1
ATOM 5337 C C . GLY A 1 703 ? 22.363 -6.845 -13.214 1.00 94.12 703 GLY A C 1
ATOM 5338 O O . GLY A 1 703 ? 22.576 -8.053 -13.292 1.00 94.12 703 GLY A O 1
ATOM 5339 N N . ILE A 1 704 ? 21.788 -6.139 -14.187 1.00 93.00 704 ILE A N 1
ATOM 5340 C CA . ILE A 1 704 ? 21.336 -6.702 -15.470 1.00 93.00 704 ILE A CA 1
ATOM 5341 C C . ILE A 1 704 ? 22.038 -5.950 -16.605 1.00 93.00 704 ILE A C 1
ATOM 5343 O O . ILE A 1 704 ? 22.063 -4.722 -16.620 1.00 93.00 704 ILE A O 1
ATOM 5347 N N . VAL A 1 705 ? 22.625 -6.677 -17.553 1.00 93.56 705 VAL A N 1
ATOM 5348 C CA . VAL A 1 705 ? 23.407 -6.104 -18.656 1.00 93.56 705 VAL A CA 1
ATOM 5349 C C . VAL A 1 705 ? 22.516 -5.275 -19.582 1.00 93.56 705 VAL A C 1
ATOM 5351 O O . VAL A 1 705 ? 21.435 -5.708 -19.990 1.00 93.56 705 VAL A O 1
ATOM 5354 N N . ALA A 1 706 ? 22.995 -4.086 -19.943 1.00 92.19 706 ALA A N 1
ATOM 5355 C CA . ALA A 1 706 ? 22.316 -3.173 -20.845 1.00 92.19 706 ALA A CA 1
ATOM 5356 C C . ALA A 1 706 ? 22.071 -3.780 -22.232 1.00 92.19 706 ALA A C 1
ATOM 5358 O O . ALA A 1 706 ? 22.857 -4.577 -22.745 1.00 92.19 706 ALA A O 1
ATOM 5359 N N . SER A 1 707 ? 21.022 -3.301 -22.905 1.00 89.56 707 SER A N 1
ATOM 5360 C CA . SER A 1 707 ? 20.853 -3.551 -24.337 1.00 89.56 707 SER A CA 1
ATOM 5361 C C . SER A 1 707 ? 22.069 -3.064 -25.127 1.00 89.56 707 SER A C 1
ATOM 5363 O O . SER A 1 707 ? 22.513 -1.930 -24.940 1.00 89.5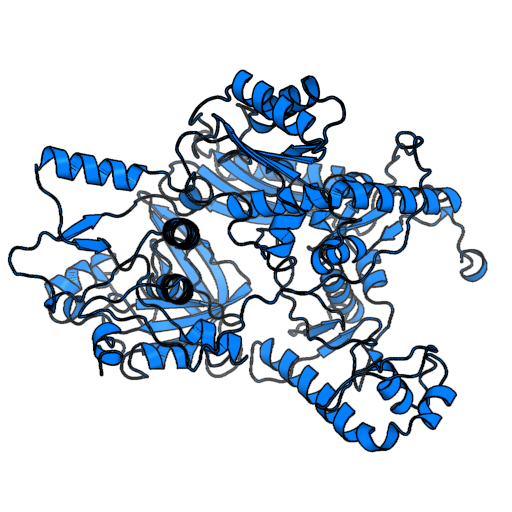6 707 SER A O 1
ATOM 5365 N N . GLU A 1 708 ? 22.527 -3.864 -26.095 1.00 90.62 708 GLU A N 1
ATOM 5366 C CA . GLU A 1 708 ? 23.625 -3.498 -27.004 1.00 90.62 708 GLU A CA 1
ATOM 5367 C C . GLU A 1 708 ? 23.400 -2.155 -27.711 1.00 90.62 708 GLU A C 1
ATOM 5369 O O . GLU A 1 708 ? 24.362 -1.487 -28.078 1.00 90.62 708 GLU A O 1
ATOM 5374 N N . LYS A 1 709 ? 22.151 -1.690 -27.850 1.00 88.88 709 LYS A N 1
ATOM 5375 C CA . LYS A 1 709 ? 21.845 -0.350 -28.377 1.00 88.88 709 LYS A CA 1
ATOM 5376 C C . LYS A 1 709 ? 22.507 0.789 -27.583 1.00 88.88 709 LYS A C 1
ATOM 5378 O O . LYS A 1 709 ? 22.840 1.811 -28.177 1.00 88.88 709 LYS A O 1
ATOM 5383 N N . TRP A 1 710 ? 22.729 0.610 -26.280 1.00 91.06 710 TRP A N 1
ATOM 5384 C CA . TRP A 1 710 ? 23.411 1.582 -25.418 1.00 91.06 710 TRP A CA 1
ATOM 5385 C C . TRP A 1 710 ? 24.932 1.407 -25.383 1.00 91.06 710 TRP A C 1
ATOM 5387 O O . TRP A 1 710 ? 25.643 2.382 -25.164 1.00 91.06 710 TRP A O 1
ATOM 5397 N N . THR A 1 711 ? 25.440 0.192 -25.602 1.00 92.00 711 THR A N 1
ATOM 5398 C CA . THR A 1 711 ? 26.853 -0.154 -25.350 1.00 92.00 711 THR A CA 1
ATOM 5399 C C . THR A 1 711 ? 27.689 -0.354 -26.614 1.00 92.00 711 THR A C 1
ATOM 5401 O O . THR A 1 711 ? 28.894 -0.126 -26.584 1.00 92.00 711 THR A O 1
ATOM 5404 N N . SER A 1 712 ? 27.068 -0.718 -27.741 1.00 90.94 712 SER A N 1
ATOM 5405 C CA . SER A 1 712 ? 27.746 -0.944 -29.032 1.00 90.94 712 SER A CA 1
ATOM 5406 C C . SER A 1 712 ? 28.181 0.338 -29.746 1.00 90.94 712 SER A C 1
ATOM 5408 O O . SER A 1 712 ? 28.954 0.276 -30.701 1.00 90.94 712 SER A O 1
ATOM 5410 N N . THR A 1 713 ? 27.701 1.506 -29.306 1.00 92.38 713 THR A N 1
ATOM 5411 C CA . THR A 1 713 ? 28.060 2.798 -29.899 1.00 92.38 713 THR A CA 1
ATOM 5412 C C . THR A 1 713 ? 28.646 3.738 -28.857 1.00 92.38 713 THR A C 1
ATOM 5414 O O . THR A 1 713 ? 28.132 3.869 -27.745 1.00 92.38 713 THR A O 1
ATOM 5417 N N . GLN A 1 714 ? 29.685 4.473 -29.256 1.00 91.12 714 GLN A N 1
ATOM 5418 C CA . GLN A 1 714 ? 30.284 5.532 -28.441 1.00 91.12 714 GLN A CA 1
ATOM 5419 C C . GLN A 1 714 ? 29.229 6.560 -27.991 1.00 91.12 714 GLN A C 1
ATOM 5421 O O . GLN A 1 714 ? 29.227 6.993 -26.842 1.00 91.12 714 GLN A O 1
ATOM 5426 N N . ARG A 1 715 ? 28.270 6.884 -28.871 1.00 92.62 715 ARG A N 1
ATOM 5427 C CA . ARG A 1 715 ? 27.181 7.817 -28.570 1.00 92.62 715 ARG A CA 1
ATOM 5428 C C . ARG A 1 715 ? 26.205 7.289 -27.512 1.00 92.62 715 ARG A C 1
ATOM 5430 O O . ARG A 1 715 ? 25.734 8.070 -26.689 1.00 92.62 715 ARG A O 1
ATOM 5437 N N . GLY A 1 716 ? 25.919 5.987 -27.511 1.00 91.56 716 GLY A N 1
ATOM 5438 C CA . GLY A 1 716 ? 25.119 5.344 -26.467 1.00 91.56 716 GLY A CA 1
ATOM 5439 C C . GLY A 1 716 ? 25.789 5.449 -25.095 1.00 91.56 716 GLY A C 1
ATOM 5440 O O . GLY A 1 716 ? 25.141 5.857 -24.133 1.00 91.56 716 GLY A O 1
ATOM 5441 N N . LEU A 1 717 ? 27.102 5.204 -25.026 1.00 92.00 717 LEU A N 1
ATOM 5442 C CA . LEU A 1 717 ? 27.893 5.310 -23.794 1.00 92.00 717 LEU A CA 1
ATOM 5443 C C . LEU A 1 717 ? 28.100 6.757 -23.311 1.00 92.00 717 LEU A C 1
ATOM 5445 O O . LEU A 1 717 ? 28.226 6.988 -22.112 1.00 92.00 717 LEU A O 1
ATOM 5449 N N . GLU A 1 718 ? 28.111 7.744 -24.207 1.00 90.56 718 GLU A N 1
ATOM 5450 C CA . GLU A 1 718 ? 28.128 9.167 -23.831 1.00 90.56 718 GLU A CA 1
ATOM 5451 C C . GLU A 1 718 ? 26.840 9.619 -23.139 1.00 90.56 718 GLU A C 1
ATOM 5453 O O . GLU A 1 718 ? 26.899 10.441 -22.227 1.00 90.56 718 GLU A O 1
ATOM 5458 N N . ILE A 1 719 ? 25.687 9.111 -23.587 1.00 90.19 719 ILE A N 1
ATOM 5459 C CA . ILE A 1 719 ? 24.370 9.501 -23.068 1.00 90.19 719 ILE A CA 1
ATOM 5460 C C . ILE A 1 719 ? 23.991 8.655 -21.848 1.00 90.19 719 ILE A C 1
ATOM 5462 O O . ILE A 1 719 ? 23.628 9.203 -20.813 1.00 90.19 719 ILE A O 1
ATOM 5466 N N . GLY A 1 720 ? 24.055 7.328 -21.984 1.00 88.50 720 GLY A N 1
ATOM 5467 C CA . GLY A 1 720 ? 23.594 6.362 -20.983 1.00 88.50 720 GLY A CA 1
ATOM 5468 C C . GLY A 1 720 ? 24.693 5.789 -20.086 1.00 88.50 720 GLY A C 1
ATOM 5469 O O . GLY A 1 720 ? 24.379 5.077 -19.140 1.00 88.50 720 GLY A O 1
ATOM 5470 N N . GLY A 1 721 ? 25.970 6.066 -20.362 1.00 91.75 721 GLY A N 1
ATOM 5471 C CA . GLY A 1 721 ? 27.084 5.683 -19.491 1.00 91.75 721 GLY A CA 1
ATOM 5472 C C . GLY A 1 721 ? 27.361 6.700 -18.377 1.00 91.75 721 GLY A C 1
ATOM 5473 O O . GLY A 1 721 ? 26.759 7.775 -18.346 1.00 91.75 721 GLY A O 1
ATOM 5474 N N . PRO A 1 722 ? 28.315 6.420 -17.468 1.00 91.81 722 PRO A N 1
ATOM 5475 C CA . PRO A 1 722 ? 28.457 7.155 -16.205 1.00 91.81 722 PRO A CA 1
ATOM 5476 C C . PRO A 1 722 ? 28.738 8.652 -16.397 1.00 91.81 722 PRO A C 1
ATOM 5478 O O . PRO A 1 722 ? 28.230 9.490 -15.650 1.00 91.81 722 PRO A O 1
ATOM 5481 N N . LYS A 1 723 ? 29.464 9.007 -17.467 1.00 89.88 723 LYS A N 1
ATOM 5482 C CA . LYS A 1 723 ? 29.728 10.397 -17.870 1.00 89.88 723 LYS A CA 1
ATOM 5483 C C . LYS A 1 723 ? 28.452 11.187 -18.176 1.00 89.88 723 LYS A C 1
ATOM 5485 O O . LYS A 1 723 ? 28.371 12.348 -17.785 1.00 89.88 723 LYS A O 1
ATOM 5490 N N . GLY A 1 724 ? 27.447 10.567 -18.801 1.00 88.25 724 GLY A N 1
ATOM 5491 C CA . GLY A 1 724 ? 26.149 11.195 -19.084 1.00 88.25 724 GLY A CA 1
ATOM 5492 C C . GLY A 1 724 ? 25.383 11.586 -17.814 1.00 88.25 724 GLY A C 1
ATOM 5493 O O . GLY A 1 724 ? 24.647 12.572 -17.802 1.00 88.25 724 GLY A O 1
ATOM 5494 N N . PHE A 1 725 ? 25.643 10.882 -16.708 1.00 86.75 725 PHE A N 1
ATOM 5495 C CA . PHE A 1 725 ? 25.105 11.174 -15.377 1.00 86.75 725 PHE A CA 1
ATOM 5496 C C . PHE A 1 725 ? 26.047 12.024 -14.499 1.00 86.75 725 PHE A C 1
ATOM 5498 O O . PHE A 1 725 ? 25.736 12.286 -13.337 1.00 86.75 725 PHE A O 1
ATOM 5505 N N . GLY A 1 726 ? 27.172 12.501 -15.047 1.00 86.44 726 GLY A N 1
ATOM 5506 C CA . GLY A 1 726 ? 28.143 13.364 -14.364 1.00 86.44 726 GLY A CA 1
ATOM 5507 C C . GLY A 1 726 ? 29.251 12.635 -13.592 1.00 86.44 726 GLY A C 1
ATOM 5508 O O . GLY A 1 726 ? 30.074 13.295 -12.958 1.00 86.44 726 GLY A O 1
ATOM 5509 N N . MET A 1 727 ? 29.315 11.303 -13.658 1.00 85.88 727 MET A N 1
ATOM 5510 C CA . MET A 1 727 ? 30.330 10.480 -12.988 1.00 85.88 727 MET A CA 1
ATOM 5511 C C . MET A 1 727 ? 31.544 10.288 -13.904 1.00 85.88 727 MET A C 1
ATOM 5513 O O . MET A 1 727 ? 31.702 9.271 -14.579 1.00 85.88 727 MET A O 1
ATOM 5517 N N . ASN A 1 728 ? 32.378 11.326 -13.985 1.00 86.62 728 ASN A N 1
ATOM 5518 C CA . ASN A 1 728 ? 33.517 11.395 -14.911 1.00 86.62 728 ASN A CA 1
ATOM 5519 C C . ASN A 1 728 ? 34.696 10.480 -14.536 1.00 86.62 728 ASN A C 1
ATOM 5521 O O . ASN A 1 728 ? 35.519 10.158 -15.392 1.00 86.62 728 ASN A O 1
ATOM 5525 N N . ASP A 1 729 ? 34.765 10.084 -13.269 1.00 87.56 729 ASP A N 1
ATOM 5526 C CA . ASP A 1 729 ? 35.737 9.185 -12.647 1.00 87.56 729 ASP A CA 1
ATOM 5527 C C . ASP A 1 729 ? 35.380 7.695 -12.810 1.00 87.56 729 ASP A C 1
ATOM 5529 O O . ASP A 1 729 ? 36.248 6.829 -12.686 1.00 87.56 729 ASP A O 1
ATOM 5533 N N . VAL A 1 730 ? 34.123 7.381 -13.143 1.00 89.25 730 VAL A N 1
ATOM 5534 C CA . VAL A 1 730 ? 33.641 6.004 -13.305 1.00 89.25 730 VAL A CA 1
ATOM 5535 C C . VAL A 1 730 ? 33.784 5.547 -14.760 1.00 89.25 730 VAL A C 1
ATOM 5537 O O . VAL A 1 730 ? 33.137 6.058 -15.675 1.00 89.25 730 VAL A O 1
ATOM 5540 N N . VAL A 1 731 ? 34.610 4.523 -14.979 1.00 90.00 731 VAL A N 1
ATOM 5541 C CA . VAL A 1 731 ? 34.754 3.851 -16.280 1.00 90.00 731 VAL A CA 1
ATOM 5542 C C . VAL A 1 731 ? 33.744 2.709 -16.374 1.00 90.00 731 VAL A C 1
ATOM 5544 O O . VAL A 1 731 ? 33.797 1.777 -15.572 1.00 90.00 731 VAL A O 1
ATOM 5547 N N . TYR A 1 732 ? 32.845 2.759 -17.362 1.00 92.88 732 TYR A N 1
ATOM 5548 C CA . TYR A 1 732 ? 31.902 1.668 -17.625 1.00 92.88 732 TYR A CA 1
ATOM 5549 C C . TYR A 1 732 ? 32.636 0.369 -17.983 1.00 92.88 732 TYR A C 1
ATOM 5551 O O . TYR A 1 732 ? 33.558 0.360 -18.803 1.00 92.88 732 TYR A O 1
ATOM 5559 N N . LYS A 1 733 ? 32.195 -0.729 -17.369 1.00 92.25 733 LYS A N 1
ATOM 5560 C CA . LYS A 1 733 ? 32.601 -2.100 -17.676 1.00 92.25 733 LYS A CA 1
ATOM 5561 C C . LYS A 1 733 ? 31.329 -2.953 -17.671 1.00 92.25 733 LYS A C 1
ATOM 5563 O O . LYS A 1 733 ? 30.690 -2.993 -16.620 1.00 92.25 733 LYS A O 1
ATOM 5568 N N . PRO A 1 734 ? 30.965 -3.618 -18.783 1.00 91.75 734 PRO A N 1
ATOM 5569 C CA . PRO A 1 734 ? 29.783 -4.469 -18.822 1.00 91.75 734 PRO A CA 1
ATOM 5570 C C . PRO A 1 734 ? 29.817 -5.549 -17.740 1.00 91.75 734 PRO A C 1
ATOM 5572 O O . PRO A 1 734 ? 30.847 -6.191 -17.517 1.00 91.75 734 PRO A O 1
ATOM 5575 N N . LEU A 1 735 ? 28.675 -5.793 -17.101 1.00 92.88 735 LEU A N 1
ATOM 5576 C CA . LEU A 1 735 ? 28.516 -6.848 -16.103 1.00 92.88 735 LEU A CA 1
ATOM 5577 C C . LEU A 1 735 ? 28.646 -8.263 -16.693 1.00 92.88 735 LEU A C 1
ATOM 5579 O O . LEU A 1 735 ? 28.902 -9.201 -15.932 1.00 92.88 735 LEU A O 1
ATOM 5583 N N . GLY A 1 736 ? 28.457 -8.398 -18.007 1.00 92.75 736 GLY A N 1
ATOM 5584 C CA . GLY A 1 736 ? 28.365 -9.643 -18.762 1.00 92.75 736 GLY A CA 1
ATOM 5585 C C . GLY A 1 736 ? 28.011 -9.366 -20.229 1.00 92.75 736 GLY A C 1
ATOM 5586 O O . GLY A 1 736 ? 28.387 -8.330 -20.774 1.00 92.75 736 GLY A O 1
ATOM 5587 N N . ASN A 1 737 ? 27.270 -10.276 -20.862 1.00 92.00 737 ASN A N 1
ATOM 5588 C CA . ASN A 1 737 ? 26.795 -10.157 -22.242 1.00 92.00 737 ASN A CA 1
ATOM 5589 C C . ASN A 1 737 ? 25.281 -9.923 -22.266 1.00 92.00 737 ASN A C 1
ATOM 5591 O O . ASN A 1 737 ? 24.540 -10.568 -21.525 1.00 92.00 737 ASN A O 1
ATOM 5595 N N . PHE A 1 738 ? 24.808 -9.050 -23.153 1.00 90.50 738 PHE A N 1
ATOM 5596 C CA . PHE A 1 738 ? 23.376 -8.867 -23.360 1.00 90.50 738 PHE A CA 1
ATOM 5597 C C . PHE A 1 738 ? 22.751 -10.144 -23.936 1.00 90.50 738 PHE A C 1
ATOM 5599 O O . PHE A 1 738 ? 23.268 -10.735 -24.884 1.00 90.50 738 PHE A O 1
ATOM 5606 N N . VAL A 1 739 ? 21.604 -10.548 -23.394 1.00 88.06 739 VAL A N 1
ATOM 5607 C CA . VAL A 1 739 ? 20.770 -11.612 -23.960 1.00 88.06 739 VAL A CA 1
ATOM 5608 C C . VAL A 1 739 ? 19.444 -10.986 -24.361 1.00 88.06 739 VAL A C 1
ATOM 5610 O O . VAL A 1 739 ? 18.758 -10.376 -23.543 1.00 88.06 739 VAL A O 1
ATOM 5613 N N . LYS A 1 740 ? 19.074 -11.126 -25.637 1.00 84.00 740 LYS A N 1
ATOM 5614 C CA . LYS A 1 740 ? 17.799 -10.615 -26.145 1.00 84.00 740 LYS A CA 1
ATOM 5615 C C . LYS A 1 740 ? 16.637 -11.329 -25.427 1.00 84.00 740 LYS A C 1
ATOM 5617 O O . LYS A 1 740 ? 16.571 -12.556 -25.519 1.00 84.00 740 LYS A O 1
ATOM 5622 N N . PRO A 1 741 ? 15.708 -10.602 -24.773 1.00 79.81 741 PRO A N 1
ATOM 5623 C CA . PRO A 1 741 ? 14.548 -11.213 -24.131 1.00 79.81 741 PRO A CA 1
ATOM 5624 C C . PRO A 1 741 ? 13.715 -12.048 -25.108 1.00 79.81 741 PRO A C 1
ATOM 5626 O O . PRO A 1 741 ? 13.588 -11.706 -26.291 1.00 79.81 741 PRO A O 1
ATOM 5629 N N . ARG A 1 742 ? 13.121 -13.136 -24.607 1.00 79.56 742 ARG A N 1
ATOM 5630 C CA . ARG A 1 742 ? 12.185 -13.954 -25.386 1.00 79.56 742 ARG A CA 1
ATOM 5631 C C . ARG A 1 742 ? 10.917 -13.150 -25.667 1.00 79.56 742 ARG A C 1
ATOM 5633 O O . ARG A 1 742 ? 10.405 -12.447 -24.802 1.00 79.56 742 ARG A O 1
ATOM 5640 N N . SER A 1 743 ? 10.417 -13.240 -26.896 1.00 83.50 743 SER A N 1
ATOM 5641 C CA . SER A 1 743 ? 9.141 -12.624 -27.268 1.00 83.50 743 SER A CA 1
ATOM 5642 C C . SER A 1 743 ? 8.009 -13.573 -26.903 1.00 83.50 743 SER A C 1
ATOM 5644 O O . SER A 1 743 ? 7.944 -14.662 -27.471 1.00 83.50 743 SER A O 1
ATOM 5646 N N . VAL A 1 744 ? 7.092 -13.136 -26.035 1.00 85.56 744 VAL A N 1
ATOM 5647 C CA . VAL A 1 744 ? 5.886 -13.896 -25.654 1.00 85.56 744 VAL A CA 1
ATOM 5648 C C . VAL A 1 744 ? 5.104 -14.346 -26.895 1.00 85.56 744 VAL A C 1
ATOM 5650 O O . VAL A 1 744 ? 4.694 -15.497 -26.991 1.00 85.56 744 VAL A O 1
ATOM 5653 N N . ILE A 1 745 ? 4.972 -13.478 -27.903 1.00 88.19 745 ILE A N 1
ATOM 5654 C CA . ILE A 1 745 ? 4.261 -13.815 -29.144 1.00 88.19 745 ILE A CA 1
ATOM 5655 C C . ILE A 1 745 ? 4.999 -14.919 -29.921 1.00 88.19 745 ILE A C 1
ATOM 5657 O O . ILE A 1 745 ? 4.361 -15.743 -30.557 1.00 88.19 745 ILE A O 1
ATOM 5661 N N . ASN A 1 746 ? 6.336 -14.967 -29.888 1.00 87.31 746 ASN A N 1
ATOM 5662 C CA . ASN A 1 746 ? 7.105 -15.983 -30.623 1.00 87.31 746 ASN A CA 1
ATOM 5663 C C . ASN A 1 746 ? 7.222 -17.306 -29.854 1.00 87.31 746 ASN A C 1
ATOM 5665 O O . ASN A 1 746 ? 7.321 -18.354 -30.479 1.00 87.31 746 ASN A O 1
ATOM 5669 N N . GLU A 1 747 ? 7.237 -17.254 -28.522 1.00 86.25 747 GLU A N 1
ATOM 5670 C CA . GLU A 1 747 ? 7.339 -18.427 -27.646 1.00 86.25 747 GLU A CA 1
ATOM 5671 C C . GLU A 1 747 ? 6.020 -19.215 -27.584 1.00 86.25 747 GLU A C 1
ATOM 5673 O O . GLU A 1 747 ? 6.048 -20.438 -27.498 1.00 86.25 747 GLU A O 1
ATOM 5678 N N . TYR A 1 748 ? 4.874 -18.532 -27.705 1.00 85.69 748 TYR A N 1
ATOM 5679 C CA . TYR A 1 748 ? 3.536 -19.122 -27.552 1.00 85.69 748 TYR A CA 1
ATOM 5680 C C . TYR A 1 748 ? 2.681 -19.129 -28.839 1.00 85.69 748 TYR A C 1
ATOM 5682 O O . TYR A 1 748 ? 1.467 -19.308 -28.767 1.00 85.69 748 TYR A O 1
ATOM 5690 N N . MET A 1 749 ? 3.298 -18.947 -30.013 1.00 79.31 749 MET A N 1
ATOM 5691 C CA . MET A 1 749 ? 2.665 -19.175 -31.331 1.00 79.31 749 MET A CA 1
ATOM 5692 C C . MET A 1 749 ? 2.960 -20.551 -31.948 1.00 79.31 749 MET A C 1
ATOM 5694 O O . MET A 1 749 ? 2.490 -20.822 -33.053 1.00 79.31 749 MET A O 1
ATOM 5698 N N . LEU A 1 750 ? 3.762 -21.377 -31.270 1.00 54.91 750 LEU A N 1
ATOM 5699 C CA . LEU A 1 750 ? 4.179 -22.711 -31.713 1.00 54.91 750 LEU A CA 1
ATOM 5700 C C . LEU A 1 750 ? 3.224 -23.805 -31.212 1.00 54.91 750 LEU A C 1
ATOM 5702 O O . LEU A 1 750 ? 2.843 -23.747 -30.019 1.00 54.91 750 LEU A O 1
#

Foldseek 3Di:
DCVVVVDDLAPPQEAEDQDQVLLCCLQVVPLVQFAAEEEEEADDQFDPLFDAPLQADPSNCVSHDPYYDYFHWADAPVLHIPGATDLVVLLVVLVVCVVVVGQQYEYAHQQCLFNPDRNRLVVSVVSSCVNDPNRHYFYLNVADHFFRNQSSLRSSSQSGNLVVLLVVLLVVVVVCVVVVRLHFYWYAFLQLAIFTSVVCSNHVSRSHNRQVLLQVLLVCVVCVCVPVDDEAEDEQDDDDPASNSGHHDDDHDDDDYDCGFFARADDDPDDDAADDFAPDGGHGLVLLLCVVDVPDPGGHVVRSVVVVCVVCSVVSLVVLVVSVVLSCVLPDQDPDDHHYAYEALRQSSHPDHDDNCRSVNSRLQHFQKFKDKYKDFQPPPHPVVVQVVVVVVRLVRSVVRFADSVFKDKDDWDWADFFPDPRMIIIMIMITGPDRRTDRDNDDSPDPPDDDDDDDDDDDDDDDPDPDDDDLVPDAFDDDPQKTWDDLVQLVLQQFQLLQQCQQFLARCVLVSSSVNSCVVVVDIDIDGDPVRDDPPAAEAEDDDDATSSSCSSGPGGCVRVVVVVVVCVVVVHDGPYYDYPDSSGGDRLSLLVVCVVVVNLQCSQQSVQVQQPHPQFKDWPAWFFFADKAWDHDPSWTWIKTWGAHDDDPHHDIWIFTDRFHTADGPPQAGPPWRWWKAQSSRGGTHHSVRDDGGTTIIIMTGFDDCVLVVDPVSCCCTNNVVVVNPVDDHDTNHDGDDGDDSSVVRPD

InterPro domains:
  IPR002821 Hydantoinase A/oxoprolinase [PF01968] (151-274)
  IPR008040 Hydantoinase/oxoprolinase, N-terminal [PF05378] (8-129)
  IPR024071 S-Me-THD, C-terminal domain superfamily [G3DSA:2.40.390.10] (605-718)
  IPR027479 S-Me-THD, N-terminal domain superfamily [G3DSA:3.40.1610.10] (483-604)
  IPR043129 ATPase, nucleotide binding domain [SSF53067] (226-366)
  IPR045079 Oxoprolinase-like [PTHR11365] (4-421)
  IPR048350 S-Me-THD-like, C-terminal domain [PF20906] (591-735)

Secondary structure (DSSP, 8-state):
-HHHHT--GGG---EEE---HHHHHHHTT-TTTPPPEEEEEE-SSTTTTS-TTTTS-HHHHHHHEEEEEEES--B-TTS-BSS---HHHHHHHHHHHHHTT--EEEEEETTGGG-SSS-HHHHHHHHHHHHSTT-EEEEHHHH--S-HHHHHHHHHHHHHHHHHHHHHHHHHHHHHHHTT--SPEEEE-TTSEEEEHHHHTT-GGGGTTHHHHHHHHHHHHHTTTT--S--EEEE-S---SSBTTB------------S-STTPPP--SSS-----SSS-SS--HHHHHHHH-TT---S-HHHHHTTTGGGGHHHHHHHHHHHHHHHHHHH-SSSS---EEEESTTGGGSSS---TTHHHHHHHT-EE-EEEEEEEE-SSS-HHHHHHHHHHHHHHHHHHTT--GGGEEEEEEEEEEPTT-TTEEEEEEEEEESSSPPP------GGG-S----PPPPPPP----------TTT---EEETTEEEPPHHHHHHHHHHHHHHTTT-S---HHHHHHHHHHHHTT---EEE-GGGS-TT--EEEE---S-HHHHTTS---THHHHHHHHHHHHHT---SEEEESS-SS----HHHHHHHHHT-GGGHHHHHHHHTTSTTTEEEEEEEEEEEEEEEEETTEEEEEEEEEPPSSS--SEEEEEESSSB-EETTTEETTSEEEEEETTT--B--TTT--TT-EEEEEEEPPPHHHHSSHHHHHHHSGGGGT-TTPPP--SS---PPPPHHHHS--